Protein AF-A0A4Q1BVG8-F1 (afdb_monomer_lite)

Structure (mmCIF, N/CA/C/O backbone):
data_AF-A0A4Q1BVG8-F1
#
_entry.id   AF-A0A4Q1BVG8-F1
#
loop_
_atom_site.group_PDB
_atom_site.id
_atom_site.type_symbol
_atom_site.label_atom_id
_atom_site.label_alt_id
_atom_site.label_comp_id
_atom_site.label_asym_id
_atom_site.label_entity_id
_atom_site.label_seq_id
_atom_site.pdbx_PDB_ins_code
_atom_site.Cartn_x
_atom_site.Cartn_y
_atom_site.Cartn_z
_atom_site.occupancy
_atom_site.B_iso_or_equiv
_atom_site.auth_seq_id
_atom_site.auth_comp_id
_atom_site.auth_asym_id
_atom_site.auth_atom_id
_atom_site.pdbx_PDB_model_num
ATOM 1 N N . MET A 1 1 ? 56.850 -40.462 -14.784 1.00 50.31 1 MET A N 1
ATOM 2 C CA . MET A 1 1 ? 57.154 -40.726 -13.361 1.00 50.31 1 MET A CA 1
ATOM 3 C C . MET A 1 1 ? 56.595 -39.540 -12.589 1.00 50.31 1 MET A C 1
ATOM 5 O O . MET A 1 1 ? 57.181 -38.477 -12.678 1.00 50.31 1 MET A O 1
ATOM 9 N N . SER A 1 2 ? 55.415 -39.577 -11.982 1.00 46.00 2 SER A N 1
ATOM 10 C CA . SER A 1 2 ? 54.672 -40.719 -11.449 1.00 46.00 2 SER A CA 1
ATOM 11 C C . SER A 1 2 ? 53.172 -40.420 -11.465 1.00 46.00 2 SER A C 1
ATOM 13 O O . SER A 1 2 ? 52.759 -39.324 -11.096 1.00 46.00 2 SER A O 1
ATOM 15 N N . ASP A 1 3 ? 52.402 -41.414 -11.902 1.00 46.06 3 ASP A N 1
ATOM 16 C CA . ASP A 1 3 ? 50.947 -41.499 -11.819 1.00 46.06 3 ASP A CA 1
ATOM 17 C C . ASP A 1 3 ? 50.492 -41.692 -10.370 1.00 46.06 3 ASP A C 1
ATOM 19 O O . ASP A 1 3 ? 51.047 -42.527 -9.656 1.00 46.06 3 ASP A O 1
ATOM 23 N N . LEU A 1 4 ? 49.432 -40.991 -9.966 1.00 53.94 4 LEU A N 1
ATOM 24 C CA . LEU A 1 4 ? 48.565 -41.411 -8.866 1.00 53.94 4 LEU A CA 1
ATOM 25 C C . LEU A 1 4 ? 47.107 -41.174 -9.274 1.00 53.94 4 LEU A C 1
ATOM 27 O O . LEU A 1 4 ? 46.560 -40.079 -9.160 1.00 53.94 4 LEU A O 1
ATOM 31 N N . GLN A 1 5 ? 46.514 -42.249 -9.789 1.00 51.94 5 GLN A N 1
ATOM 32 C CA . GLN A 1 5 ? 45.079 -42.482 -9.872 1.00 51.94 5 GLN A CA 1
ATOM 33 C C . GLN A 1 5 ? 44.513 -42.692 -8.463 1.00 51.94 5 GLN A C 1
ATOM 35 O O . GLN A 1 5 ? 45.067 -43.468 -7.689 1.00 51.94 5 GLN A O 1
ATOM 40 N N . LEU A 1 6 ? 43.359 -42.094 -8.174 1.00 54.72 6 LEU A N 1
ATOM 41 C CA . LEU A 1 6 ? 42.427 -42.593 -7.162 1.00 54.72 6 LEU A CA 1
ATOM 42 C C . LEU A 1 6 ? 41.011 -42.200 -7.585 1.00 54.72 6 LEU A C 1
ATOM 44 O O . LEU A 1 6 ? 40.542 -41.090 -7.352 1.00 54.72 6 LEU A O 1
ATOM 48 N N . GLY A 1 7 ? 40.365 -43.131 -8.287 1.00 43.75 7 GLY A N 1
ATOM 49 C CA . GLY A 1 7 ? 38.934 -43.115 -8.534 1.00 43.75 7 GLY A CA 1
ATOM 50 C C . GLY A 1 7 ? 38.204 -43.700 -7.329 1.00 43.75 7 GLY A C 1
ATOM 51 O O . GLY A 1 7 ? 38.515 -44.805 -6.885 1.00 43.75 7 GLY A O 1
ATOM 52 N N . HIS A 1 8 ? 37.217 -42.969 -6.822 1.00 47.56 8 HIS A N 1
ATOM 53 C CA . HIS A 1 8 ? 36.220 -43.509 -5.910 1.00 47.56 8 HIS A CA 1
ATOM 54 C C . HIS A 1 8 ? 34.842 -43.315 -6.537 1.00 47.56 8 HIS A C 1
ATOM 56 O O . HIS A 1 8 ? 34.319 -42.208 -6.628 1.00 47.56 8 HIS A O 1
ATOM 62 N N . VAL A 1 9 ? 34.314 -44.426 -7.048 1.00 49.12 9 VAL A N 1
ATOM 63 C CA . VAL A 1 9 ? 32.953 -44.583 -7.552 1.00 49.12 9 VAL A CA 1
ATOM 64 C C . VAL A 1 9 ? 32.101 -44.982 -6.352 1.00 49.12 9 VAL A C 1
ATOM 66 O O . VAL A 1 9 ? 32.262 -46.079 -5.826 1.00 49.12 9 VAL A O 1
ATOM 69 N N . ILE A 1 10 ? 31.223 -44.087 -5.903 1.00 50.19 10 ILE A N 1
ATOM 70 C CA . ILE A 1 10 ? 30.174 -44.408 -4.932 1.00 50.19 10 ILE A CA 1
ATOM 71 C C . ILE A 1 10 ? 28.938 -44.802 -5.742 1.00 50.19 10 ILE A C 1
ATOM 73 O O . ILE A 1 10 ? 28.289 -43.959 -6.358 1.00 50.19 10 ILE A O 1
ATOM 77 N N . GLN A 1 11 ? 28.659 -46.104 -5.782 1.00 44.97 11 GLN A N 1
ATOM 78 C CA . GLN A 1 11 ? 27.371 -46.648 -6.202 1.00 44.97 11 GLN A CA 1
ATOM 79 C C . GLN A 1 11 ? 26.377 -46.430 -5.056 1.00 44.97 11 GLN A C 1
ATOM 81 O O . GLN A 1 11 ? 26.576 -46.952 -3.963 1.00 44.97 11 GLN A O 1
ATOM 86 N N . HIS A 1 12 ? 25.327 -45.646 -5.298 1.00 49.16 12 HIS A N 1
ATOM 87 C CA . HIS A 1 12 ? 24.143 -45.646 -4.447 1.00 49.16 12 HIS A CA 1
ATOM 88 C C . HIS A 1 12 ? 23.126 -46.623 -5.037 1.00 49.16 12 HIS A C 1
ATOM 90 O O . HIS A 1 12 ? 22.541 -46.370 -6.092 1.00 49.16 12 HIS A O 1
ATOM 96 N N . ASP A 1 13 ? 22.956 -47.743 -4.337 1.00 44.47 13 ASP A N 1
ATOM 97 C CA . ASP A 1 13 ? 21.874 -48.698 -4.527 1.00 44.47 13 ASP A CA 1
ATOM 98 C C . ASP A 1 13 ? 20.518 -48.012 -4.325 1.00 44.47 13 ASP A C 1
ATOM 100 O O . ASP A 1 13 ? 20.247 -47.382 -3.301 1.00 44.47 13 ASP A O 1
ATOM 104 N N . THR A 1 14 ? 19.658 -48.146 -5.330 1.00 43.00 14 THR A N 1
ATOM 105 C CA . THR A 1 14 ? 18.247 -47.758 -5.301 1.00 43.00 14 THR A CA 1
ATOM 106 C C . THR A 1 14 ? 17.445 -48.974 -4.847 1.00 43.00 14 THR A C 1
ATOM 108 O O . THR A 1 14 ? 17.031 -49.801 -5.655 1.00 43.00 14 THR A O 1
ATOM 111 N N . ALA A 1 15 ? 17.255 -49.107 -3.534 1.00 48.25 15 ALA A N 1
ATOM 112 C CA . ALA A 1 15 ? 16.281 -50.034 -2.973 1.00 48.25 15 ALA A CA 1
ATOM 113 C C . ALA A 1 15 ? 14.885 -49.406 -3.089 1.00 48.25 15 ALA A C 1
ATOM 115 O O . ALA A 1 15 ? 14.606 -48.361 -2.502 1.00 48.25 15 ALA A O 1
ATOM 116 N N . ALA A 1 16 ? 14.039 -50.032 -3.903 1.00 44.75 16 ALA A N 1
ATOM 117 C CA . ALA A 1 16 ? 12.613 -49.769 -3.970 1.00 44.75 16 ALA A CA 1
ATOM 118 C C . ALA A 1 16 ? 11.963 -50.266 -2.673 1.00 44.75 16 ALA A C 1
ATOM 120 O O . ALA A 1 16 ? 11.957 -51.469 -2.418 1.00 44.75 16 ALA A O 1
ATOM 121 N N . ASP A 1 17 ? 11.451 -49.338 -1.867 1.00 44.66 17 ASP A N 1
ATOM 122 C CA . ASP A 1 17 ? 10.643 -49.642 -0.689 1.00 44.66 17 ASP A CA 1
ATOM 123 C C . ASP A 1 17 ? 9.163 -49.502 -1.076 1.00 44.66 17 ASP A C 1
ATOM 125 O O . ASP A 1 17 ? 8.688 -48.433 -1.478 1.00 44.66 17 ASP A O 1
ATOM 129 N N . GLU A 1 18 ? 8.469 -50.638 -1.058 1.00 47.66 18 GLU A N 1
ATOM 130 C CA . GLU A 1 18 ? 7.041 -50.797 -1.316 1.00 47.66 18 GLU A CA 1
ATOM 131 C C . GLU A 1 18 ? 6.230 -50.090 -0.222 1.00 47.66 18 GLU A C 1
ATOM 133 O O . GLU A 1 18 ? 6.158 -50.542 0.919 1.00 47.66 18 GLU A O 1
ATOM 138 N N . PHE A 1 19 ? 5.556 -48.996 -0.576 1.00 50.12 19 PHE A N 1
ATOM 139 C CA . PHE A 1 19 ? 4.516 -48.415 0.271 1.00 50.12 19 PHE A CA 1
ATOM 140 C C . PHE A 1 19 ? 3.231 -49.259 0.185 1.00 50.12 19 PHE A C 1
ATOM 142 O O . PHE A 1 19 ? 2.670 -49.391 -0.909 1.00 50.12 19 PHE A O 1
ATOM 149 N N . PRO A 1 20 ? 2.696 -49.787 1.302 1.00 56.81 20 PRO A N 1
ATOM 150 C CA . PRO A 1 20 ? 1.402 -50.451 1.293 1.00 56.81 20 PRO A CA 1
ATOM 151 C C . PRO A 1 20 ? 0.273 -49.419 1.163 1.00 56.81 20 PRO A C 1
ATOM 153 O O . PRO A 1 20 ? 0.229 -48.405 1.861 1.00 56.81 20 PRO A O 1
ATOM 156 N N . SER A 1 21 ? -0.653 -49.697 0.247 1.00 56.28 21 SER A N 1
ATOM 157 C CA . SER A 1 21 ? -1.870 -48.912 0.022 1.00 56.28 21 SER A CA 1
ATOM 158 C C . SER A 1 21 ? -2.773 -48.892 1.267 1.00 56.28 21 SER A C 1
ATOM 160 O O . SER A 1 21 ? -2.966 -49.945 1.879 1.00 56.28 21 SER A O 1
ATOM 162 N N . PRO A 1 22 ? -3.387 -47.751 1.633 1.00 58.28 22 PRO A N 1
ATOM 163 C CA . PRO A 1 22 ? -4.376 -47.721 2.701 1.00 58.28 22 PRO A CA 1
ATOM 164 C C . PRO A 1 22 ? -5.742 -48.201 2.189 1.00 58.28 22 PRO A C 1
ATOM 166 O O . PRO A 1 22 ? -6.303 -47.655 1.238 1.00 58.28 22 PRO A O 1
ATOM 169 N N . SER A 1 23 ? -6.276 -49.231 2.843 1.00 55.53 23 SER A N 1
ATOM 170 C CA . SER A 1 23 ? -7.632 -49.754 2.650 1.00 55.53 23 SER A CA 1
ATOM 171 C C . SER A 1 23 ? -8.705 -48.707 2.993 1.00 55.53 23 SER A C 1
ATOM 173 O O . SER A 1 23 ? -8.550 -47.993 3.989 1.00 55.53 23 SER A O 1
ATOM 175 N N . PRO A 1 24 ? -9.831 -48.640 2.258 1.00 59.81 24 PRO A N 1
ATOM 176 C CA . PRO A 1 24 ? -10.962 -47.804 2.618 1.00 59.81 24 PRO A CA 1
ATOM 177 C C . PRO A 1 24 ? -11.972 -48.642 3.405 1.00 59.81 24 PRO A C 1
ATOM 179 O O . PRO A 1 24 ? -12.808 -49.314 2.817 1.00 59.81 24 PRO A O 1
ATOM 182 N N . ASP A 1 25 ? -11.910 -48.606 4.733 1.00 50.59 25 ASP A N 1
ATOM 183 C CA . ASP A 1 25 ? -13.005 -49.116 5.561 1.00 50.59 25 ASP A CA 1
ATOM 184 C C . ASP A 1 25 ? -13.149 -48.261 6.818 1.00 50.59 25 ASP A C 1
ATOM 186 O O . ASP A 1 25 ? -12.481 -48.450 7.836 1.00 50.59 25 ASP A O 1
ATOM 190 N N . ARG A 1 26 ? -14.046 -47.275 6.742 1.00 52.78 26 ARG A N 1
ATOM 191 C CA . ARG A 1 26 ? -14.637 -46.673 7.935 1.00 52.78 26 ARG A CA 1
ATOM 192 C C . ARG A 1 26 ? -16.092 -46.326 7.663 1.00 52.78 26 ARG A C 1
ATOM 194 O O . ARG A 1 26 ? -16.445 -45.207 7.308 1.00 52.78 26 ARG A O 1
ATOM 201 N N . SER A 1 27 ? -16.932 -47.337 7.846 1.00 50.66 27 SER A N 1
ATOM 202 C CA . SER A 1 27 ? -18.368 -47.206 8.050 1.00 50.66 27 SER A CA 1
ATOM 203 C C . SER A 1 27 ? -18.638 -46.263 9.230 1.00 50.66 27 SER A C 1
ATOM 205 O O . SER A 1 27 ? -18.440 -46.638 10.388 1.00 50.66 27 SER A O 1
ATOM 207 N N . MET A 1 28 ? -19.072 -45.033 8.946 1.00 54.00 28 MET A N 1
ATOM 208 C CA . MET A 1 28 ? -19.654 -44.152 9.957 1.00 54.00 28 MET A CA 1
ATOM 209 C C . MET A 1 28 ? -21.109 -44.559 10.190 1.00 54.00 28 MET A C 1
ATOM 211 O O . MET A 1 28 ? -21.977 -44.380 9.339 1.00 54.00 28 MET A O 1
ATOM 215 N N . SER A 1 29 ? -21.350 -45.142 11.358 1.00 50.00 29 SER A N 1
ATOM 216 C CA . SER A 1 29 ? -22.670 -45.400 11.916 1.00 50.00 29 SER A CA 1
ATOM 217 C C . SER A 1 29 ? -23.355 -44.082 12.278 1.00 50.00 29 SER A C 1
ATOM 219 O O . SER A 1 29 ? -22.849 -43.325 13.107 1.00 50.00 29 SER A O 1
ATOM 221 N N . TYR A 1 30 ? -24.518 -43.841 11.678 1.00 44.38 30 TYR A N 1
ATOM 222 C CA . TYR A 1 30 ? -25.469 -42.821 12.104 1.00 44.38 30 TYR A CA 1
ATOM 223 C C . TYR A 1 30 ? -25.988 -43.142 13.511 1.00 44.38 30 TYR A C 1
ATOM 225 O O . TYR A 1 30 ? -26.549 -44.214 13.735 1.00 44.38 30 TYR A O 1
ATOM 233 N N . HIS A 1 31 ? -25.843 -42.193 14.434 1.00 45.69 31 HIS A N 1
ATOM 234 C CA . HIS A 1 31 ? -26.599 -42.143 15.682 1.00 45.69 31 HIS A CA 1
ATOM 235 C C . HIS A 1 31 ? -27.562 -40.949 15.598 1.00 45.69 31 HIS A C 1
ATOM 237 O O . HIS A 1 31 ? -27.087 -39.823 15.460 1.00 45.69 31 HIS A O 1
ATOM 243 N N . PRO A 1 32 ? -28.889 -41.156 15.659 1.00 55.72 32 PRO A N 1
ATOM 244 C CA . PRO A 1 32 ? -29.844 -40.082 15.887 1.00 55.72 32 PRO A CA 1
ATOM 245 C C . PRO A 1 32 ? -30.091 -39.963 17.394 1.00 55.72 32 PRO A C 1
ATOM 247 O O . PRO A 1 32 ? -30.269 -40.996 18.039 1.00 55.72 32 PRO A O 1
ATOM 250 N N . SER A 1 33 ? -30.079 -38.747 17.944 1.00 45.12 33 SER A N 1
ATOM 251 C CA . SER A 1 33 ? -30.841 -38.298 19.131 1.00 45.12 33 SER A CA 1
ATOM 252 C C . SER A 1 33 ? -30.313 -36.933 19.578 1.00 45.12 33 SER A C 1
ATOM 254 O O . SER A 1 33 ? -29.255 -36.892 20.197 1.00 45.12 33 SER A O 1
ATOM 256 N N . ASP A 1 34 ? -31.043 -35.853 19.288 1.00 41.12 34 ASP A N 1
ATOM 257 C CA . ASP A 1 34 ? -31.212 -34.752 20.249 1.00 41.12 34 ASP A CA 1
ATOM 258 C C . ASP A 1 34 ? -32.457 -33.929 19.863 1.00 41.12 34 ASP A C 1
ATOM 260 O O . ASP A 1 34 ? -32.398 -32.967 19.100 1.00 41.12 34 ASP A O 1
ATOM 264 N N . GLU A 1 35 ? -33.622 -34.401 20.309 1.00 52.19 35 GLU A N 1
ATOM 265 C CA . GLU A 1 35 ? -34.864 -33.626 20.356 1.00 52.19 35 GLU A CA 1
ATOM 266 C C . GLU A 1 35 ? -34.884 -32.911 21.712 1.00 52.19 35 GLU A C 1
ATOM 268 O O . GLU A 1 35 ? -35.117 -33.548 22.740 1.00 52.19 35 GLU A O 1
ATOM 273 N N . GLY A 1 36 ? -34.595 -31.606 21.741 1.00 51.22 36 GLY A N 1
ATOM 274 C CA . GLY A 1 36 ? -34.535 -30.884 23.017 1.00 51.22 36 GLY A CA 1
ATOM 275 C C . GLY A 1 36 ? -34.439 -29.359 22.978 1.00 51.22 36 GLY A C 1
ATOM 276 O O . GLY A 1 36 ? -34.100 -28.779 24.004 1.00 51.22 36 GLY A O 1
ATOM 277 N N . GLN A 1 37 ? -34.715 -28.683 21.854 1.00 44.72 37 GLN A N 1
ATOM 278 C CA . GLN A 1 37 ? -34.577 -27.213 21.771 1.00 44.72 37 GLN A CA 1
ATOM 279 C C . GLN A 1 37 ? -35.812 -26.446 21.261 1.00 44.72 37 GLN A C 1
ATOM 281 O O . GLN A 1 37 ? -35.702 -25.253 21.001 1.00 44.72 37 GLN A O 1
ATOM 286 N N . GLU A 1 38 ? -36.995 -27.063 21.171 1.00 50.38 38 GLU A N 1
ATOM 287 C CA . GLU A 1 38 ? -38.209 -26.353 20.712 1.00 50.38 38 GLU A CA 1
ATOM 288 C C . GLU A 1 38 ? -39.059 -25.720 21.836 1.00 50.38 38 GLU A C 1
ATOM 290 O O . GLU A 1 38 ? -39.922 -24.897 21.545 1.00 50.38 38 GLU A O 1
ATOM 295 N N . GLU A 1 39 ? -38.806 -25.997 23.122 1.00 53.34 39 GLU A N 1
ATOM 296 C CA . GLU A 1 39 ? -39.653 -25.459 24.212 1.00 53.34 39 GLU A CA 1
ATOM 297 C C . GLU A 1 39 ? -39.216 -24.083 24.763 1.00 53.34 39 GLU A C 1
ATOM 299 O O . GLU A 1 39 ? -39.987 -23.431 25.471 1.00 53.34 39 GLU A O 1
ATOM 304 N N . GLU A 1 40 ? -38.017 -23.588 24.430 1.00 49.75 40 GLU A N 1
ATOM 305 C CA . GLU A 1 40 ? -37.522 -22.295 24.947 1.00 49.75 40 GLU A CA 1
ATOM 306 C C . GLU A 1 40 ? -37.857 -21.104 24.023 1.00 49.75 40 GLU A C 1
ATOM 308 O O . GLU A 1 40 ? -37.954 -19.962 24.479 1.00 49.75 40 GLU A O 1
ATOM 313 N N . GLU A 1 41 ? -38.141 -21.353 22.739 1.00 50.16 41 GLU A N 1
ATOM 314 C CA . GLU A 1 41 ? -38.478 -20.299 21.768 1.00 50.16 41 GLU A CA 1
ATOM 315 C C . GLU A 1 41 ? -39.963 -19.880 21.834 1.00 50.16 41 GLU A C 1
ATOM 317 O O . GLU A 1 41 ? -40.311 -18.731 21.543 1.00 50.16 41 GLU A O 1
ATOM 322 N N . GLU A 1 42 ? -40.847 -20.749 22.339 1.00 53.47 42 GLU A N 1
ATOM 323 C CA . GLU A 1 42 ? -42.284 -20.455 22.452 1.00 53.47 42 GLU A CA 1
ATOM 324 C C . GLU A 1 42 ? -42.631 -19.567 23.670 1.00 53.47 42 GLU A C 1
ATOM 326 O O . GLU A 1 42 ? -43.638 -18.850 23.663 1.00 53.47 42 GLU A O 1
ATOM 331 N N . GLN A 1 43 ? -41.757 -19.500 24.685 1.00 55.31 43 GLN A N 1
ATOM 332 C CA . GLN A 1 43 ? -41.935 -18.605 25.842 1.00 55.31 43 GLN A CA 1
ATOM 333 C C . GLN A 1 43 ? -41.462 -17.164 25.579 1.00 55.31 43 GLN A C 1
ATOM 335 O O . GLN A 1 43 ? -41.976 -16.225 26.195 1.00 55.31 43 GLN A O 1
ATOM 340 N N . ALA A 1 44 ? -40.559 -16.944 24.618 1.00 51.47 44 ALA A N 1
ATOM 341 C CA . ALA A 1 44 ? -40.101 -15.601 24.249 1.00 51.47 44 ALA A CA 1
ATOM 342 C C . ALA A 1 44 ? -41.146 -14.821 23.421 1.00 51.47 44 ALA A C 1
ATOM 344 O O . ALA A 1 44 ? -41.247 -13.594 23.531 1.00 51.47 44 ALA A O 1
ATOM 345 N N . ALA A 1 45 ? -41.984 -15.518 22.646 1.00 50.31 45 ALA A N 1
ATOM 346 C CA . ALA A 1 45 ? -43.006 -14.898 21.799 1.00 50.31 45 ALA A CA 1
ATOM 347 C C . ALA A 1 45 ? -44.205 -14.328 22.590 1.00 50.31 45 ALA A C 1
ATOM 349 O O . ALA A 1 45 ? -44.814 -13.340 22.167 1.00 50.31 45 ALA A O 1
ATOM 350 N N . GLN A 1 46 ? -44.525 -14.873 23.772 1.00 54.06 46 GLN A N 1
ATOM 351 C CA . GLN A 1 46 ? -45.649 -14.387 24.590 1.00 54.06 46 GLN A CA 1
ATOM 352 C C . GLN A 1 46 ? -45.340 -13.100 25.377 1.00 54.06 46 GLN A C 1
ATOM 354 O O . GLN A 1 46 ? -46.263 -12.359 25.721 1.00 54.06 46 GLN A O 1
ATOM 359 N N . ALA A 1 47 ? -44.065 -12.761 25.596 1.00 47.31 47 ALA A N 1
ATOM 360 C CA . ALA A 1 47 ? -43.681 -11.553 26.333 1.00 47.31 47 ALA A CA 1
ATOM 361 C C . ALA A 1 47 ? -43.838 -10.253 25.514 1.00 47.31 47 ALA A C 1
ATOM 363 O O . ALA A 1 47 ? -44.059 -9.182 26.082 1.00 47.31 47 ALA A O 1
ATOM 364 N N . ILE A 1 48 ? -43.787 -10.326 24.179 1.00 53.59 48 ILE A N 1
ATOM 365 C CA . ILE A 1 48 ? -43.860 -9.140 23.305 1.00 53.59 48 ILE A CA 1
ATOM 366 C C . ILE A 1 48 ? -45.316 -8.696 23.081 1.00 53.59 48 ILE A C 1
ATOM 368 O O . ILE A 1 48 ? -45.592 -7.502 22.954 1.00 53.59 48 ILE A O 1
ATOM 372 N N . SER A 1 49 ? -46.279 -9.623 23.134 1.00 47.22 49 SER A N 1
ATOM 373 C CA . SER A 1 49 ? -47.695 -9.294 22.925 1.00 47.22 49 SER A CA 1
ATOM 374 C C . SER A 1 49 ? -48.356 -8.595 24.127 1.00 47.22 49 SER A C 1
ATOM 376 O O . SER A 1 49 ? -49.403 -7.971 23.964 1.00 47.22 49 SER A O 1
ATOM 378 N N . ALA A 1 50 ? -47.749 -8.646 25.320 1.00 41.53 50 ALA A N 1
ATOM 379 C CA . ALA A 1 50 ? -48.284 -8.020 26.534 1.00 41.53 50 ALA A CA 1
ATOM 380 C C . ALA A 1 50 ? -47.920 -6.526 26.681 1.00 41.53 50 ALA A C 1
ATOM 382 O O . ALA A 1 50 ? -48.606 -5.793 27.391 1.00 41.53 50 ALA A O 1
ATOM 383 N N . ALA A 1 51 ? -46.887 -6.039 25.983 1.00 40.44 51 ALA A N 1
ATOM 384 C CA . ALA A 1 51 ? -46.421 -4.652 26.106 1.00 40.44 51 ALA A CA 1
ATOM 385 C C . ALA A 1 51 ? -47.199 -3.643 25.233 1.00 40.44 51 ALA A C 1
ATOM 387 O O . ALA A 1 51 ? -47.058 -2.435 25.414 1.00 40.44 51 ALA A O 1
ATOM 388 N N . VAL A 1 52 ? -48.046 -4.112 24.309 1.00 44.97 52 VAL A N 1
ATOM 389 C CA . VAL A 1 52 ? -48.765 -3.253 23.343 1.00 44.97 52 VAL A CA 1
ATOM 390 C C . VAL A 1 52 ? -50.172 -2.853 23.831 1.00 44.97 52 VAL A C 1
ATOM 392 O O . VAL A 1 52 ? -50.801 -1.968 23.258 1.00 44.97 52 VAL A O 1
ATOM 395 N N . ALA A 1 53 ? -50.665 -3.424 24.938 1.00 38.38 53 ALA A N 1
ATOM 396 C CA . ALA A 1 53 ? -52.032 -3.197 25.427 1.00 38.38 53 ALA A CA 1
ATOM 397 C C . ALA A 1 53 ? -52.193 -2.054 26.455 1.00 38.38 53 ALA A C 1
ATOM 399 O O . ALA A 1 53 ? -53.306 -1.799 26.911 1.00 38.38 53 ALA A O 1
ATOM 400 N N . ALA A 1 54 ? -51.123 -1.344 26.827 1.00 40.94 54 ALA A N 1
ATOM 401 C CA . ALA A 1 54 ? -51.167 -0.333 27.888 1.00 40.94 54 ALA A CA 1
ATOM 402 C C . ALA A 1 54 ? -50.689 1.045 27.410 1.00 40.94 54 ALA A C 1
ATOM 404 O O . ALA A 1 54 ? -49.663 1.536 27.869 1.00 40.94 54 ALA A O 1
ATOM 405 N N . SER A 1 55 ? -51.417 1.672 26.480 1.00 40.03 55 SER A N 1
ATOM 406 C CA . SER A 1 55 ? -51.371 3.127 26.233 1.00 40.03 55 SER A CA 1
ATOM 407 C C . SER A 1 55 ? -52.544 3.563 25.347 1.00 40.03 55 SER A C 1
ATOM 409 O O . SER A 1 55 ? -52.425 3.724 24.136 1.00 40.03 55 SER A O 1
ATOM 411 N N . SER A 1 56 ? -53.710 3.744 25.957 1.00 38.12 56 SER A N 1
ATOM 412 C CA . SER A 1 56 ? -54.827 4.506 25.394 1.00 38.12 56 SER A CA 1
ATOM 413 C C . SER A 1 56 ? -55.545 5.172 26.554 1.00 38.12 56 SER A C 1
ATOM 415 O O . SER A 1 56 ? -56.090 4.462 27.387 1.00 38.12 56 SER A O 1
ATOM 417 N N . ASP A 1 57 ? -55.413 6.497 26.658 1.00 33.66 57 ASP A N 1
ATOM 418 C CA . ASP A 1 57 ? -56.496 7.481 26.832 1.00 33.66 57 ASP A CA 1
ATOM 419 C C . ASP A 1 57 ? -55.953 8.785 27.448 1.00 33.66 57 ASP A C 1
ATOM 421 O O . ASP A 1 57 ? -55.484 8.786 28.584 1.00 33.66 57 ASP A O 1
ATOM 425 N N . GLN A 1 58 ? -56.022 9.903 26.710 1.00 40.72 58 GLN A N 1
ATOM 426 C CA . GLN A 1 58 ? -56.827 11.086 27.072 1.00 40.72 58 GLN A CA 1
ATOM 427 C C . GLN A 1 58 ? -56.559 12.324 26.187 1.00 40.72 58 GLN A C 1
ATOM 429 O O . GLN A 1 58 ? -55.509 12.512 25.578 1.00 40.72 58 GLN A O 1
ATOM 434 N N . HIS A 1 59 ? -57.613 13.136 26.118 1.00 38.84 59 HIS A N 1
ATOM 435 C CA . HIS A 1 59 ? -58.037 14.103 25.106 1.00 38.84 59 HIS A CA 1
ATOM 436 C C . HIS A 1 59 ? -57.537 15.567 25.246 1.00 38.84 59 HIS A C 1
ATOM 438 O O . HIS A 1 59 ? -57.264 16.046 26.337 1.00 38.84 59 HIS A O 1
ATOM 444 N N . HIS A 1 60 ? -57.606 16.275 24.101 1.00 37.88 60 HIS A N 1
ATOM 445 C CA . HIS A 1 60 ? -57.965 17.694 23.831 1.00 37.88 60 HIS A CA 1
ATOM 446 C C . HIS A 1 60 ? -57.237 18.891 24.491 1.00 37.88 60 HIS A C 1
ATOM 448 O O . HIS A 1 60 ? -57.388 19.153 25.674 1.00 37.88 60 HIS A O 1
ATOM 454 N N . HIS A 1 61 ? -56.618 19.751 23.658 1.00 36.41 61 HIS A N 1
ATOM 455 C CA . HIS A 1 61 ? -57.111 21.084 23.220 1.00 36.41 61 HIS A CA 1
ATOM 456 C C . HIS A 1 61 ? -56.062 21.767 22.300 1.00 36.41 61 HIS A C 1
ATOM 458 O O . HIS A 1 61 ? -54.875 21.764 22.605 1.00 36.41 61 HIS A O 1
ATOM 464 N N . GLY A 1 62 ? -56.481 22.349 21.165 1.00 31.31 62 GLY A N 1
ATOM 465 C CA . GLY A 1 62 ? -55.668 23.309 20.381 1.00 31.31 62 GLY A CA 1
ATOM 466 C C . GLY A 1 62 ? -55.987 24.763 20.775 1.00 31.31 62 GLY A C 1
ATOM 467 O O . GLY A 1 62 ? -56.687 24.953 21.770 1.00 31.31 62 GLY A O 1
ATOM 468 N N . PRO A 1 63 ? -55.645 25.794 19.970 1.00 66.19 63 PRO A N 1
ATOM 469 C CA . PRO A 1 63 ? -54.654 25.882 18.885 1.00 66.19 63 PRO A CA 1
ATOM 470 C C . PRO A 1 63 ? -53.717 27.112 19.048 1.00 66.19 63 PRO A C 1
ATOM 472 O O . PRO A 1 63 ? -54.064 28.052 19.756 1.00 66.19 63 PRO A O 1
ATOM 475 N N . SER A 1 64 ? -52.574 27.178 18.346 1.00 35.91 64 SER A N 1
ATOM 476 C CA . SER A 1 64 ? -52.004 28.456 17.861 1.00 35.91 64 SER A CA 1
ATOM 477 C C . SER A 1 64 ? -50.827 28.284 16.898 1.00 35.91 64 SER A C 1
ATOM 479 O O . SER A 1 64 ? -49.851 27.588 17.150 1.00 35.91 64 SER A O 1
ATOM 481 N N . THR A 1 65 ? -50.990 28.989 15.786 1.00 43.19 65 THR A N 1
ATOM 482 C CA . THR A 1 65 ? -50.041 29.493 14.791 1.00 43.19 65 THR A CA 1
ATOM 483 C C . THR A 1 65 ? -48.575 29.619 15.222 1.00 43.19 65 THR A C 1
ATOM 485 O O . THR A 1 65 ? -48.292 30.284 16.216 1.00 43.19 65 THR A O 1
ATOM 488 N N . SER A 1 66 ? -47.642 29.155 14.379 1.00 37.19 66 SER A N 1
ATOM 489 C CA . SER A 1 66 ? -46.536 29.982 13.855 1.00 37.19 66 SER A CA 1
ATOM 490 C C . SER A 1 66 ? -45.712 29.239 12.803 1.00 37.19 66 SER A C 1
ATOM 492 O O . SER A 1 66 ? -45.239 28.126 13.002 1.00 37.19 66 SER A O 1
ATOM 494 N N . SER A 1 67 ? -45.559 29.914 11.669 1.00 45.69 67 SER A N 1
ATOM 495 C CA . SER A 1 67 ? -44.739 29.556 10.518 1.00 45.69 67 SER A CA 1
ATOM 496 C C . SER A 1 67 ? -43.256 29.537 10.910 1.00 45.69 67 SER A C 1
ATOM 498 O O . SER A 1 67 ? -42.708 30.577 11.277 1.00 45.69 67 SER A O 1
ATOM 500 N N . SER A 1 68 ? -42.611 28.368 10.854 1.00 37.03 68 SER A N 1
ATOM 501 C CA . SER A 1 68 ? -41.181 28.228 11.143 1.00 37.03 68 SER A CA 1
ATOM 502 C C . SER A 1 68 ? -40.387 28.257 9.840 1.00 37.03 68 SER A C 1
ATOM 504 O O . SER A 1 68 ? -40.421 27.326 9.036 1.00 37.03 68 SER A O 1
ATOM 506 N N . ARG A 1 69 ? -39.701 29.380 9.619 1.00 39.00 69 ARG A N 1
ATOM 507 C CA . ARG A 1 69 ? -38.693 29.547 8.573 1.00 39.00 69 ARG A CA 1
ATOM 508 C C . ARG A 1 69 ? -37.493 28.675 8.936 1.00 39.00 69 ARG A C 1
ATOM 510 O O . ARG A 1 69 ? -36.975 28.786 10.044 1.00 39.00 69 ARG A O 1
ATOM 517 N N . PHE A 1 70 ? -37.040 27.849 7.998 1.00 38.66 70 PHE A N 1
ATOM 518 C CA . PHE A 1 70 ? -35.782 27.117 8.112 1.00 38.66 70 PHE A CA 1
ATOM 519 C C . PHE A 1 70 ? -34.618 28.111 8.198 1.00 38.66 70 PHE A C 1
ATOM 521 O O . PHE A 1 70 ? -34.190 28.686 7.199 1.00 38.66 70 PHE A O 1
ATOM 528 N N . ILE A 1 71 ? -34.132 28.335 9.417 1.00 35.28 71 ILE A N 1
ATOM 529 C CA . ILE A 1 71 ? -32.855 28.989 9.675 1.00 35.28 71 ILE A CA 1
ATOM 530 C C . ILE A 1 71 ? -31.787 27.910 9.506 1.00 35.28 71 ILE A C 1
ATOM 532 O O . ILE A 1 71 ? -31.736 26.956 10.280 1.00 35.28 71 ILE A O 1
ATOM 536 N N . TYR A 1 72 ? -30.941 28.059 8.487 1.00 35.41 72 TYR A N 1
ATOM 537 C CA . TYR A 1 72 ? -29.663 27.360 8.421 1.00 35.41 72 TYR A CA 1
ATOM 538 C C . TYR A 1 72 ? -28.829 27.810 9.623 1.00 35.41 72 TYR A C 1
ATOM 540 O O . TYR A 1 72 ? -28.291 28.915 9.643 1.00 35.41 72 TYR A O 1
ATOM 548 N N . THR A 1 73 ? -28.766 26.975 10.657 1.00 38.12 73 THR A N 1
ATOM 549 C CA . THR A 1 73 ? -27.838 27.151 11.773 1.00 38.12 73 THR A CA 1
ATOM 550 C C . THR A 1 73 ? -26.411 26.964 11.254 1.00 38.12 73 THR A C 1
ATOM 552 O O . THR A 1 73 ? -26.103 25.882 10.746 1.00 38.12 73 THR A O 1
ATOM 555 N N . PRO A 1 74 ? -25.533 27.977 11.353 1.00 47.06 74 PRO A N 1
ATOM 556 C CA . PRO A 1 74 ? -24.131 27.821 10.997 1.00 47.06 74 PRO A CA 1
ATOM 557 C C . PRO A 1 74 ? -23.486 26.809 11.946 1.00 47.06 74 PRO A C 1
ATOM 559 O O . PRO A 1 74 ? -23.693 26.864 13.159 1.00 47.06 74 PRO A O 1
ATOM 562 N N . HIS A 1 75 ? -22.727 25.867 11.383 1.00 47.06 75 HIS A N 1
ATOM 563 C CA . HIS A 1 75 ? -21.973 24.872 12.135 1.00 47.06 75 HIS A CA 1
ATOM 564 C C . HIS A 1 75 ? -21.099 25.560 13.187 1.00 47.06 75 HIS A C 1
ATOM 566 O O . HIS A 1 75 ? -20.144 26.268 12.869 1.00 47.06 75 HIS A O 1
ATOM 572 N N . THR A 1 76 ? -21.453 25.349 14.450 1.00 46.31 76 THR A N 1
ATOM 573 C CA . THR A 1 76 ? -20.683 25.765 15.614 1.00 46.31 76 THR A CA 1
ATOM 574 C C . THR A 1 76 ? -19.330 25.071 15.575 1.00 46.31 76 THR A C 1
ATOM 576 O O . THR A 1 76 ? -19.246 23.844 15.640 1.00 46.31 76 THR A O 1
ATOM 579 N N . VAL A 1 77 ? -18.272 25.865 15.457 1.00 49.53 77 VAL A N 1
ATOM 580 C CA . VAL A 1 77 ? -16.888 25.438 15.659 1.00 49.53 77 VAL A CA 1
ATOM 581 C C . VAL A 1 77 ? -16.802 24.905 17.090 1.00 49.53 77 VAL A C 1
ATOM 583 O O . VAL A 1 77 ? -16.958 25.660 18.048 1.00 49.53 77 VAL A O 1
ATOM 586 N N . GLY A 1 78 ? -16.695 23.582 17.224 1.00 50.75 78 GLY A N 1
ATOM 587 C CA . GLY A 1 78 ? -16.723 22.899 18.511 1.00 50.75 78 GLY A CA 1
ATOM 588 C C . GLY A 1 78 ? -15.606 23.396 19.421 1.00 50.75 78 GLY A C 1
ATOM 589 O O . GLY A 1 78 ? -14.455 23.504 19.001 1.00 50.75 78 GLY A O 1
ATOM 590 N N . VAL A 1 79 ? -15.964 23.690 20.671 1.00 58.16 79 VAL A N 1
ATOM 591 C CA . VAL A 1 79 ? -15.025 23.910 21.775 1.00 58.16 79 VAL A CA 1
ATOM 592 C C . VAL A 1 79 ? -14.099 22.693 21.823 1.00 58.16 79 VAL A C 1
ATOM 594 O O . VAL A 1 79 ? -14.550 21.582 22.091 1.00 58.16 79 VAL A O 1
ATOM 597 N N . GLY A 1 80 ? -12.835 22.890 21.446 1.00 60.34 80 GLY A N 1
ATOM 598 C CA . GLY A 1 80 ? -11.895 21.806 21.175 1.00 60.34 80 GLY A CA 1
ATOM 599 C C . GLY A 1 80 ? -11.725 20.885 22.378 1.00 60.34 80 GLY A C 1
ATOM 600 O O . GLY A 1 80 ? -11.346 21.323 23.462 1.00 60.34 80 GLY A O 1
ATOM 601 N N . SER A 1 81 ? -11.992 19.593 22.197 1.00 70.81 81 SER A N 1
ATOM 602 C CA . SER A 1 81 ? -11.621 18.590 23.189 1.00 70.81 81 SER A CA 1
ATOM 603 C C . SER A 1 81 ? -10.093 18.566 23.313 1.00 70.81 81 SER A C 1
ATOM 605 O O . SER A 1 81 ? -9.406 18.257 22.339 1.00 70.81 81 SER A O 1
ATOM 607 N N . ASN A 1 82 ? -9.559 18.825 24.507 1.00 85.12 82 ASN A N 1
ATOM 608 C CA . ASN A 1 82 ? -8.117 18.802 24.803 1.00 85.12 82 ASN A CA 1
ATOM 609 C C . ASN A 1 82 ? -7.510 17.382 24.846 1.00 85.12 82 ASN A C 1
ATOM 611 O O . ASN A 1 82 ? -6.492 17.163 25.498 1.00 85.12 82 ASN A O 1
ATOM 615 N N . LEU A 1 83 ? -8.137 16.399 24.195 1.00 91.62 83 LEU A N 1
ATOM 616 C CA . LEU A 1 83 ? -7.638 15.027 24.161 1.00 91.62 83 LEU A CA 1
ATOM 617 C C . LEU A 1 83 ? -6.414 14.939 23.256 1.00 91.62 83 LEU A C 1
ATOM 619 O O . LEU A 1 83 ? -6.423 15.446 22.130 1.00 91.62 83 LEU A O 1
ATOM 623 N N . SER A 1 84 ? -5.388 14.233 23.718 1.00 94.12 84 SER A N 1
ATOM 624 C CA . SER A 1 84 ? -4.232 13.900 22.895 1.00 94.12 84 SER A CA 1
ATOM 625 C C . SER A 1 84 ? -4.636 12.995 21.724 1.00 94.12 84 SER A C 1
ATOM 627 O O . SER A 1 84 ? -5.634 12.272 21.767 1.00 94.12 84 SER A O 1
ATOM 629 N N . ASN A 1 85 ? -3.845 13.000 20.647 1.00 90.06 85 ASN A N 1
ATOM 630 C CA . ASN A 1 85 ? -4.120 12.162 19.474 1.00 90.06 85 ASN A CA 1
ATOM 631 C C . ASN A 1 85 ? -4.224 10.669 19.855 1.00 90.06 85 ASN A C 1
ATOM 633 O O . ASN A 1 85 ? -5.124 9.977 19.383 1.00 90.06 85 ASN A O 1
ATOM 637 N N . SER A 1 86 ? -3.375 10.181 20.766 1.00 88.25 86 SER A N 1
ATOM 638 C CA . SER A 1 86 ? -3.424 8.788 21.227 1.00 88.25 86 SER A CA 1
ATOM 639 C C . SER A 1 86 ? -4.733 8.453 21.947 1.00 88.25 86 SER A C 1
ATOM 641 O O . SER A 1 86 ? -5.316 7.405 21.669 1.00 88.25 86 SER A O 1
ATOM 643 N N . GLU A 1 87 ? -5.237 9.341 22.805 1.00 94.69 87 GLU A N 1
ATOM 644 C CA . GLU A 1 87 ? -6.512 9.167 23.513 1.00 94.69 87 GLU A CA 1
ATOM 645 C C . GLU A 1 87 ? -7.701 9.202 22.553 1.00 94.69 87 GLU A C 1
ATOM 647 O O . GLU A 1 87 ? -8.589 8.353 22.632 1.00 94.69 87 GLU A O 1
ATOM 652 N N . GLN A 1 88 ? -7.693 10.127 21.588 1.00 94.69 88 GLN A N 1
ATOM 653 C CA . GLN A 1 88 ? -8.714 10.179 20.540 1.00 94.69 88 GLN A CA 1
ATOM 654 C C . GLN A 1 88 ? -8.770 8.850 19.776 1.00 94.69 88 GLN A C 1
ATOM 656 O O . GLN A 1 88 ? -9.845 8.282 19.585 1.00 94.69 88 GLN A O 1
ATOM 661 N N . ILE A 1 89 ? -7.612 8.314 19.374 1.00 92.75 89 ILE A N 1
ATOM 662 C CA . ILE A 1 89 ? -7.531 7.022 18.686 1.00 92.75 89 ILE A CA 1
ATOM 663 C C . ILE A 1 89 ? -7.954 5.867 19.604 1.00 92.75 89 ILE A C 1
ATOM 665 O O . ILE A 1 89 ? -8.592 4.932 19.120 1.00 92.75 89 ILE A O 1
ATOM 669 N N . ALA A 1 90 ? -7.647 5.911 20.902 1.00 90.38 90 ALA A N 1
ATOM 670 C CA . ALA A 1 90 ? -8.082 4.896 21.861 1.00 90.38 90 ALA A CA 1
ATOM 671 C C . ALA A 1 90 ? -9.615 4.831 21.961 1.00 90.38 90 ALA A C 1
ATOM 673 O O . ALA A 1 90 ? -10.179 3.745 21.853 1.00 90.38 90 ALA A O 1
ATOM 674 N N . ILE A 1 91 ? -10.287 5.985 22.036 1.00 96.25 91 ILE A N 1
ATOM 675 C CA . ILE A 1 91 ? -11.757 6.075 22.037 1.00 96.25 91 ILE A CA 1
ATOM 676 C C . ILE A 1 91 ? -12.341 5.482 20.748 1.00 96.25 91 ILE A C 1
ATOM 678 O O . ILE A 1 91 ? -13.301 4.713 20.794 1.00 96.25 91 ILE A O 1
ATOM 682 N N . LEU A 1 92 ? -11.756 5.803 19.587 1.00 96.31 92 LEU A N 1
ATOM 683 C CA . LEU A 1 92 ? -12.216 5.251 18.309 1.00 96.31 92 LEU A CA 1
ATOM 684 C C . LEU A 1 92 ? -12.021 3.728 18.230 1.00 96.31 92 LEU A C 1
ATOM 686 O O . LEU A 1 92 ? -12.892 3.034 17.708 1.00 96.31 92 LEU A O 1
ATOM 690 N N . ARG A 1 93 ? -10.917 3.194 18.773 1.00 91.94 93 ARG A N 1
ATOM 691 C CA . ARG A 1 93 ? -10.669 1.742 18.857 1.00 91.94 93 ARG A CA 1
ATOM 692 C C . ARG A 1 93 ? -11.690 1.047 19.754 1.00 91.94 93 ARG A C 1
ATOM 694 O O . ARG A 1 93 ? -12.215 0.007 19.375 1.00 91.94 93 ARG A O 1
ATOM 701 N N . GLU A 1 94 ? -11.982 1.639 20.907 1.00 94.38 94 GLU A N 1
ATOM 702 C CA . GLU A 1 94 ? -12.951 1.125 21.879 1.00 94.38 94 GLU A CA 1
ATOM 703 C C . GLU A 1 94 ? -14.390 1.139 21.337 1.00 94.38 94 GLU A C 1
ATOM 705 O O . GLU A 1 94 ? -15.205 0.281 21.666 1.00 94.38 94 GLU A O 1
ATOM 710 N N . HIS A 1 95 ? -14.736 2.118 20.497 1.00 96.38 95 HIS A N 1
ATOM 711 C CA . HIS A 1 95 ? -16.033 2.129 19.824 1.00 96.38 95 HIS A CA 1
ATOM 712 C C . HIS A 1 95 ? -16.077 1.128 18.664 1.00 96.38 95 HIS A C 1
ATOM 714 O O . HIS A 1 95 ? -17.099 0.479 18.449 1.00 96.38 95 HIS A O 1
ATOM 720 N N . TYR A 1 96 ? -14.972 0.976 17.928 1.00 94.31 96 TYR A N 1
ATOM 721 C CA . TYR A 1 96 ? -14.872 0.029 16.818 1.00 94.31 96 TYR A CA 1
ATOM 722 C C . TYR A 1 96 ? -15.113 -1.417 17.249 1.00 94.31 96 TYR A C 1
ATOM 724 O O . TYR A 1 96 ? -15.806 -2.141 16.542 1.00 94.31 96 TYR A O 1
ATOM 732 N N . SER A 1 97 ? -14.594 -1.825 18.411 1.00 85.94 97 SER A N 1
ATOM 733 C CA . SER A 1 97 ? -14.819 -3.177 18.937 1.00 85.94 97 SER A CA 1
ATOM 734 C C . SER A 1 97 ? -16.283 -3.462 19.288 1.00 85.94 97 SER A C 1
ATOM 736 O O . SER A 1 97 ? -16.672 -4.623 19.316 1.00 85.94 97 SER A O 1
ATOM 738 N N . ARG A 1 98 ? -17.099 -2.426 19.536 1.00 94.38 98 ARG A N 1
ATOM 739 C CA . ARG A 1 98 ? -18.542 -2.566 19.797 1.00 94.38 98 ARG A CA 1
ATOM 740 C C . ARG A 1 98 ? -19.373 -2.498 18.519 1.00 94.38 98 ARG A C 1
ATOM 742 O O . ARG A 1 98 ? -20.269 -3.310 18.330 1.00 94.38 98 ARG A O 1
ATOM 749 N N . ASN A 1 99 ? -19.091 -1.518 17.661 1.00 94.00 99 ASN A N 1
ATOM 750 C CA . ASN A 1 99 ? -19.790 -1.326 16.394 1.00 94.00 99 ASN A CA 1
ATOM 751 C C . ASN A 1 99 ? -18.811 -0.888 15.284 1.00 94.00 99 ASN A C 1
ATOM 753 O O . ASN A 1 99 ? -18.460 0.296 15.198 1.00 94.00 99 ASN A O 1
ATOM 757 N N . PRO A 1 100 ? -18.400 -1.808 14.390 1.00 92.56 100 PRO A N 1
ATOM 758 C CA . PRO A 1 100 ? -17.537 -1.502 13.247 1.00 92.56 100 PRO A CA 1
ATOM 759 C C . PRO A 1 100 ? -18.185 -0.610 12.178 1.00 92.56 100 PRO A C 1
ATOM 761 O O . PRO A 1 100 ? -17.475 -0.040 11.341 1.00 92.56 100 PRO A O 1
ATOM 764 N N . ASN A 1 101 ? -19.517 -0.497 12.163 1.00 95.69 101 ASN A N 1
ATOM 765 C CA . ASN A 1 101 ? -20.294 0.259 11.179 1.00 95.69 101 ASN A CA 1
ATOM 766 C C . ASN A 1 101 ? -21.144 1.333 11.871 1.00 95.69 101 ASN A C 1
ATOM 768 O O . ASN A 1 101 ? -22.373 1.233 11.877 1.00 95.69 101 ASN A O 1
ATOM 772 N N . PRO A 1 102 ? -20.508 2.370 12.447 1.00 96.56 102 PRO A N 1
ATOM 773 C CA . PRO A 1 102 ? -21.242 3.366 13.196 1.00 96.56 102 PRO A CA 1
ATOM 774 C C . PRO A 1 102 ? -22.184 4.169 12.299 1.00 96.56 102 PRO A C 1
ATOM 776 O O . PRO A 1 102 ? -21.819 4.588 11.193 1.00 96.56 102 PRO A O 1
ATOM 779 N N . GLY A 1 103 ? -23.399 4.397 12.793 1.00 96.62 103 GLY A N 1
ATOM 780 C CA . GLY A 1 103 ? -24.399 5.226 12.121 1.00 96.62 103 GLY A CA 1
ATOM 781 C C . GLY A 1 103 ? -24.056 6.719 12.183 1.00 96.62 103 GLY A C 1
ATOM 782 O O . GLY A 1 103 ? -23.146 7.142 12.895 1.00 96.62 103 GLY A O 1
ATOM 783 N N . LYS A 1 104 ? -24.826 7.561 11.480 1.00 97.06 104 LYS A N 1
ATOM 784 C CA . LYS A 1 104 ? -24.617 9.025 11.476 1.00 97.06 104 LYS A CA 1
ATOM 785 C C . LYS A 1 104 ? -24.596 9.624 12.893 1.00 97.06 104 LYS A C 1
ATOM 787 O O . LYS A 1 104 ? -23.694 10.388 13.212 1.00 97.06 104 LYS A O 1
ATOM 792 N N . ARG A 1 105 ? -25.548 9.222 13.743 1.00 97.38 105 ARG A N 1
ATOM 793 C CA . ARG A 1 105 ? -25.672 9.706 15.129 1.00 97.38 105 ARG A CA 1
ATOM 794 C C . ARG A 1 105 ? -24.459 9.344 15.991 1.00 97.38 105 ARG A C 1
ATOM 796 O O . ARG A 1 105 ? -24.000 10.154 16.787 1.00 97.38 105 ARG A O 1
ATOM 803 N N . GLU A 1 106 ? -23.932 8.136 15.828 1.00 97.56 106 GLU A N 1
ATOM 804 C CA . GLU A 1 106 ? -22.752 7.680 16.571 1.00 97.56 106 GLU A CA 1
ATOM 805 C C . GLU A 1 106 ? -21.485 8.394 16.092 1.00 97.56 106 GLU A C 1
ATOM 807 O O . GLU A 1 106 ? -20.642 8.766 16.904 1.00 97.56 106 GLU A O 1
ATOM 812 N N . LEU A 1 107 ? -21.366 8.648 14.784 1.00 97.31 107 LEU A N 1
ATOM 813 C CA . LEU A 1 107 ? -20.269 9.437 14.222 1.00 97.31 107 LEU A CA 1
ATOM 814 C C . LEU A 1 107 ? -20.270 10.884 14.735 1.00 97.31 107 LEU A C 1
ATOM 816 O O . LEU A 1 107 ? -19.198 11.416 15.010 1.00 97.31 107 LEU A O 1
ATOM 820 N N . GLU A 1 108 ? -21.443 11.506 14.880 1.00 96.38 108 GLU A N 1
ATOM 821 C CA . GLU A 1 108 ? -21.593 12.840 15.482 1.00 96.38 108 GLU A CA 1
ATOM 822 C C . GLU A 1 108 ? -21.195 12.829 16.966 1.00 96.38 108 GLU A C 1
ATOM 824 O O . GLU A 1 108 ? -20.357 13.629 17.376 1.00 96.38 108 GLU A O 1
ATOM 829 N N . MET A 1 109 ? -21.670 11.850 17.746 1.00 96.62 109 MET A N 1
ATOM 830 C CA . MET A 1 109 ? -21.263 11.674 19.148 1.00 96.62 109 MET A CA 1
ATOM 831 C C . MET A 1 109 ? -19.744 11.467 19.290 1.00 96.62 109 MET A C 1
ATOM 833 O O . MET A 1 109 ? -19.114 12.016 20.193 1.00 96.62 109 MET A O 1
ATOM 837 N N . LEU A 1 110 ? -19.124 10.683 18.403 1.00 97.31 110 LEU A N 1
ATOM 838 C CA . LEU A 1 110 ? -17.673 10.494 18.394 1.00 97.31 110 LEU A CA 1
ATOM 839 C C . LEU A 1 110 ? -16.931 11.764 17.967 1.00 97.31 110 LEU A C 1
ATOM 841 O O . LEU A 1 110 ? -15.834 12.010 18.469 1.00 97.31 110 LEU A O 1
ATOM 845 N N . ALA A 1 111 ? -17.503 12.569 17.070 1.00 96.62 111 ALA A N 1
ATOM 846 C CA . ALA A 1 111 ? -16.943 13.859 16.671 1.00 96.62 111 ALA A CA 1
ATOM 847 C C . ALA A 1 111 ? -16.917 14.838 17.841 1.00 96.62 111 ALA A C 1
ATOM 849 O O . ALA A 1 111 ? -15.882 15.446 18.101 1.00 96.62 111 ALA A O 1
ATOM 850 N N . GLU A 1 112 ? -18.005 14.905 18.605 1.00 96.06 112 GLU A N 1
ATOM 851 C CA . GLU A 1 112 ? -18.073 15.687 19.839 1.00 96.06 112 GLU A CA 1
ATOM 852 C C . GLU A 1 112 ? -17.088 15.158 20.891 1.00 96.06 112 GLU A C 1
ATOM 854 O O . GLU A 1 112 ? -16.318 15.925 21.463 1.00 96.06 112 GLU A O 1
ATOM 859 N N . LYS A 1 113 ? -17.044 13.834 21.100 1.00 96.19 113 LYS A N 1
ATOM 860 C CA . LYS A 1 113 ? -16.193 13.213 22.127 1.00 96.19 113 LYS A CA 1
ATOM 861 C C . LYS A 1 113 ? -14.698 13.323 21.823 1.00 96.19 113 LYS A C 1
ATOM 863 O O . LYS A 1 113 ? -13.907 13.456 22.748 1.00 96.19 113 LYS A O 1
ATOM 868 N N . THR A 1 114 ? -14.299 13.220 20.554 1.00 96.19 114 THR A N 1
ATOM 869 C CA . THR A 1 114 ? -12.880 13.224 20.138 1.00 96.19 114 THR A CA 1
ATOM 870 C C . THR A 1 114 ? -12.398 14.569 19.600 1.00 96.19 114 THR A C 1
ATOM 872 O O . THR A 1 114 ? -11.207 14.706 19.321 1.00 96.19 114 THR A O 1
ATOM 875 N N . GLY A 1 115 ? -13.307 15.523 19.374 1.00 95.44 115 GLY A N 1
ATOM 876 C CA . GLY A 1 115 ? -13.018 16.802 18.720 1.00 95.44 115 GLY A CA 1
ATOM 877 C C . GLY A 1 115 ? -12.597 16.674 17.256 1.00 95.44 115 GLY A C 1
ATOM 878 O O . GLY A 1 115 ? -12.104 17.636 16.668 1.00 95.44 115 GLY A O 1
ATOM 879 N N . ARG A 1 116 ? -12.750 15.491 16.644 1.00 94.12 116 ARG A N 1
ATOM 880 C CA . ARG A 1 116 ? -12.424 15.269 15.232 1.00 94.12 116 ARG A CA 1
ATOM 881 C C . ARG A 1 116 ? -13.643 15.525 14.355 1.00 94.12 116 ARG A C 1
ATOM 883 O O . ARG A 1 116 ? -14.745 15.120 14.710 1.00 94.12 116 ARG A O 1
ATOM 890 N N . PRO A 1 117 ? -13.469 16.105 13.157 1.00 94.62 117 PRO A N 1
ATOM 891 C CA . PRO A 1 117 ? -14.579 16.266 12.231 1.00 94.62 117 PRO A CA 1
ATOM 892 C C . PRO A 1 117 ? -15.121 14.895 11.811 1.00 94.62 117 PRO A C 1
ATOM 894 O O . PRO A 1 117 ? -14.354 13.965 11.539 1.00 94.62 117 PRO A O 1
ATOM 897 N N . TRP A 1 118 ? -16.446 14.793 11.696 1.00 93.62 118 TRP A N 1
ATOM 898 C CA . TRP A 1 118 ? -17.154 13.537 11.424 1.00 93.62 118 TRP A CA 1
ATOM 899 C C . TRP A 1 118 ? -16.606 12.779 10.196 1.00 93.62 118 TRP A C 1
ATOM 901 O O . TRP A 1 118 ? -16.484 11.557 10.230 1.00 93.62 118 TRP A O 1
ATOM 911 N N . ASN A 1 119 ? -16.179 13.498 9.147 1.00 93.88 119 ASN A N 1
ATOM 912 C CA . ASN A 1 119 ? -15.562 12.929 7.943 1.00 93.88 119 ASN A CA 1
ATOM 913 C C . ASN A 1 119 ? -14.284 12.138 8.254 1.00 93.88 119 ASN A C 1
ATOM 915 O O . ASN A 1 119 ? -14.093 11.049 7.720 1.00 93.88 119 ASN A O 1
ATOM 919 N N . ARG A 1 120 ? -13.421 12.651 9.143 1.00 95.00 120 ARG A N 1
ATOM 920 C CA . ARG A 1 120 ? -12.178 11.968 9.539 1.00 95.00 120 ARG A CA 1
ATOM 921 C C . ARG A 1 120 ? -12.464 10.719 10.364 1.00 95.00 120 ARG A C 1
ATOM 923 O O . ARG A 1 120 ? -11.738 9.739 10.244 1.00 95.00 120 ARG A O 1
ATOM 930 N N . ILE A 1 121 ? -13.524 10.736 11.166 1.00 97.19 121 ILE A N 1
ATOM 931 C CA . ILE A 1 121 ? -13.954 9.570 11.944 1.00 97.19 121 ILE A CA 1
ATOM 932 C C . ILE A 1 121 ? -14.556 8.516 11.019 1.00 97.19 121 ILE A C 1
ATOM 934 O O . ILE A 1 121 ? -14.132 7.366 11.043 1.00 97.19 121 ILE A O 1
ATOM 938 N N . ARG A 1 122 ? -15.484 8.901 10.138 1.00 96.00 122 ARG A N 1
ATOM 939 C CA . ARG A 1 122 ? -16.044 8.005 9.118 1.00 96.00 122 ARG A CA 1
ATOM 940 C C . ARG A 1 122 ? -14.936 7.348 8.297 1.00 96.00 122 ARG A C 1
ATOM 942 O O . ARG A 1 122 ? -14.979 6.140 8.064 1.00 96.00 122 ARG A O 1
ATOM 949 N N . GLU A 1 123 ? -13.942 8.140 7.906 1.00 91.31 123 GLU A N 1
ATOM 950 C CA . GLU A 1 123 ? -12.770 7.662 7.188 1.00 91.31 123 GLU A CA 1
ATOM 951 C C . GLU A 1 123 ? -11.931 6.696 8.025 1.00 91.31 123 GLU A C 1
ATOM 953 O O . GLU A 1 123 ? -11.584 5.630 7.533 1.00 91.31 123 GLU A O 1
ATOM 958 N N . TYR A 1 124 ? -11.692 6.991 9.306 1.00 94.00 124 TYR A N 1
ATOM 959 C CA . TYR A 1 124 ? -11.025 6.067 10.224 1.00 94.00 124 TYR A CA 1
ATOM 960 C C . TYR A 1 124 ? -11.729 4.704 10.279 1.00 94.00 124 TYR A C 1
ATOM 962 O O . TYR A 1 124 ? -11.074 3.678 10.131 1.00 94.00 124 TYR A O 1
ATOM 970 N N . PHE A 1 125 ? -13.058 4.666 10.437 1.00 95.06 125 PHE A N 1
ATOM 971 C CA . PHE A 1 125 ? -13.808 3.402 10.459 1.00 95.06 125 PHE A CA 1
ATOM 972 C C . PHE A 1 125 ? -13.754 2.682 9.107 1.00 95.06 125 PHE A C 1
ATOM 974 O O . PHE A 1 125 ? -13.601 1.461 9.069 1.00 95.06 125 PHE A O 1
ATOM 981 N N . ARG A 1 126 ? -13.824 3.425 7.994 1.00 90.25 126 ARG A N 1
ATOM 982 C CA . ARG A 1 126 ? -13.657 2.869 6.644 1.00 90.25 126 ARG A CA 1
ATOM 983 C C . ARG A 1 126 ? -12.276 2.244 6.473 1.00 90.25 126 ARG A C 1
ATOM 985 O O . ARG A 1 126 ? -12.197 1.097 6.052 1.00 90.25 126 ARG A O 1
ATOM 992 N N . GLN A 1 127 ? -11.215 2.959 6.837 1.00 83.38 127 GLN A N 1
ATOM 993 C CA . GLN A 1 127 ? -9.837 2.470 6.792 1.00 83.38 127 GLN A CA 1
ATOM 994 C C . GLN A 1 127 ? -9.650 1.271 7.710 1.00 83.38 127 GLN A C 1
ATOM 996 O O . GLN A 1 127 ? -9.081 0.276 7.293 1.00 83.38 127 GLN A O 1
ATOM 1001 N N . ARG A 1 128 ? -10.192 1.310 8.932 1.00 84.38 128 ARG A N 1
ATOM 1002 C CA . ARG A 1 128 ? -10.111 0.200 9.886 1.00 84.38 128 ARG A CA 1
ATOM 1003 C C . ARG A 1 128 ? -10.756 -1.069 9.320 1.00 84.38 128 ARG A C 1
ATOM 1005 O O . ARG A 1 128 ? -10.122 -2.117 9.368 1.00 84.38 128 ARG A O 1
ATOM 1012 N N . ARG A 1 129 ? -11.952 -0.960 8.725 1.00 86.75 129 ARG A N 1
ATOM 1013 C CA . ARG A 1 129 ? -12.631 -2.073 8.033 1.00 86.75 129 ARG A CA 1
ATOM 1014 C C . ARG A 1 129 ? -11.895 -2.523 6.777 1.00 86.75 129 ARG A C 1
ATOM 1016 O O . ARG A 1 129 ? -11.749 -3.714 6.561 1.00 86.75 129 ARG A O 1
ATOM 1023 N N . ASN A 1 130 ? -11.411 -1.599 5.951 1.00 74.62 130 ASN A N 1
ATOM 1024 C CA . ASN A 1 130 ? -10.679 -1.946 4.731 1.00 74.62 130 ASN A CA 1
ATOM 1025 C C . ASN A 1 130 ? -9.340 -2.611 5.049 1.00 74.62 130 ASN A C 1
ATOM 1027 O O . ASN A 1 130 ? -8.968 -3.566 4.381 1.00 74.62 130 ASN A O 1
ATOM 1031 N N . LYS A 1 131 ? -8.677 -2.185 6.127 1.00 68.81 131 LYS A N 1
ATOM 1032 C CA . LYS A 1 131 ? -7.501 -2.854 6.677 1.00 68.81 131 LYS A CA 1
ATOM 1033 C C . LYS A 1 131 ? -7.833 -4.267 7.153 1.00 68.81 131 LYS A C 1
ATOM 1035 O O . LYS A 1 131 ? -6.915 -5.054 7.317 1.00 68.81 131 LYS A O 1
ATOM 1040 N N . LEU A 1 132 ? -9.100 -4.588 7.430 1.00 62.41 132 LEU A N 1
ATOM 1041 C CA . LEU A 1 132 ? -9.597 -5.927 7.783 1.00 62.41 132 LEU A CA 1
ATOM 1042 C C . LEU A 1 132 ? -10.158 -6.708 6.580 1.00 62.41 132 LEU A C 1
ATOM 1044 O O . LEU A 1 132 ? -10.248 -7.928 6.643 1.00 62.41 132 LEU A O 1
ATOM 1048 N N . ARG A 1 133 ? -10.445 -6.059 5.444 1.00 63.75 133 ARG A N 1
ATOM 1049 C CA . ARG A 1 133 ? -10.904 -6.758 4.237 1.00 63.75 133 ARG A CA 1
ATOM 1050 C C . ARG A 1 133 ? -9.783 -7.624 3.662 1.00 63.75 133 ARG A C 1
ATOM 1052 O O . ARG A 1 133 ? -8.706 -7.126 3.353 1.00 63.75 133 ARG A O 1
ATOM 1059 N N . GLY A 1 134 ? -10.058 -8.919 3.522 1.00 59.66 134 GLY A N 1
ATOM 1060 C CA . GLY A 1 134 ? -9.074 -9.947 3.157 1.00 59.66 134 GLY A CA 1
ATOM 1061 C C . GLY A 1 134 ? -8.338 -10.555 4.356 1.00 59.66 134 GLY A C 1
ATOM 1062 O O . GLY A 1 134 ? -7.645 -11.557 4.191 1.00 59.66 134 GLY A O 1
ATOM 1063 N N . LEU A 1 135 ? -8.521 -9.988 5.555 1.00 59.62 135 LEU A N 1
ATOM 1064 C CA . LEU A 1 135 ? -8.000 -10.515 6.814 1.00 59.62 135 LEU A CA 1
ATOM 1065 C C . LEU A 1 135 ? -9.011 -11.342 7.607 1.00 59.62 135 LEU A C 1
ATOM 1067 O O . LEU A 1 135 ? -8.552 -12.106 8.442 1.00 59.62 135 LEU A O 1
ATOM 1071 N N . ASP A 1 136 ? -10.313 -11.277 7.315 1.00 64.88 136 ASP A N 1
ATOM 1072 C CA . ASP A 1 136 ? -11.291 -12.223 7.889 1.00 64.88 136 ASP A CA 1
ATOM 1073 C C . ASP A 1 136 ? -10.866 -13.672 7.574 1.00 64.88 136 ASP A C 1
ATOM 1075 O O . ASP A 1 136 ? -10.788 -14.520 8.454 1.00 64.88 136 ASP A O 1
ATOM 1079 N N . THR A 1 137 ? -10.404 -13.913 6.340 1.00 68.88 137 THR A N 1
ATOM 1080 C CA . THR A 1 137 ? -9.786 -15.186 5.933 1.00 68.88 137 THR A CA 1
ATOM 1081 C C . THR A 1 137 ? -8.505 -15.533 6.692 1.00 68.88 137 THR A C 1
ATOM 1083 O O . THR A 1 137 ? -8.154 -16.701 6.750 1.00 68.88 137 THR A O 1
ATOM 1086 N N . MET A 1 138 ? -7.770 -14.551 7.226 1.00 72.12 138 MET A N 1
ATOM 1087 C CA . MET A 1 138 ? -6.539 -14.797 7.991 1.00 72.12 138 MET A CA 1
ATOM 1088 C C . MET A 1 138 ? -6.801 -14.983 9.482 1.00 72.12 138 MET A C 1
ATOM 1090 O O . MET A 1 138 ? -5.982 -15.596 10.154 1.00 72.12 138 MET A O 1
ATOM 1094 N N . GLU A 1 139 ? -7.896 -14.442 10.013 1.00 73.31 139 GLU A N 1
ATOM 1095 C CA . GLU A 1 139 ? -8.284 -14.622 11.414 1.00 73.31 139 GLU A CA 1
ATOM 1096 C C . GLU A 1 139 ? -8.552 -16.101 11.712 1.00 73.31 139 GLU A C 1
ATOM 1098 O O . GLU A 1 139 ? -8.063 -16.628 12.710 1.00 73.31 139 GLU A O 1
ATOM 1103 N N . GLU A 1 140 ? -9.209 -16.786 10.774 1.00 80.12 140 GLU A N 1
ATOM 1104 C CA . GLU A 1 140 ? -9.486 -18.224 10.828 1.00 80.12 140 GLU A CA 1
ATOM 1105 C C . GLU A 1 140 ? -8.255 -19.101 10.528 1.00 80.12 140 GLU A C 1
ATOM 1107 O O . GLU A 1 140 ? -8.293 -20.312 10.741 1.00 80.12 140 GLU A O 1
ATOM 1112 N N . MET A 1 141 ? -7.148 -18.526 10.042 1.00 83.44 141 MET A N 1
ATOM 1113 C CA . MET A 1 141 ? -5.935 -19.296 9.759 1.00 83.44 141 MET A CA 1
ATOM 1114 C C . MET A 1 141 ? -5.160 -19.624 11.038 1.00 83.44 141 MET A C 1
ATOM 1116 O O . MET A 1 141 ? -4.958 -18.778 11.914 1.00 83.44 141 MET A O 1
ATOM 1120 N N . GLU A 1 142 ? -4.637 -20.848 11.096 1.00 89.12 142 GLU A N 1
ATOM 1121 C CA . GLU A 1 142 ? -3.672 -21.266 12.110 1.00 89.12 142 GLU A CA 1
ATOM 1122 C C . GLU A 1 142 ? -2.280 -20.659 11.852 1.00 89.12 142 GLU A C 1
ATOM 1124 O O . GLU A 1 142 ? -1.917 -20.276 10.730 1.00 89.12 142 GLU A O 1
ATOM 1129 N N . GLU A 1 143 ? -1.470 -20.569 12.907 1.00 91.31 143 GLU A N 1
ATOM 1130 C CA . GLU A 1 143 ? -0.058 -20.203 12.782 1.00 91.31 143 GLU A CA 1
ATOM 1131 C C . GLU A 1 143 ? 0.750 -21.358 12.171 1.00 91.31 143 GLU A C 1
ATOM 1133 O O . GLU A 1 143 ? 0.475 -22.518 12.476 1.00 91.31 143 GLU A O 1
ATOM 1138 N N . PRO A 1 144 ? 1.773 -21.083 11.340 1.00 93.94 144 PRO A N 1
ATOM 1139 C CA . PRO A 1 144 ? 2.313 -19.764 10.987 1.00 93.94 144 PRO A CA 1
ATOM 1140 C C . PRO A 1 144 ? 1.603 -19.089 9.803 1.00 93.94 144 PRO A C 1
ATOM 1142 O O . PRO A 1 144 ? 1.969 -17.978 9.419 1.00 93.94 144 PRO A O 1
ATOM 1145 N N . GLY A 1 145 ? 0.611 -19.748 9.194 1.00 92.06 145 GLY A N 1
ATOM 1146 C CA . GLY A 1 145 ? -0.032 -19.283 7.965 1.00 92.06 145 GLY A CA 1
ATOM 1147 C C . GLY A 1 145 ? -0.663 -17.898 8.109 1.00 92.06 145 GLY A C 1
ATOM 1148 O O . GLY A 1 145 ? -0.498 -17.052 7.227 1.00 92.06 145 GLY A O 1
ATOM 1149 N N . ARG A 1 146 ? -1.318 -17.638 9.245 1.00 91.81 146 ARG A N 1
ATOM 1150 C CA . ARG A 1 146 ? -1.879 -16.322 9.582 1.00 91.81 146 ARG A CA 1
ATOM 1151 C C . ARG A 1 146 ? -0.817 -15.226 9.594 1.00 91.81 146 ARG A C 1
ATOM 1153 O O . ARG A 1 146 ? -0.977 -14.209 8.913 1.00 91.81 146 ARG A O 1
ATOM 1160 N N . ALA A 1 147 ? 0.282 -15.433 10.322 1.00 94.69 147 ALA A N 1
ATOM 1161 C CA . ALA A 1 147 ? 1.386 -14.483 10.357 1.00 94.69 147 ALA A CA 1
ATOM 1162 C C . ALA A 1 147 ? 2.027 -14.277 8.977 1.00 94.69 147 ALA A C 1
ATOM 1164 O O . ALA A 1 147 ? 2.291 -13.135 8.602 1.00 94.69 147 ALA A O 1
ATOM 1165 N N . THR A 1 148 ? 2.220 -15.341 8.188 1.00 94.94 148 THR A N 1
ATOM 1166 C CA . THR A 1 148 ? 2.742 -15.241 6.814 1.00 94.94 148 THR A CA 1
ATOM 1167 C C . THR A 1 148 ? 1.833 -14.396 5.924 1.00 94.94 148 THR A C 1
ATOM 1169 O O . THR A 1 148 ? 2.316 -13.483 5.251 1.00 94.94 148 THR A O 1
ATOM 1172 N N . GLY A 1 149 ? 0.520 -14.645 5.946 1.00 91.38 149 GLY A N 1
ATOM 1173 C CA . GLY A 1 149 ? -0.449 -13.865 5.173 1.00 91.38 149 GLY A CA 1
ATOM 1174 C C . GLY A 1 149 ? -0.448 -12.391 5.581 1.00 91.38 149 GLY A C 1
ATOM 1175 O O . GLY A 1 149 ? -0.367 -11.499 4.731 1.00 91.38 149 GLY A O 1
ATOM 1176 N N . TRP A 1 150 ? -0.450 -12.121 6.890 1.00 92.69 150 TRP A N 1
ATOM 1177 C CA . TRP A 1 150 ? -0.396 -10.757 7.412 1.00 92.69 150 TRP A CA 1
ATOM 1178 C C . TRP A 1 150 ? 0.890 -10.034 7.002 1.00 92.69 150 TRP A C 1
ATOM 1180 O O . TRP A 1 150 ? 0.831 -8.876 6.572 1.00 92.69 150 TRP A O 1
ATOM 11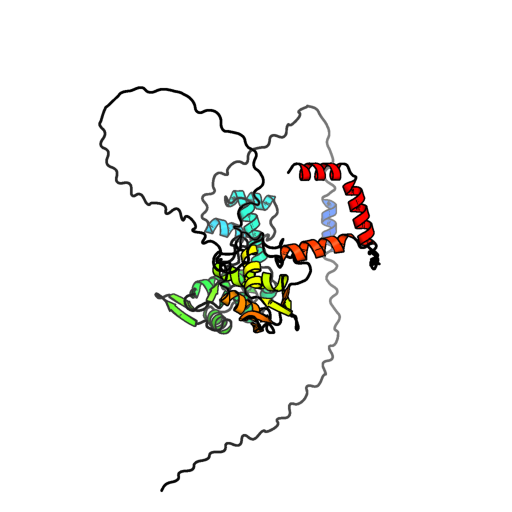90 N N . LEU A 1 151 ? 2.036 -10.714 7.094 1.00 95.25 151 LEU A N 1
ATOM 1191 C CA . LEU A 1 151 ? 3.334 -10.196 6.673 1.00 95.25 151 LEU A CA 1
ATOM 1192 C C . LEU A 1 151 ? 3.296 -9.789 5.196 1.00 95.25 151 LEU A C 1
ATOM 1194 O O . LEU A 1 151 ? 3.623 -8.647 4.884 1.00 95.25 151 LEU A O 1
ATOM 1198 N N . GLN A 1 152 ? 2.836 -10.670 4.303 1.00 93.06 152 GLN A N 1
ATOM 1199 C CA . GLN A 1 152 ? 2.772 -10.421 2.853 1.00 93.06 152 GLN A CA 1
ATOM 1200 C C . GLN A 1 152 ? 1.830 -9.274 2.461 1.00 93.06 152 GLN A C 1
ATOM 1202 O O . GLN A 1 152 ? 2.047 -8.592 1.454 1.00 93.06 152 GLN A O 1
ATOM 1207 N N . VAL A 1 153 ? 0.769 -9.049 3.237 1.00 88.62 153 VAL A N 1
ATOM 1208 C CA . VAL A 1 153 ? -0.141 -7.920 3.005 1.00 88.62 153 VAL A CA 1
ATOM 1209 C C . VAL A 1 153 ? 0.456 -6.615 3.523 1.00 88.62 153 VAL A C 1
ATOM 1211 O O . VAL A 1 153 ? 0.378 -5.598 2.831 1.00 88.62 153 VAL A O 1
ATOM 1214 N N . THR A 1 154 ? 1.074 -6.650 4.704 1.00 91.56 154 THR A N 1
ATOM 1215 C CA . THR A 1 154 ? 1.516 -5.454 5.438 1.00 91.56 154 THR A CA 1
ATOM 1216 C C . THR A 1 154 ? 2.905 -4.976 5.018 1.00 91.56 154 THR A C 1
ATOM 1218 O O . THR A 1 154 ? 3.203 -3.788 5.112 1.00 91.56 154 THR A O 1
ATOM 1221 N N . TYR A 1 155 ? 3.761 -5.866 4.524 1.00 95.69 155 TYR A N 1
ATOM 1222 C CA . TYR A 1 155 ? 5.152 -5.572 4.189 1.00 95.69 155 TYR A CA 1
ATOM 1223 C C . TYR A 1 155 ? 5.499 -6.026 2.774 1.00 95.69 155 TYR A C 1
ATOM 1225 O O . TYR A 1 155 ? 4.805 -6.824 2.146 1.00 95.69 155 TYR A O 1
ATOM 1233 N N . ARG A 1 156 ? 6.597 -5.482 2.254 1.00 95.75 156 ARG A N 1
ATOM 1234 C CA . ARG A 1 156 ? 7.204 -5.906 0.992 1.00 95.75 156 ARG A CA 1
ATOM 1235 C C . ARG A 1 156 ? 8.721 -5.900 1.102 1.00 95.75 156 ARG A C 1
ATOM 1237 O O . ARG A 1 156 ? 9.286 -5.149 1.902 1.00 95.75 156 ARG A O 1
ATOM 1244 N N . THR A 1 157 ? 9.365 -6.678 0.237 1.00 96.56 157 THR A N 1
ATOM 1245 C CA . THR A 1 157 ? 10.814 -6.614 0.038 1.00 96.56 157 THR A CA 1
ATOM 1246 C C . THR A 1 157 ? 11.224 -5.206 -0.392 1.00 96.56 157 THR A C 1
ATOM 1248 O O . THR A 1 157 ? 10.541 -4.552 -1.187 1.00 96.56 157 THR A O 1
ATOM 1251 N N . ALA A 1 158 ? 12.335 -4.733 0.152 1.00 96.50 158 ALA A N 1
ATOM 1252 C CA . ALA A 1 158 ? 12.884 -3.410 -0.090 1.00 96.50 158 ALA A CA 1
ATOM 1253 C C . ALA A 1 158 ? 14.420 -3.465 -0.169 1.00 96.50 158 ALA A C 1
ATOM 1255 O O . ALA A 1 158 ? 15.014 -4.488 0.171 1.00 96.50 158 ALA A O 1
ATOM 1256 N N . PRO A 1 159 ? 15.088 -2.388 -0.617 1.00 96.75 159 PRO A N 1
ATOM 1257 C CA . PRO A 1 159 ? 16.546 -2.303 -0.562 1.00 96.75 159 PRO A CA 1
ATOM 1258 C C . PRO A 1 159 ? 17.078 -2.441 0.872 1.00 96.75 159 PRO A C 1
ATOM 1260 O O . PRO A 1 159 ? 16.383 -2.095 1.826 1.00 96.75 159 PRO A O 1
ATOM 1263 N N . GLN A 1 160 ? 18.338 -2.863 1.027 1.00 96.12 160 GLN A N 1
ATOM 1264 C CA . GLN A 1 160 ? 18.987 -3.067 2.339 1.00 96.12 160 GLN A CA 1
ATOM 1265 C C . GLN A 1 160 ? 19.116 -1.796 3.195 1.00 96.12 160 GLN A C 1
ATOM 1267 O O . GLN A 1 160 ? 19.362 -1.871 4.396 1.00 96.12 160 GLN A O 1
ATOM 1272 N N . THR A 1 161 ? 18.947 -0.622 2.586 1.00 95.50 161 THR A N 1
ATOM 1273 C CA . THR A 1 161 ? 18.885 0.667 3.285 1.00 95.50 161 THR A CA 1
ATOM 1274 C C . THR A 1 161 ? 17.553 0.874 4.010 1.00 95.50 161 THR A C 1
ATOM 1276 O O . THR A 1 161 ? 17.489 1.621 4.984 1.00 95.50 161 THR A O 1
ATOM 1279 N N . SER A 1 162 ? 16.490 0.195 3.566 1.00 96.75 162 SER A N 1
ATOM 1280 C CA . SER A 1 162 ? 15.191 0.191 4.232 1.00 96.75 162 SER A CA 1
ATOM 1281 C C . SER A 1 162 ? 15.187 -0.827 5.359 1.00 96.75 162 SER A C 1
ATOM 1283 O O . SER A 1 162 ? 15.625 -1.968 5.186 1.00 96.75 162 SER A O 1
ATOM 1285 N N . HIS A 1 163 ? 14.643 -0.421 6.500 1.00 97.00 163 HIS A N 1
ATOM 1286 C CA . HIS A 1 163 ? 14.562 -1.278 7.665 1.00 97.00 163 HIS A CA 1
ATOM 1287 C C . HIS A 1 163 ? 13.273 -1.064 8.461 1.00 97.00 163 HIS A C 1
ATOM 1289 O O . HIS A 1 163 ? 12.679 0.015 8.456 1.00 97.00 163 HIS A O 1
ATOM 1295 N N . VAL A 1 164 ? 12.855 -2.111 9.171 1.00 97.31 164 VAL A N 1
ATOM 1296 C CA . VAL A 1 164 ? 11.730 -2.094 10.114 1.00 97.31 164 VAL A CA 1
ATOM 1297 C C . VAL A 1 164 ? 12.242 -2.541 11.478 1.00 97.31 164 VAL A C 1
ATOM 1299 O O . VAL A 1 164 ? 12.913 -3.562 11.587 1.00 97.31 164 VAL A O 1
ATOM 1302 N N . SER A 1 165 ? 11.933 -1.801 12.544 1.00 97.44 165 SER A N 1
ATOM 1303 C CA . SER A 1 165 ? 12.300 -2.235 13.898 1.00 97.44 165 SER A CA 1
ATOM 1304 C C . SER A 1 165 ? 11.570 -3.527 14.277 1.00 97.44 165 SER A C 1
ATOM 1306 O O . SER A 1 165 ? 10.353 -3.623 14.102 1.00 97.44 165 SER A O 1
ATOM 1308 N N . GLN A 1 166 ? 12.294 -4.479 14.875 1.00 96.50 166 GLN A N 1
ATOM 1309 C CA . GLN A 1 166 ? 11.730 -5.720 15.419 1.00 96.50 166 GLN A CA 1
ATOM 1310 C C . GLN A 1 166 ? 10.549 -5.443 16.359 1.00 96.50 166 GLN A C 1
ATOM 1312 O O . GLN A 1 166 ? 9.512 -6.103 16.283 1.00 96.50 166 GLN A O 1
ATOM 1317 N N . LEU A 1 167 ? 10.702 -4.441 17.231 1.00 95.31 167 LEU A N 1
ATOM 1318 C CA . LEU A 1 167 ? 9.681 -4.071 18.204 1.00 95.31 167 LEU A CA 1
ATOM 1319 C C . LEU A 1 167 ? 8.421 -3.536 17.513 1.00 95.31 167 LEU A C 1
ATOM 1321 O O . LEU A 1 167 ? 7.315 -3.890 17.910 1.00 95.31 167 LEU A O 1
ATOM 1325 N N . ASN A 1 168 ? 8.571 -2.734 16.454 1.00 95.44 168 ASN A N 1
ATOM 1326 C CA . ASN A 1 168 ? 7.428 -2.246 15.680 1.00 95.44 168 ASN A CA 1
ATOM 1327 C C . ASN A 1 168 ? 6.720 -3.370 14.928 1.00 95.44 168 ASN A C 1
ATOM 1329 O O . ASN A 1 168 ? 5.490 -3.389 14.919 1.00 95.44 168 ASN A O 1
ATOM 1333 N N . LEU A 1 169 ? 7.467 -4.303 14.330 1.00 96.25 169 LEU A N 1
ATOM 1334 C CA . LEU A 1 169 ? 6.885 -5.465 13.660 1.00 96.25 169 LEU A CA 1
ATOM 1335 C C . LEU A 1 169 ? 6.044 -6.284 14.648 1.00 96.25 169 LEU A C 1
ATOM 1337 O O . LEU A 1 169 ? 4.861 -6.518 14.409 1.00 96.25 169 LEU A O 1
ATOM 1341 N N . TYR A 1 170 ? 6.632 -6.646 15.791 1.00 96.19 170 TYR A N 1
ATOM 1342 C CA . TYR A 1 170 ? 5.956 -7.447 16.807 1.00 96.19 170 TYR A CA 1
ATOM 1343 C C . TYR A 1 170 ? 4.763 -6.721 17.430 1.00 96.19 170 TYR A C 1
ATOM 1345 O O . TYR A 1 170 ? 3.692 -7.304 17.555 1.00 96.19 170 TYR A O 1
ATOM 1353 N N . ASN A 1 171 ? 4.896 -5.436 17.766 1.00 94.19 171 ASN A N 1
ATOM 1354 C CA . ASN A 1 171 ? 3.777 -4.665 18.305 1.00 94.19 171 ASN A CA 1
ATOM 1355 C C . ASN A 1 171 ? 2.650 -4.514 17.283 1.00 94.19 171 ASN A C 1
ATOM 1357 O O . ASN A 1 171 ? 1.486 -4.571 17.664 1.00 94.19 171 ASN A O 1
ATOM 1361 N N . SER A 1 172 ? 2.971 -4.350 15.997 1.00 92.69 172 SER A N 1
ATOM 1362 C CA . SER A 1 172 ? 1.961 -4.274 14.936 1.00 92.69 172 SER A CA 1
ATOM 1363 C C . SER A 1 172 ? 1.229 -5.601 14.771 1.00 92.69 172 SER A C 1
ATOM 1365 O O . SER A 1 172 ? 0.006 -5.600 14.641 1.00 92.69 172 SER A O 1
ATOM 1367 N N . TYR A 1 173 ? 1.961 -6.715 14.845 1.00 93.69 173 TYR A N 1
ATOM 1368 C CA . TYR A 1 173 ? 1.397 -8.060 14.823 1.00 93.69 173 TYR A CA 1
ATOM 1369 C C . TYR A 1 173 ? 0.497 -8.313 16.031 1.00 93.69 173 TYR A C 1
ATOM 1371 O O . TYR A 1 173 ? -0.685 -8.625 15.901 1.00 93.69 173 TYR A O 1
ATOM 1379 N N . ARG A 1 174 ? 1.038 -8.081 17.228 1.00 91.75 174 ARG A N 1
ATOM 1380 C CA . ARG A 1 174 ? 0.331 -8.294 18.480 1.00 91.75 174 ARG A CA 1
ATOM 1381 C C . ARG A 1 174 ? -0.895 -7.402 18.569 1.00 91.75 174 ARG A C 1
ATOM 1383 O O . ARG A 1 174 ? -1.975 -7.924 18.735 1.00 91.75 174 ARG A O 1
ATOM 1390 N N . LEU A 1 175 ? -0.791 -6.086 18.374 1.00 87.19 175 LEU A N 1
ATOM 1391 C CA . LEU A 1 175 ? -1.957 -5.184 18.410 1.00 87.19 175 LEU A CA 1
ATOM 1392 C C . LEU A 1 175 ? -3.039 -5.554 17.393 1.00 87.19 175 LEU A C 1
ATOM 1394 O O . LEU A 1 175 ? -4.189 -5.132 17.542 1.00 87.19 175 LEU A O 1
ATOM 1398 N N . ARG A 1 176 ? -2.668 -6.277 16.334 1.00 85.50 176 ARG A N 1
ATOM 1399 C CA . ARG A 1 176 ? -3.609 -6.747 15.331 1.00 85.50 176 ARG A CA 1
ATOM 1400 C C . ARG A 1 176 ? -4.367 -7.987 15.789 1.00 85.50 176 ARG A C 1
ATOM 1402 O O . ARG A 1 176 ? -5.580 -8.013 15.606 1.00 85.50 176 ARG A O 1
ATOM 1409 N N . PHE A 1 177 ? -3.674 -8.960 16.371 1.00 87.62 177 PHE A N 1
ATOM 1410 C CA . PHE A 1 177 ? -4.245 -10.267 16.696 1.00 87.62 177 PHE A CA 1
ATOM 1411 C C . PHE A 1 177 ? -4.462 -10.516 18.205 1.00 87.62 177 PHE A C 1
ATOM 1413 O O . PHE A 1 177 ? -5.067 -11.519 18.563 1.00 87.62 177 PHE A O 1
ATOM 1420 N N . ASP A 1 178 ? -4.064 -9.589 19.091 1.00 82.50 178 ASP A N 1
ATOM 1421 C CA . ASP A 1 178 ? -4.270 -9.644 20.558 1.00 82.50 178 ASP A CA 1
ATOM 1422 C C . ASP A 1 178 ? -5.728 -9.956 20.922 1.00 82.50 178 ASP A C 1
ATOM 1424 O O . ASP A 1 178 ? -5.946 -10.859 21.731 1.00 82.50 178 ASP A O 1
ATOM 1428 N N . PRO A 1 179 ? -6.738 -9.280 20.319 1.00 75.25 179 PRO A N 1
ATOM 1429 C CA . PRO A 1 179 ? -8.142 -9.521 20.657 1.00 75.25 179 PRO A CA 1
ATOM 1430 C C . PRO A 1 179 ? -8.617 -10.954 20.382 1.00 75.25 179 PRO A C 1
ATOM 1432 O O . PRO A 1 179 ? -9.612 -11.377 20.961 1.00 75.25 179 PRO A O 1
ATOM 1435 N N . TYR A 1 180 ? -7.901 -11.690 19.530 1.00 68.69 180 TYR A N 1
ATOM 1436 C CA . TYR A 1 180 ? -8.249 -13.032 19.055 1.00 68.69 180 TYR A CA 1
ATOM 1437 C C . TYR A 1 180 ? -7.351 -14.126 19.654 1.00 68.69 180 TYR A C 1
ATOM 1439 O O . TYR A 1 180 ? -7.542 -15.314 19.401 1.00 68.69 180 TYR A O 1
ATOM 1447 N N . SER A 1 181 ? -6.383 -13.737 20.491 1.00 66.31 181 SER A N 1
ATOM 1448 C CA . SER A 1 181 ? -5.411 -14.644 21.117 1.00 66.31 181 SER A CA 1
ATOM 1449 C C . SER A 1 181 ? -6.027 -15.657 22.091 1.00 66.31 181 SER A C 1
ATOM 1451 O O . SER A 1 181 ? -5.351 -16.589 22.521 1.00 66.31 181 SER A O 1
ATOM 1453 N N . SER A 1 182 ? -7.311 -15.508 22.432 1.00 69.62 182 SER A N 1
ATOM 1454 C CA . SER A 1 182 ? -8.041 -16.449 23.284 1.00 69.62 182 SER A CA 1
ATOM 1455 C C . SER A 1 182 ? -8.273 -17.810 22.621 1.00 69.62 182 SER A C 1
ATOM 1457 O O . SER A 1 182 ? -8.409 -18.798 23.337 1.00 69.62 182 SER A O 1
ATOM 1459 N N . GLN A 1 183 ? -8.307 -17.876 21.285 1.00 69.69 183 GLN A N 1
ATOM 1460 C CA . GLN A 1 183 ? -8.568 -19.116 20.542 1.00 69.69 183 GLN A CA 1
ATOM 1461 C C . GLN A 1 183 ? -7.296 -19.769 19.986 1.00 69.69 183 GLN A C 1
ATOM 1463 O O . GLN A 1 183 ? -7.230 -20.992 19.905 1.00 69.69 183 GLN A O 1
ATOM 1468 N N . ALA A 1 184 ? -6.271 -18.979 19.650 1.00 72.94 184 ALA A N 1
ATOM 1469 C CA . ALA A 1 184 ? -4.994 -19.481 19.150 1.00 72.94 184 ALA A CA 1
ATOM 1470 C C . ALA A 1 184 ? -3.825 -18.655 19.714 1.00 72.94 184 ALA A C 1
ATOM 1472 O O . ALA A 1 184 ? -3.859 -17.423 19.618 1.00 72.94 184 ALA A O 1
ATOM 1473 N N . PRO A 1 185 ? -2.773 -19.292 20.264 1.00 82.69 185 PRO A N 1
ATOM 1474 C CA . PRO A 1 185 ? -1.608 -18.567 20.751 1.00 82.69 185 PRO A CA 1
ATOM 1475 C C . PRO A 1 185 ? -0.933 -17.817 19.596 1.00 82.69 185 PRO A C 1
ATOM 1477 O O . PRO A 1 185 ? -0.761 -18.353 18.502 1.00 82.69 185 PRO A O 1
ATOM 1480 N N . LEU A 1 186 ? -0.567 -16.559 19.839 1.00 90.12 186 LEU A N 1
ATOM 1481 C CA . LEU A 1 186 ? 0.181 -15.754 18.875 1.00 90.12 186 LEU A CA 1
ATOM 1482 C C . LEU A 1 186 ? 1.632 -16.231 18.809 1.00 90.12 186 LEU A C 1
ATOM 1484 O O . LEU A 1 186 ? 2.206 -16.591 19.839 1.00 90.12 186 LEU A O 1
ATOM 1488 N N . LEU A 1 187 ? 2.240 -16.152 17.621 1.00 93.81 187 LEU A N 1
ATOM 1489 C CA . LEU A 1 187 ? 3.676 -16.385 17.471 1.00 93.81 187 LEU A CA 1
ATOM 1490 C C . LEU A 1 187 ? 4.479 -15.491 18.419 1.00 93.81 187 LEU A C 1
ATOM 1492 O O . LEU A 1 187 ? 4.234 -14.282 18.538 1.00 93.81 187 LEU A O 1
ATOM 1496 N N . GLY A 1 188 ? 5.486 -16.087 19.054 1.00 95.31 188 GLY A N 1
ATOM 1497 C CA . GLY A 1 188 ? 6.454 -15.343 19.840 1.00 95.31 188 GLY A CA 1
ATOM 1498 C C . GLY A 1 188 ? 7.220 -14.348 18.968 1.00 95.31 188 GLY A C 1
ATOM 1499 O O . GLY A 1 188 ? 7.376 -14.528 17.759 1.00 95.31 188 GLY A O 1
ATOM 1500 N N . GLY A 1 189 ? 7.763 -13.294 19.587 1.00 95.12 189 GLY A N 1
ATOM 1501 C CA . GLY A 1 189 ? 8.521 -12.276 18.851 1.00 95.12 189 GLY A CA 1
ATOM 1502 C C . GLY A 1 189 ? 9.668 -12.862 18.022 1.00 95.12 189 GLY A C 1
ATOM 1503 O O . GLY A 1 189 ? 9.881 -12.430 16.896 1.00 95.12 189 GLY A O 1
ATOM 1504 N N . GLN A 1 190 ? 10.365 -13.878 18.537 1.00 96.56 190 GLN A N 1
ATOM 1505 C CA . GLN A 1 190 ? 11.453 -14.555 17.825 1.00 96.56 190 GLN A CA 1
ATOM 1506 C C . GLN A 1 190 ? 10.966 -15.371 16.617 1.00 96.56 190 GLN A C 1
ATOM 1508 O O . GLN A 1 190 ? 11.581 -15.303 15.554 1.00 96.56 190 GLN A O 1
ATOM 1513 N N . GLU A 1 191 ? 9.859 -16.100 16.761 1.00 97.00 191 GLU A N 1
ATOM 1514 C CA . GLU A 1 191 ? 9.266 -16.907 15.686 1.00 97.00 191 GLU A CA 1
ATOM 1515 C C . GLU A 1 191 ? 8.754 -16.013 14.555 1.00 97.00 191 GLU A C 1
ATOM 1517 O O . GLU A 1 191 ? 9.018 -16.281 13.385 1.00 97.00 191 GLU A O 1
ATOM 1522 N N . LEU A 1 192 ? 8.111 -14.889 14.897 1.00 97.38 192 LEU A N 1
ATOM 1523 C CA . LEU A 1 192 ? 7.631 -13.910 13.922 1.00 97.38 192 LEU A CA 1
ATOM 1524 C C . LEU A 1 192 ? 8.774 -13.323 13.076 1.00 97.38 192 LEU A C 1
ATOM 1526 O O . LEU A 1 192 ? 8.614 -13.112 11.877 1.00 97.38 192 LEU A O 1
ATOM 1530 N N . ILE A 1 193 ? 9.935 -13.068 13.683 1.00 97.50 193 ILE A N 1
ATOM 1531 C CA . ILE A 1 193 ? 11.120 -12.544 12.980 1.00 97.50 193 ILE A CA 1
ATOM 1532 C C . ILE A 1 193 ? 11.702 -13.595 12.047 1.00 97.50 193 ILE A C 1
ATOM 1534 O O . ILE A 1 193 ? 11.998 -13.283 10.897 1.00 97.50 193 ILE A O 1
ATOM 1538 N N . GLN A 1 194 ? 11.855 -14.834 12.523 1.00 97.81 194 GLN A N 1
ATOM 1539 C CA . GLN A 1 194 ? 12.330 -15.938 11.687 1.00 97.81 194 GLN A CA 1
ATOM 1540 C C . GLN A 1 194 ? 11.398 -16.144 10.493 1.00 97.81 194 GLN A C 1
ATOM 1542 O O . GLN A 1 194 ? 11.863 -16.271 9.360 1.00 97.81 194 GLN A O 1
ATOM 1547 N N . LEU A 1 195 ? 10.088 -16.081 10.735 1.00 97.75 195 LEU A N 1
ATOM 1548 C CA . LEU A 1 195 ? 9.080 -16.168 9.693 1.00 97.75 195 LEU A CA 1
ATOM 1549 C C . LEU A 1 195 ? 9.160 -14.992 8.714 1.00 97.75 195 LEU A C 1
ATOM 1551 O O . LEU A 1 195 ? 9.043 -15.208 7.511 1.00 97.75 195 LEU A O 1
ATOM 1555 N N . ALA A 1 196 ? 9.405 -13.767 9.185 1.00 97.88 196 ALA A N 1
ATOM 1556 C CA . ALA A 1 196 ? 9.602 -12.606 8.318 1.00 97.88 196 ALA A CA 1
ATOM 1557 C C . ALA A 1 196 ? 10.826 -12.778 7.403 1.00 97.88 196 ALA A C 1
ATOM 1559 O O . ALA A 1 196 ? 10.706 -12.588 6.192 1.00 97.88 196 ALA A O 1
ATOM 1560 N N . CYS A 1 197 ? 11.964 -13.225 7.944 1.0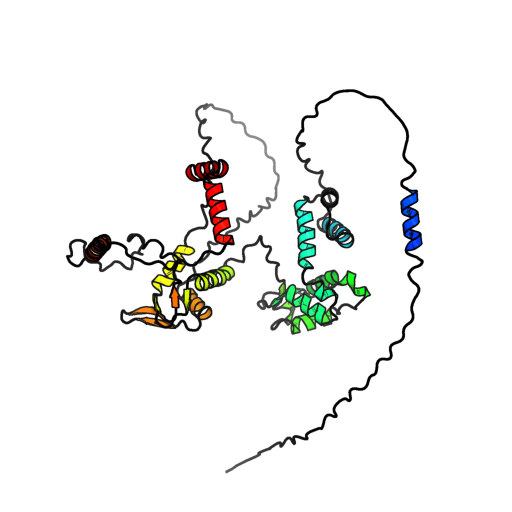0 97.44 197 CYS A N 1
ATOM 1561 C CA . CYS A 1 197 ? 13.160 -13.518 7.149 1.00 97.44 197 CYS A CA 1
ATOM 1562 C C . CYS A 1 197 ? 12.924 -14.647 6.130 1.00 97.44 197 CYS A C 1
ATOM 1564 O O . CYS A 1 197 ? 13.423 -14.578 5.011 1.00 97.44 197 CYS A O 1
ATOM 1566 N N . ALA A 1 198 ? 12.132 -15.665 6.487 1.00 97.81 198 ALA A N 1
ATOM 1567 C CA . ALA A 1 198 ? 11.757 -16.742 5.569 1.00 97.81 198 ALA A CA 1
ATOM 1568 C C . ALA A 1 198 ? 10.770 -16.282 4.479 1.00 97.81 198 ALA A C 1
ATOM 1570 O O . ALA A 1 198 ? 10.837 -16.746 3.343 1.00 97.81 198 ALA A O 1
ATOM 1571 N N . THR A 1 199 ? 9.861 -15.361 4.814 1.00 96.94 199 THR A N 1
ATOM 1572 C CA . THR A 1 199 ? 8.813 -14.866 3.905 1.00 96.94 199 THR A CA 1
ATOM 1573 C C . THR A 1 199 ? 9.369 -13.898 2.859 1.00 96.94 199 THR A C 1
ATOM 1575 O O . THR A 1 199 ? 8.878 -13.868 1.731 1.00 96.94 199 THR A O 1
ATOM 1578 N N . PHE A 1 200 ? 10.389 -13.108 3.207 1.00 97.38 200 PHE A N 1
ATOM 1579 C CA . PHE A 1 200 ? 10.943 -12.073 2.334 1.00 97.38 200 PHE A CA 1
ATOM 1580 C C . PHE A 1 200 ? 12.412 -12.348 1.994 1.00 97.38 200 PHE A C 1
ATOM 1582 O O . PHE A 1 200 ? 13.289 -12.111 2.827 1.00 97.38 200 PHE A O 1
ATOM 1589 N N . PRO A 1 201 ? 12.720 -12.768 0.753 1.00 96.19 201 PRO A N 1
ATOM 1590 C CA . PRO A 1 201 ? 14.098 -12.930 0.308 1.00 96.19 201 PRO A CA 1
ATOM 1591 C C . PRO A 1 201 ? 14.895 -11.632 0.466 1.00 96.19 201 PRO A C 1
ATOM 1593 O O . PRO A 1 201 ? 14.449 -10.563 0.046 1.00 96.19 201 PRO A O 1
ATOM 1596 N N . GLY A 1 202 ? 16.080 -11.734 1.068 1.00 94.94 202 GLY A N 1
ATOM 1597 C CA . GLY A 1 202 ? 16.934 -10.585 1.371 1.00 94.94 202 GLY A CA 1
ATOM 1598 C C . GLY A 1 202 ? 16.562 -9.841 2.655 1.00 94.94 202 GLY A C 1
ATOM 1599 O O . GLY A 1 202 ? 17.225 -8.859 2.978 1.00 94.94 202 GLY A O 1
ATOM 1600 N N . CYS A 1 203 ? 15.547 -10.283 3.400 1.00 97.75 203 CYS A N 1
ATOM 1601 C CA . CYS A 1 203 ? 15.299 -9.761 4.734 1.00 97.75 203 CYS A CA 1
ATOM 1602 C C . CYS A 1 203 ? 16.308 -10.351 5.730 1.00 97.75 203 CYS A C 1
ATOM 1604 O O . CYS A 1 203 ? 16.421 -11.568 5.866 1.00 97.75 203 CYS A O 1
ATOM 1606 N N . GLU A 1 204 ? 17.056 -9.480 6.407 1.00 97.50 204 GLU A N 1
ATOM 1607 C CA . GLU A 1 204 ? 18.114 -9.868 7.343 1.00 97.50 204 GLU A CA 1
ATOM 1608 C C . GLU A 1 204 ? 17.946 -9.133 8.675 1.00 97.50 204 GLU A C 1
ATOM 1610 O O . GLU A 1 204 ? 17.677 -7.929 8.716 1.00 97.50 204 GLU A O 1
ATOM 1615 N N . LEU A 1 205 ? 18.123 -9.859 9.779 1.00 97.62 205 LEU A N 1
ATOM 1616 C CA . LEU A 1 205 ? 18.163 -9.270 11.111 1.00 97.62 205 LEU A CA 1
ATOM 1617 C C . LEU A 1 205 ? 19.528 -8.612 11.334 1.00 97.62 205 LEU A C 1
ATOM 1619 O O . LEU A 1 205 ? 20.559 -9.278 11.315 1.00 97.62 205 LEU A O 1
ATOM 1623 N N . ALA A 1 206 ? 19.526 -7.314 11.608 1.00 97.44 206 ALA A N 1
ATOM 1624 C CA . ALA A 1 206 ? 20.719 -6.540 11.909 1.00 97.44 206 ALA A CA 1
ATOM 1625 C C . ALA A 1 206 ? 20.552 -5.759 13.218 1.00 97.44 206 ALA A C 1
ATOM 1627 O O . ALA A 1 206 ? 19.444 -5.555 13.721 1.00 97.44 206 ALA A O 1
ATOM 1628 N N . ARG A 1 207 ? 21.677 -5.302 13.767 1.00 97.31 207 ARG A N 1
ATOM 1629 C CA . ARG A 1 207 ? 21.717 -4.373 14.897 1.00 97.31 207 ARG A CA 1
ATOM 1630 C C . ARG A 1 207 ? 22.160 -3.003 14.388 1.00 97.31 207 ARG A C 1
ATOM 1632 O O . ARG A 1 207 ? 23.183 -2.920 13.714 1.00 97.31 207 ARG A O 1
ATOM 1639 N N . ASP A 1 208 ? 21.381 -1.975 14.698 1.00 95.94 208 ASP A N 1
ATOM 1640 C CA . ASP A 1 208 ? 21.607 -0.581 14.308 1.00 95.94 208 ASP A CA 1
ATOM 1641 C C . ASP A 1 208 ? 21.362 0.312 15.525 1.00 95.94 208 ASP A C 1
ATOM 1643 O O . ASP A 1 208 ? 20.282 0.252 16.113 1.00 95.94 208 ASP A O 1
ATOM 1647 N N . ASP A 1 209 ? 22.384 1.048 15.967 1.00 93.75 209 ASP A N 1
ATOM 1648 C CA . ASP A 1 209 ? 22.346 1.911 17.160 1.00 93.75 209 ASP A CA 1
ATOM 1649 C C . ASP A 1 209 ? 21.654 1.267 18.382 1.00 93.75 209 ASP A C 1
ATOM 1651 O O . ASP A 1 209 ? 20.697 1.797 18.952 1.00 93.75 209 ASP A O 1
ATOM 1655 N N . ASP A 1 210 ? 22.110 0.064 18.756 1.00 95.81 210 ASP A N 1
ATOM 1656 C CA . ASP A 1 210 ? 21.571 -0.755 19.859 1.00 95.81 210 ASP A CA 1
ATOM 1657 C C . ASP A 1 210 ? 20.122 -1.238 19.709 1.00 95.81 210 ASP A C 1
ATOM 1659 O O . ASP A 1 210 ? 19.565 -1.857 20.619 1.00 95.81 210 ASP A O 1
ATOM 1663 N N . LYS A 1 211 ? 19.518 -1.048 18.537 1.00 95.50 211 LYS A N 1
ATOM 1664 C CA . LYS A 1 211 ? 18.189 -1.558 18.210 1.00 95.50 211 LYS A CA 1
ATOM 1665 C C . LYS A 1 211 ? 18.301 -2.711 17.226 1.00 95.50 211 LYS A C 1
ATOM 1667 O O . LYS A 1 211 ? 19.078 -2.683 16.276 1.00 95.50 211 LYS A O 1
ATOM 1672 N N . TYR A 1 212 ? 17.485 -3.735 17.444 1.00 97.31 212 TYR A N 1
ATOM 1673 C CA . TYR A 1 212 ? 17.325 -4.813 16.478 1.00 97.31 212 TYR A CA 1
ATOM 1674 C C . TYR A 1 212 ? 16.350 -4.377 15.383 1.00 97.31 212 TYR A C 1
ATOM 1676 O O . TYR A 1 212 ? 15.205 -3.982 15.648 1.00 97.31 212 TYR A O 1
ATOM 1684 N N . ILE A 1 213 ? 16.827 -4.433 14.145 1.00 97.88 213 ILE A N 1
ATOM 1685 C CA . ILE A 1 213 ? 16.107 -4.026 12.944 1.00 97.88 213 ILE A CA 1
ATOM 1686 C C . ILE A 1 213 ? 16.129 -5.153 11.910 1.00 97.88 213 ILE A C 1
ATOM 1688 O O . ILE A 1 213 ? 17.055 -5.954 11.850 1.00 97.88 213 ILE A O 1
ATOM 1692 N N . LEU A 1 214 ? 15.103 -5.199 11.076 1.00 98.12 214 LEU A N 1
ATOM 1693 C CA . LEU A 1 214 ? 14.999 -6.074 9.918 1.00 98.12 214 LEU A CA 1
ATOM 1694 C C . LEU A 1 214 ? 15.301 -5.245 8.673 1.00 98.12 214 LEU A C 1
ATOM 1696 O O . LEU A 1 214 ? 14.485 -4.403 8.292 1.00 98.12 214 LEU A O 1
ATOM 1700 N N . LYS A 1 215 ? 16.474 -5.451 8.070 1.00 98.06 215 LYS A N 1
ATOM 1701 C CA . LYS A 1 215 ? 16.865 -4.832 6.796 1.00 98.06 215 LYS A CA 1
ATOM 1702 C C . LYS A 1 215 ? 16.193 -5.551 5.631 1.00 98.06 215 LYS A C 1
ATOM 1704 O O . LYS A 1 215 ? 15.748 -6.689 5.771 1.00 98.06 215 LYS A O 1
ATOM 1709 N N . GLY A 1 216 ? 16.076 -4.871 4.493 1.00 97.06 216 GLY A N 1
ATOM 1710 C CA . GLY A 1 216 ? 15.457 -5.435 3.288 1.00 97.06 216 GLY A CA 1
ATOM 1711 C C . GLY A 1 216 ? 13.929 -5.533 3.362 1.00 97.06 216 GLY A C 1
ATOM 1712 O O . GLY A 1 216 ? 13.294 -6.110 2.478 1.00 97.06 216 GLY A O 1
ATOM 1713 N N . LEU A 1 217 ? 13.329 -4.947 4.401 1.00 97.50 217 LEU A N 1
ATOM 1714 C CA . LEU A 1 217 ? 11.890 -4.901 4.617 1.00 97.50 217 LEU A CA 1
ATOM 1715 C C . LEU A 1 217 ? 11.423 -3.443 4.643 1.00 97.50 217 LEU A C 1
ATOM 1717 O O . LEU A 1 217 ? 12.070 -2.562 5.218 1.00 97.50 217 LEU A O 1
ATOM 1721 N N . LYS A 1 218 ? 10.279 -3.176 4.018 1.00 96.06 218 LYS A N 1
ATOM 1722 C CA . LYS A 1 218 ? 9.575 -1.897 4.135 1.00 96.06 218 LYS A CA 1
ATOM 1723 C C . LYS A 1 218 ? 8.112 -2.186 4.399 1.00 96.06 218 LYS A C 1
ATOM 1725 O O . LYS A 1 218 ? 7.532 -3.067 3.759 1.00 96.06 218 LYS A O 1
ATOM 1730 N N . GLU A 1 219 ? 7.513 -1.434 5.319 1.00 94.62 219 GLU A N 1
ATOM 1731 C CA . GLU A 1 219 ? 6.059 -1.429 5.440 1.00 94.62 219 GLU A CA 1
ATOM 1732 C C . GLU A 1 219 ? 5.495 -1.060 4.072 1.00 94.62 219 GLU A C 1
ATOM 1734 O O . GLU A 1 219 ? 5.960 -0.125 3.403 1.00 94.62 219 GLU A O 1
ATOM 1739 N N . ARG A 1 220 ? 4.538 -1.855 3.607 1.00 90.75 220 ARG A N 1
ATOM 1740 C CA . ARG A 1 220 ? 3.754 -1.519 2.438 1.00 90.75 220 ARG A CA 1
ATOM 1741 C C . ARG A 1 220 ? 2.932 -0.323 2.881 1.00 90.75 220 ARG A C 1
ATOM 1743 O O . ARG A 1 220 ? 1.834 -0.495 3.391 1.00 90.75 220 ARG A O 1
ATOM 1750 N N . MET A 1 221 ? 3.526 0.872 2.764 1.00 76.94 221 MET A N 1
ATOM 1751 C CA . MET A 1 221 ? 2.818 2.134 2.900 1.00 76.94 221 MET A CA 1
ATOM 1752 C C . MET A 1 221 ? 1.576 1.930 2.065 1.00 76.94 221 MET A C 1
ATOM 1754 O O . MET A 1 221 ? 1.691 1.717 0.851 1.00 76.94 221 MET A O 1
ATOM 1758 N N . GLU A 1 222 ? 0.428 1.839 2.745 1.00 59.50 222 GLU A N 1
ATOM 1759 C CA . GLU A 1 222 ? -0.853 1.843 2.072 1.00 59.50 222 GLU A CA 1
ATOM 1760 C C . GLU A 1 222 ? -0.712 2.989 1.089 1.00 59.50 222 GLU A C 1
ATOM 1762 O O . GLU A 1 222 ? -0.344 4.097 1.492 1.00 59.50 222 GLU A O 1
ATOM 1767 N N . MET A 1 223 ? -0.850 2.690 -0.205 1.00 45.81 223 MET A N 1
ATOM 1768 C CA . MET A 1 223 ? -1.078 3.741 -1.172 1.00 45.81 223 MET A CA 1
ATOM 1769 C C . MET A 1 223 ? -2.340 4.412 -0.653 1.00 45.81 223 MET A C 1
ATOM 1771 O O . MET A 1 223 ? -3.450 3.956 -0.928 1.00 45.81 223 MET A O 1
ATOM 1775 N N . SER A 1 224 ? -2.174 5.429 0.194 1.00 43.09 224 SER A N 1
ATOM 1776 C CA . SER A 1 224 ? -3.196 6.411 0.426 1.00 43.09 224 SER A CA 1
ATOM 1777 C C . SER A 1 224 ? -3.562 6.789 -0.991 1.00 43.09 224 SER A C 1
ATOM 1779 O O . SER A 1 224 ? -2.712 7.209 -1.773 1.00 43.09 224 SER A O 1
ATOM 1781 N N . MET A 1 225 ? -4.804 6.527 -1.384 1.00 46.06 225 MET A N 1
ATOM 1782 C CA . MET A 1 225 ? -5.235 6.886 -2.733 1.00 46.06 225 MET A CA 1
ATOM 1783 C C . MET A 1 225 ? -5.138 8.408 -2.974 1.00 46.06 225 MET A C 1
ATOM 1785 O O . MET A 1 225 ? -5.326 8.851 -4.100 1.00 46.06 225 MET A O 1
ATOM 1789 N N . ASP A 1 226 ? -4.765 9.173 -1.940 1.00 44.81 226 ASP A N 1
ATOM 1790 C CA . ASP A 1 226 ? -4.424 10.592 -1.959 1.00 44.81 226 ASP A CA 1
ATOM 1791 C C . ASP A 1 226 ? -2.917 10.899 -2.112 1.00 44.81 226 ASP A C 1
ATOM 1793 O O . ASP A 1 226 ? -2.550 12.066 -2.229 1.00 44.81 226 ASP A O 1
ATOM 1797 N N . HIS A 1 227 ? -2.009 9.917 -2.098 1.00 43.91 227 HIS A N 1
ATOM 1798 C CA . HIS A 1 227 ? -0.630 10.116 -2.554 1.00 43.91 227 HIS A CA 1
ATOM 1799 C C . HIS A 1 227 ? -0.480 9.454 -3.910 1.00 43.91 227 HIS A C 1
ATOM 1801 O O . HIS A 1 227 ? -0.406 8.228 -4.030 1.00 43.91 227 HIS A O 1
ATOM 1807 N N . GLN A 1 228 ? -0.440 10.299 -4.946 1.00 41.47 228 GLN A N 1
ATOM 1808 C CA . GLN A 1 228 ? 0.055 9.880 -6.245 1.00 41.47 228 GLN A CA 1
ATOM 1809 C C . GLN A 1 228 ? 1.354 9.093 -6.038 1.00 41.47 228 GLN A C 1
ATOM 1811 O O . GLN A 1 228 ? 2.187 9.516 -5.233 1.00 41.47 228 GLN A O 1
ATOM 1816 N N . PRO A 1 229 ? 1.517 7.944 -6.716 1.00 41.59 229 PRO A N 1
ATOM 1817 C CA . PRO A 1 229 ? 2.740 7.167 -6.621 1.00 41.59 229 PRO A CA 1
ATOM 1818 C C . PRO A 1 229 ? 3.933 8.094 -6.838 1.00 41.59 229 PRO A C 1
ATOM 1820 O O . PRO A 1 229 ? 3.917 8.875 -7.790 1.00 41.59 229 PRO A O 1
ATOM 1823 N N . GLU A 1 230 ? 4.914 7.991 -5.937 1.00 44.59 230 GLU A N 1
ATOM 1824 C CA . GLU A 1 230 ? 6.271 8.527 -6.078 1.00 44.59 230 GLU A CA 1
ATOM 1825 C C . GLU A 1 230 ? 6.629 8.620 -7.575 1.00 44.59 230 GLU A C 1
ATOM 1827 O O . GLU A 1 230 ? 6.612 7.581 -8.259 1.00 44.59 230 GLU A O 1
ATOM 1832 N N . PRO A 1 231 ? 6.822 9.840 -8.118 1.00 55.91 231 PRO A N 1
ATOM 1833 C CA . PRO A 1 231 ? 6.799 10.090 -9.560 1.00 55.91 231 PRO A CA 1
ATOM 1834 C C . PRO A 1 231 ? 7.811 9.224 -10.322 1.00 55.91 231 PRO A C 1
ATOM 1836 O O . PRO A 1 231 ? 7.562 8.845 -11.465 1.00 55.91 231 PRO A O 1
ATOM 1839 N N . GLU A 1 232 ? 8.886 8.806 -9.655 1.00 54.53 232 GLU A N 1
ATOM 1840 C CA . GLU A 1 232 ? 9.990 8.055 -10.244 1.00 54.53 232 GLU A CA 1
ATOM 1841 C C . GLU A 1 232 ? 9.634 6.600 -10.626 1.00 54.53 232 GLU A C 1
ATOM 1843 O O . GLU A 1 232 ? 10.131 6.077 -11.622 1.00 54.53 232 GLU A O 1
ATOM 1848 N N . LEU A 1 233 ? 8.714 5.941 -9.905 1.00 58.53 233 LEU A N 1
ATOM 1849 C CA . LEU A 1 233 ? 8.237 4.580 -10.235 1.00 58.53 233 LEU A CA 1
ATOM 1850 C C . LEU A 1 233 ? 6.912 4.576 -11.012 1.00 58.53 233 LEU A C 1
ATOM 1852 O O . LEU A 1 233 ? 6.518 3.552 -11.577 1.00 58.53 233 LEU A O 1
ATOM 1856 N N . ALA A 1 234 ? 6.219 5.714 -11.056 1.00 67.88 234 ALA A N 1
ATOM 1857 C CA . ALA A 1 234 ? 4.961 5.858 -11.776 1.00 67.88 234 ALA A CA 1
ATOM 1858 C C . ALA A 1 234 ? 5.162 5.893 -13.300 1.00 67.88 234 ALA A C 1
ATOM 1860 O O . ALA A 1 234 ? 4.294 5.432 -14.046 1.00 67.88 234 ALA A O 1
ATOM 1861 N N . GLU A 1 235 ? 6.294 6.420 -13.769 1.00 79.31 235 GLU A N 1
ATOM 1862 C CA . GLU A 1 235 ? 6.562 6.621 -15.195 1.00 79.31 235 GLU A CA 1
ATOM 1863 C C . GLU A 1 235 ? 6.684 5.320 -15.995 1.00 79.31 235 GLU A C 1
ATOM 1865 O O . GLU A 1 235 ? 5.958 5.196 -16.986 1.00 79.31 235 GLU A O 1
ATOM 1870 N N . PRO A 1 236 ? 7.472 4.305 -15.582 1.00 85.00 236 PRO A N 1
ATOM 1871 C CA . PRO A 1 236 ? 7.543 3.043 -16.318 1.00 85.00 236 PRO A CA 1
ATOM 1872 C C . PRO A 1 236 ? 6.190 2.329 -16.397 1.00 85.00 236 PRO A C 1
ATOM 1874 O O . PRO A 1 236 ? 5.832 1.781 -17.436 1.00 85.00 236 PRO A O 1
ATOM 1877 N N . ILE A 1 237 ? 5.391 2.374 -15.325 1.00 84.69 237 ILE A N 1
ATOM 1878 C CA . ILE A 1 237 ? 4.062 1.743 -15.299 1.00 84.69 237 ILE A CA 1
ATOM 1879 C C . ILE A 1 237 ? 3.092 2.503 -16.212 1.00 84.69 237 ILE A C 1
ATOM 1881 O O . ILE A 1 237 ? 2.356 1.896 -16.992 1.00 84.69 237 ILE A O 1
ATOM 1885 N N . ARG A 1 238 ? 3.104 3.839 -16.161 1.00 87.25 238 ARG A N 1
ATOM 1886 C CA . ARG A 1 238 ? 2.264 4.694 -17.010 1.00 87.25 238 ARG A CA 1
ATOM 1887 C C . ARG A 1 238 ? 2.618 4.535 -18.489 1.00 87.25 238 ARG A C 1
ATOM 1889 O O . ARG A 1 238 ? 1.721 4.410 -19.324 1.00 87.25 238 ARG A O 1
ATOM 1896 N N . ALA A 1 239 ? 3.908 4.494 -18.806 1.00 92.44 239 ALA A N 1
ATOM 1897 C CA . ALA A 1 239 ? 4.407 4.260 -20.152 1.00 92.44 239 ALA A CA 1
ATOM 1898 C C . ALA A 1 239 ? 4.096 2.839 -20.644 1.00 92.44 239 ALA A C 1
ATOM 1900 O O . ALA A 1 239 ? 3.693 2.682 -21.792 1.00 92.44 239 ALA A O 1
ATOM 1901 N N . SER A 1 240 ? 4.177 1.826 -19.774 1.00 92.38 240 SER A N 1
ATOM 1902 C CA . SER A 1 240 ? 3.817 0.441 -20.105 1.00 92.38 240 SER A CA 1
ATOM 1903 C C . SER A 1 240 ? 2.328 0.316 -20.435 1.00 92.38 240 SER A C 1
ATOM 1905 O O . SER A 1 240 ? 1.957 -0.178 -21.498 1.00 92.38 240 SER A O 1
ATOM 1907 N N . ASN A 1 241 ? 1.458 0.889 -19.597 1.00 90.44 241 ASN A N 1
ATOM 1908 C CA . ASN A 1 241 ? 0.019 0.936 -19.868 1.00 90.44 241 ASN A CA 1
ATOM 1909 C C . ASN A 1 241 ? -0.301 1.701 -21.159 1.00 90.44 241 ASN A C 1
ATOM 1911 O O . ASN A 1 241 ? -1.189 1.314 -21.918 1.00 90.44 241 ASN A O 1
ATOM 1915 N N . TRP A 1 242 ? 0.420 2.789 -21.437 1.00 94.94 242 TRP A N 1
ATOM 1916 C CA . TRP A 1 242 ? 0.282 3.499 -22.704 1.00 94.94 242 TRP A CA 1
ATOM 1917 C C . TRP A 1 242 ? 0.682 2.631 -23.896 1.00 94.94 242 TRP A C 1
ATOM 1919 O O . TRP A 1 242 ? -0.091 2.539 -24.848 1.00 94.94 242 TRP A O 1
ATOM 1929 N N . LEU A 1 243 ? 1.832 1.962 -23.831 1.00 96.31 243 LEU A N 1
ATOM 1930 C CA . LEU A 1 243 ? 2.306 1.056 -24.873 1.00 96.31 243 LEU A CA 1
ATOM 1931 C C . LEU A 1 243 ? 1.260 -0.025 -25.183 1.00 96.31 243 LEU A C 1
ATOM 1933 O O . LEU A 1 243 ? 0.842 -0.155 -26.332 1.00 96.31 243 LEU A O 1
ATOM 1937 N N . LEU A 1 244 ? 0.752 -0.713 -24.157 1.00 94.44 244 LEU A N 1
ATOM 1938 C CA . LEU A 1 244 ? -0.250 -1.777 -24.300 1.00 94.44 244 LEU A CA 1
ATOM 1939 C C . LEU A 1 244 ? -1.581 -1.287 -24.891 1.00 94.44 244 LEU A C 1
ATOM 1941 O O . LEU A 1 244 ? -2.228 -2.010 -25.652 1.00 94.44 244 LEU A O 1
ATOM 1945 N N . ASN A 1 245 ? -1.982 -0.055 -24.570 1.00 94.06 245 ASN A N 1
ATOM 1946 C CA . ASN A 1 245 ? -3.233 0.530 -25.053 1.00 94.06 245 ASN A CA 1
ATOM 1947 C C . ASN A 1 245 ? -3.143 1.088 -26.479 1.00 94.06 245 ASN A C 1
ATOM 1949 O O . ASN A 1 245 ? -4.166 1.187 -27.152 1.00 94.06 245 ASN A O 1
ATOM 1953 N N . ASN A 1 246 ? -1.955 1.493 -26.938 1.00 95.12 246 ASN A N 1
ATOM 1954 C CA . ASN A 1 246 ? -1.787 2.173 -28.230 1.00 95.12 246 ASN A CA 1
ATOM 1955 C C . ASN A 1 246 ? -1.163 1.259 -29.292 1.00 95.12 246 ASN A C 1
ATOM 1957 O O . ASN A 1 246 ? -1.312 1.532 -30.483 1.00 95.12 246 ASN A O 1
ATOM 1961 N N . TYR A 1 247 ? -0.512 0.170 -28.881 1.00 96.88 247 TYR A N 1
ATOM 1962 C CA . TYR A 1 247 ? 0.177 -0.759 -29.768 1.00 96.88 247 TYR A CA 1
ATOM 1963 C C . TYR A 1 247 ? -0.265 -2.204 -29.533 1.00 96.88 247 TYR A C 1
ATOM 1965 O O . TYR A 1 247 ? -0.863 -2.548 -28.508 1.00 96.88 247 TYR A O 1
ATOM 1973 N N . HIS A 1 248 ? -0.019 -3.044 -30.529 1.00 96.19 248 HIS A N 1
ATOM 1974 C CA . HIS A 1 248 ? -0.198 -4.486 -30.465 1.00 96.19 248 HIS A CA 1
ATOM 1975 C C . HIS A 1 248 ? 0.933 -5.189 -31.234 1.00 96.19 248 HIS A C 1
ATOM 1977 O O . HIS A 1 248 ? 1.553 -4.560 -32.100 1.00 96.19 248 HIS A O 1
ATOM 1983 N N . PRO A 1 249 ? 1.219 -6.464 -30.919 1.00 96.25 249 PRO A N 1
ATOM 1984 C CA . PRO A 1 249 ? 2.177 -7.260 -31.679 1.00 96.25 249 PRO A CA 1
ATOM 1985 C C . PRO A 1 249 ? 1.738 -7.406 -33.140 1.00 96.25 249 PRO A C 1
ATOM 1987 O O . PRO A 1 249 ? 0.558 -7.640 -33.399 1.00 96.25 249 PRO A O 1
ATOM 1990 N N . SER A 1 250 ? 2.672 -7.289 -34.082 1.00 95.44 250 SER A N 1
ATOM 1991 C CA . SER A 1 250 ? 2.405 -7.450 -35.518 1.00 95.44 250 SER A CA 1
ATOM 1992 C C . SER A 1 250 ? 3.639 -7.951 -36.257 1.00 95.44 250 SER A C 1
ATOM 1994 O O . SER A 1 250 ? 4.709 -7.368 -36.130 1.00 95.44 250 SER A O 1
ATOM 1996 N N . GLU A 1 251 ? 3.507 -9.018 -37.044 1.00 93.06 251 GLU A N 1
ATOM 1997 C CA . GLU A 1 251 ? 4.648 -9.678 -37.696 1.00 93.06 251 GLU A CA 1
ATOM 1998 C C . GLU A 1 251 ? 5.233 -8.875 -38.867 1.00 93.06 251 GLU A C 1
ATOM 2000 O O . GLU A 1 251 ? 6.434 -8.940 -39.130 1.00 93.06 251 GLU A O 1
ATOM 2005 N N . SER A 1 252 ? 4.400 -8.113 -39.580 1.00 92.69 252 SER A N 1
ATOM 2006 C CA . SER A 1 252 ? 4.793 -7.430 -40.820 1.00 92.69 252 SER A CA 1
ATOM 2007 C C . SER A 1 252 ? 5.104 -5.950 -40.642 1.00 92.69 252 SER A C 1
ATOM 2009 O O . SER A 1 252 ? 5.722 -5.346 -41.518 1.00 92.69 252 SER A O 1
ATOM 2011 N N . ASN A 1 253 ? 4.657 -5.352 -39.538 1.00 95.31 253 ASN A N 1
ATOM 2012 C CA . ASN A 1 253 ? 4.715 -3.912 -39.352 1.00 95.31 253 ASN A CA 1
ATOM 2013 C C . ASN A 1 253 ? 5.861 -3.498 -38.429 1.00 95.31 253 ASN A C 1
ATOM 2015 O O . ASN A 1 253 ? 6.257 -4.197 -37.491 1.00 95.31 253 ASN A O 1
ATOM 2019 N N . SER A 1 254 ? 6.413 -2.327 -38.733 1.00 95.50 254 SER A N 1
ATOM 2020 C CA . SER A 1 254 ? 7.452 -1.689 -37.940 1.00 95.50 254 SER A CA 1
ATOM 2021 C C . SER A 1 254 ? 7.101 -0.232 -37.699 1.00 95.50 254 SER A C 1
ATOM 2023 O O . SER A 1 254 ? 6.650 0.456 -38.616 1.00 95.50 254 SER A O 1
ATOM 2025 N N . ILE A 1 255 ? 7.361 0.252 -36.490 1.00 96.62 255 ILE A N 1
ATOM 2026 C CA . ILE A 1 255 ? 7.246 1.670 -36.148 1.00 96.62 255 ILE A CA 1
ATOM 2027 C C . ILE A 1 255 ? 8.632 2.295 -36.030 1.00 96.62 255 ILE A C 1
ATOM 2029 O O . ILE A 1 255 ? 9.545 1.678 -35.484 1.00 96.62 255 ILE A O 1
ATOM 2033 N N . THR A 1 256 ? 8.812 3.519 -36.526 1.00 96.75 256 THR A N 1
ATOM 2034 C CA . THR A 1 256 ? 10.080 4.229 -36.331 1.00 96.75 256 THR A CA 1
ATOM 2035 C C . THR A 1 256 ? 10.245 4.622 -34.860 1.00 96.75 256 THR A C 1
ATOM 2037 O O . THR A 1 256 ? 9.276 4.948 -34.170 1.00 96.75 256 THR A O 1
ATOM 2040 N N . GLN A 1 257 ? 11.480 4.617 -34.355 1.00 95.19 257 GLN A N 1
ATOM 2041 C CA . GLN A 1 257 ? 11.787 5.086 -33.000 1.00 95.19 257 GLN A CA 1
ATOM 2042 C C . GLN A 1 257 ? 11.278 6.519 -32.783 1.00 95.19 257 GLN A C 1
ATOM 2044 O O . GLN A 1 257 ? 10.766 6.839 -31.709 1.00 95.19 257 GLN A O 1
ATOM 2049 N N . THR A 1 258 ? 11.394 7.366 -33.810 1.00 94.69 258 THR A N 1
ATOM 2050 C CA . THR A 1 258 ? 10.899 8.743 -33.797 1.00 94.69 258 THR A CA 1
ATOM 2051 C C . THR A 1 258 ? 9.386 8.787 -33.624 1.00 94.69 258 THR A C 1
ATOM 2053 O O . THR A 1 258 ? 8.922 9.494 -32.739 1.00 94.69 258 THR A O 1
ATOM 2056 N N . ASP A 1 259 ? 8.616 8.001 -34.380 1.00 95.31 259 ASP A N 1
ATOM 2057 C CA . ASP A 1 259 ? 7.152 7.980 -34.256 1.00 95.31 259 ASP A CA 1
ATOM 2058 C C . ASP A 1 259 ? 6.704 7.484 -32.878 1.00 95.31 259 ASP A C 1
ATOM 2060 O O . ASP A 1 259 ? 5.797 8.063 -32.270 1.00 95.31 259 ASP A O 1
ATOM 2064 N N . LEU A 1 260 ? 7.364 6.443 -32.355 1.00 95.81 260 LEU A N 1
ATOM 2065 C CA . LEU A 1 260 ? 7.078 5.924 -31.020 1.00 95.81 260 LEU A CA 1
ATOM 2066 C C . LEU A 1 260 ? 7.337 6.997 -29.952 1.00 95.81 260 LEU A C 1
ATOM 2068 O O . LEU A 1 260 ? 6.464 7.270 -29.124 1.00 95.81 260 LEU A O 1
ATOM 2072 N N . TYR A 1 261 ? 8.512 7.633 -29.992 1.00 95.94 261 TYR A N 1
ATOM 2073 C CA . TYR A 1 261 ? 8.902 8.651 -29.019 1.00 95.94 261 TYR A CA 1
ATOM 2074 C C . TYR A 1 261 ? 8.061 9.922 -29.140 1.00 95.94 261 TYR A C 1
ATOM 2076 O O . TYR A 1 261 ? 7.592 10.438 -28.132 1.00 95.94 261 TYR A O 1
ATOM 2084 N N . SER A 1 262 ? 7.805 10.408 -30.355 1.00 93.94 262 SER A N 1
ATOM 2085 C CA . SER A 1 262 ? 6.943 11.566 -30.590 1.00 93.94 262 SER A CA 1
ATOM 2086 C C . SER A 1 262 ? 5.525 11.303 -30.094 1.00 93.94 262 SER A C 1
ATOM 2088 O O . SER A 1 262 ? 4.967 12.144 -29.396 1.00 93.94 262 SER A O 1
ATOM 2090 N N . SER A 1 263 ? 4.959 10.118 -30.356 1.00 93.94 263 SER A N 1
ATOM 2091 C CA . SER A 1 263 ? 3.630 9.769 -29.847 1.00 93.94 263 SER A CA 1
ATOM 2092 C C . SER A 1 263 ? 3.586 9.666 -28.318 1.00 93.94 263 SER A C 1
ATOM 2094 O O . SER A 1 263 ? 2.537 9.955 -27.738 1.00 93.94 263 SER A O 1
ATOM 2096 N N . TYR A 1 264 ? 4.680 9.246 -27.673 1.00 95.06 264 TYR A N 1
ATOM 2097 C CA . TYR A 1 264 ? 4.810 9.229 -26.215 1.00 95.06 264 TYR A CA 1
ATOM 2098 C C . TYR A 1 264 ? 4.921 10.654 -25.659 1.00 95.06 264 TYR A C 1
ATOM 2100 O O . TYR A 1 264 ? 4.132 11.052 -24.800 1.00 95.06 264 TYR A O 1
ATOM 2108 N N . ALA A 1 265 ? 5.845 11.446 -26.208 1.00 92.69 265 ALA A N 1
ATOM 2109 C CA . ALA A 1 265 ? 6.093 12.823 -25.813 1.00 92.69 265 ALA A CA 1
ATOM 2110 C C . ALA A 1 265 ? 4.828 13.670 -25.957 1.00 92.69 265 ALA A C 1
ATOM 2112 O O . ALA A 1 265 ? 4.407 14.244 -24.970 1.00 92.69 265 ALA A O 1
ATOM 2113 N N . THR A 1 266 ? 4.132 13.657 -27.100 1.00 91.06 266 THR A N 1
ATOM 2114 C CA . THR A 1 266 ? 2.888 14.433 -27.283 1.00 91.06 266 THR A CA 1
ATOM 2115 C C . THR A 1 266 ? 1.840 14.155 -26.202 1.00 91.06 266 THR A C 1
ATOM 2117 O O . THR A 1 266 ? 1.098 15.056 -25.824 1.00 91.06 266 THR A O 1
ATOM 2120 N N . ARG A 1 267 ? 1.770 12.925 -25.679 1.00 88.50 267 ARG A N 1
ATOM 2121 C CA . ARG A 1 267 ? 0.805 12.572 -24.632 1.00 88.50 267 ARG A CA 1
ATOM 2122 C C . ARG A 1 267 ? 1.226 13.043 -23.239 1.00 88.50 267 ARG A C 1
ATOM 2124 O O . ARG A 1 267 ? 0.355 13.317 -22.421 1.00 88.50 267 ARG A O 1
ATOM 2131 N N . TYR A 1 268 ? 2.527 13.106 -22.964 1.00 88.25 268 TYR A N 1
ATOM 2132 C CA . TYR A 1 268 ? 3.062 13.325 -21.615 1.00 88.25 268 TYR A CA 1
ATOM 2133 C C . TYR A 1 268 ? 3.865 14.622 -21.444 1.00 88.25 268 TYR A C 1
ATOM 2135 O O . TYR A 1 268 ? 4.196 14.977 -20.320 1.00 88.25 268 TYR A O 1
ATOM 2143 N N . SER A 1 269 ? 4.149 15.348 -22.526 1.00 83.50 269 SER A N 1
ATOM 2144 C CA . SER A 1 269 ? 4.819 16.652 -22.519 1.00 83.50 269 SER A CA 1
ATOM 2145 C C . SER A 1 269 ? 3.849 17.814 -22.323 1.00 83.50 269 SER A C 1
ATOM 2147 O O . SER A 1 269 ? 4.301 18.935 -22.100 1.00 83.50 269 SER A O 1
ATOM 2149 N N . LEU A 1 270 ? 2.533 17.588 -22.434 1.00 73.56 270 LEU A N 1
ATOM 2150 C CA . LEU A 1 270 ? 1.554 18.617 -22.100 1.00 73.56 270 LEU A CA 1
ATOM 2151 C C . LEU A 1 270 ? 1.476 18.742 -20.571 1.00 73.56 270 LEU A C 1
ATOM 2153 O O . LEU A 1 270 ? 1.109 17.764 -19.912 1.00 73.56 270 LEU A O 1
ATOM 2157 N N . PRO A 1 271 ? 1.806 19.912 -19.989 1.00 60.88 271 PRO A N 1
ATOM 2158 C CA . PRO A 1 271 ? 1.619 20.127 -18.564 1.00 60.88 271 PRO A CA 1
ATOM 2159 C C . PRO A 1 271 ? 0.145 19.901 -18.225 1.00 60.88 271 PRO A C 1
ATOM 2161 O O . PRO A 1 271 ? -0.737 20.389 -18.927 1.00 60.88 271 PRO A O 1
ATOM 2164 N N . ALA A 1 272 ? -0.123 19.182 -17.134 1.00 54.84 272 ALA A N 1
ATOM 2165 C CA . ALA A 1 272 ? -1.471 18.868 -16.648 1.00 54.84 272 ALA A CA 1
ATOM 2166 C C . ALA A 1 272 ? -2.279 20.106 -16.178 1.00 54.84 272 ALA A C 1
ATOM 2168 O O . ALA A 1 272 ? -3.248 19.974 -15.434 1.00 54.84 272 ALA A O 1
ATOM 2169 N N . HIS A 1 273 ? -1.894 21.314 -16.595 1.00 45.19 273 HIS A N 1
ATOM 2170 C CA . HIS A 1 273 ? -2.587 22.554 -16.291 1.00 45.19 273 HIS A CA 1
ATOM 2171 C C . HIS A 1 273 ? -3.531 22.953 -17.430 1.00 45.19 273 HIS A C 1
ATOM 2173 O O . HIS A 1 273 ? -3.101 23.166 -18.559 1.00 45.19 273 HIS A O 1
ATOM 2179 N N . GLN A 1 274 ? -4.795 23.157 -17.041 1.00 41.75 274 GLN A N 1
ATOM 2180 C CA . GLN A 1 274 ? -5.932 23.718 -17.788 1.00 41.75 274 GLN A CA 1
ATOM 2181 C C . GLN A 1 274 ? -6.917 22.719 -18.416 1.00 41.75 274 GLN A C 1
ATOM 2183 O O . GLN A 1 274 ? -7.298 22.821 -19.575 1.00 41.75 274 GLN A O 1
ATOM 2188 N N . THR A 1 275 ? -7.471 21.844 -17.579 1.00 36.72 275 THR A N 1
ATOM 2189 C CA . THR A 1 275 ? -8.938 21.692 -17.518 1.00 36.72 275 THR A CA 1
ATOM 2190 C C . THR A 1 275 ? -9.446 22.364 -16.238 1.00 36.72 275 THR A C 1
ATOM 2192 O O . THR A 1 275 ? -9.979 21.712 -15.346 1.00 36.72 275 THR A O 1
ATOM 2195 N N . SER A 1 276 ? -9.175 23.661 -16.085 1.00 38.97 276 SER A N 1
ATOM 2196 C CA . SER A 1 276 ? -9.861 24.506 -15.106 1.00 38.97 276 SER A CA 1
ATOM 2197 C C . SER A 1 276 ? -11.058 25.138 -15.804 1.00 38.97 276 SER A C 1
ATOM 2199 O O . SER A 1 276 ? -10.884 25.787 -16.835 1.00 38.97 276 SER A O 1
ATOM 2201 N N . GLU A 1 277 ? -12.247 24.929 -15.246 1.00 38.12 277 GLU A N 1
ATOM 2202 C CA . GLU A 1 277 ? -13.471 25.625 -15.636 1.00 38.12 277 GLU A CA 1
ATOM 2203 C C . GLU A 1 277 ? -13.270 27.153 -15.685 1.00 38.12 277 GLU A C 1
ATOM 2205 O O . GLU A 1 277 ? -12.499 27.700 -14.887 1.00 38.12 277 GLU A O 1
ATOM 2210 N N . PRO A 1 278 ? -13.954 27.871 -16.592 1.00 38.47 278 PRO A N 1
ATOM 2211 C CA . PRO A 1 278 ? -13.851 29.320 -16.679 1.00 38.47 278 PRO A CA 1
ATOM 2212 C C . PRO A 1 278 ? -14.535 29.987 -15.476 1.00 38.47 278 PRO A C 1
ATOM 2214 O O . PRO A 1 278 ? -15.755 30.131 -15.425 1.00 38.47 278 PRO A O 1
ATOM 2217 N N . SER A 1 279 ? -1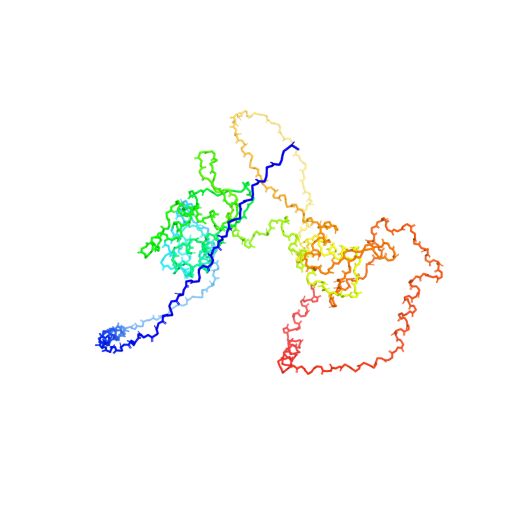3.745 30.455 -14.509 1.00 38.44 279 SER A N 1
ATOM 2218 C CA . SER A 1 279 ? -14.213 31.411 -13.502 1.00 38.44 279 SER A CA 1
ATOM 2219 C C . SER A 1 279 ? -14.490 32.770 -14.154 1.00 38.44 279 SER A C 1
ATOM 2221 O O . SER A 1 279 ? -13.627 33.326 -14.837 1.00 38.44 279 SER A O 1
ATOM 2223 N N . SER A 1 280 ? -15.692 33.304 -13.928 1.00 33.69 280 SER A N 1
ATOM 2224 C CA . SER A 1 280 ? -16.184 34.582 -14.453 1.00 33.69 280 SER A CA 1
ATOM 2225 C C . SER A 1 280 ? -15.288 35.790 -14.114 1.00 33.69 280 SER A C 1
ATOM 2227 O O . SER A 1 280 ? -14.694 35.832 -13.035 1.00 33.69 280 SER A O 1
ATOM 2229 N N . PRO A 1 281 ? -15.249 36.831 -14.970 1.00 39.78 281 PRO A N 1
ATOM 2230 C CA . PRO A 1 281 ? -14.482 38.037 -14.715 1.00 39.78 281 PRO A CA 1
ATOM 2231 C C . PRO A 1 281 ? -15.357 39.074 -14.006 1.00 39.78 281 PRO A C 1
ATOM 2233 O O . PRO A 1 281 ? -16.241 39.672 -14.615 1.00 39.78 281 PRO A O 1
ATOM 2236 N N . ASN A 1 282 ? -15.101 39.344 -12.728 1.00 36.12 282 ASN A N 1
ATOM 2237 C CA . ASN A 1 282 ? -15.457 40.644 -12.168 1.00 36.12 282 ASN A CA 1
ATOM 2238 C C . ASN A 1 282 ? -14.625 40.936 -10.920 1.00 36.12 282 ASN A C 1
ATOM 2240 O O . ASN A 1 282 ? -14.780 40.254 -9.911 1.00 36.12 282 ASN A O 1
ATOM 2244 N N . THR A 1 283 ? -13.728 41.923 -11.018 1.00 33.59 283 THR A N 1
ATOM 2245 C CA . THR A 1 283 ? -13.455 43.006 -10.046 1.00 33.59 283 THR A CA 1
ATOM 2246 C C . THR A 1 283 ? -12.065 43.591 -10.338 1.00 33.59 283 THR A C 1
ATOM 2248 O O . THR A 1 283 ? -11.070 43.257 -9.705 1.00 33.59 283 THR A O 1
ATOM 2251 N N . GLN A 1 284 ? -11.997 44.496 -11.315 1.00 36.97 284 GLN A N 1
ATOM 2252 C CA . GLN A 1 284 ? -10.941 45.508 -11.420 1.00 36.97 284 GLN A CA 1
ATOM 2253 C C . GLN A 1 284 ? -11.614 46.847 -11.721 1.00 36.97 284 GLN A C 1
ATOM 2255 O O . GLN A 1 284 ? -11.850 47.181 -12.879 1.00 36.97 284 GLN A O 1
ATOM 2260 N N . ARG A 1 285 ? -11.975 47.596 -10.674 1.00 34.44 285 ARG A N 1
ATOM 2261 C CA . ARG A 1 285 ? -12.174 49.052 -10.742 1.00 34.44 285 ARG A CA 1
ATOM 2262 C C . ARG A 1 285 ? -12.407 49.624 -9.346 1.00 34.44 285 ARG A C 1
ATOM 2264 O O . ARG A 1 285 ? -13.523 49.564 -8.848 1.00 34.44 285 ARG A O 1
ATOM 2271 N N . LEU A 1 286 ? -11.340 50.146 -8.744 1.00 31.52 286 LEU A N 1
ATOM 2272 C CA . LEU A 1 286 ? -11.303 51.340 -7.884 1.00 31.52 286 LEU A CA 1
ATOM 2273 C C . LEU A 1 286 ? -9.918 51.413 -7.229 1.00 31.52 286 LEU A C 1
ATOM 2275 O O . LEU A 1 286 ? -9.716 50.987 -6.097 1.00 31.52 286 LEU A O 1
ATOM 2279 N N . GLN A 1 287 ? -8.952 51.934 -7.976 1.00 36.94 287 GLN A N 1
ATOM 2280 C CA . GLN A 1 287 ? -7.785 52.590 -7.403 1.00 36.94 287 GLN A CA 1
ATOM 2281 C C . GLN A 1 287 ? -7.588 53.864 -8.206 1.00 36.94 287 GLN A C 1
ATOM 2283 O O . GLN A 1 287 ? -7.065 53.819 -9.309 1.00 36.94 287 GLN A O 1
ATOM 2288 N N . ASP A 1 288 ? -8.085 54.966 -7.660 1.00 31.16 288 ASP A N 1
ATOM 2289 C CA . ASP A 1 288 ? -7.618 56.304 -7.977 1.00 31.16 288 ASP A CA 1
ATOM 2290 C C . ASP A 1 288 ? -7.800 57.168 -6.724 1.00 31.16 288 ASP A C 1
ATOM 2292 O O . ASP A 1 288 ? -8.868 57.156 -6.115 1.00 31.16 288 ASP A O 1
ATOM 2296 N N . LEU A 1 289 ? -6.741 57.927 -6.419 1.00 32.34 289 LEU A N 1
ATOM 2297 C CA . LEU A 1 289 ? -6.718 59.168 -5.636 1.00 32.34 289 LEU A CA 1
ATOM 2298 C C . LEU A 1 289 ? -6.964 59.066 -4.118 1.00 32.34 289 LEU A C 1
ATOM 2300 O O . LEU A 1 289 ? -8.099 58.996 -3.674 1.00 32.34 289 LEU A O 1
ATOM 2304 N N . GLU A 1 290 ? -5.899 59.216 -3.314 1.00 34.19 290 GLU A N 1
ATOM 2305 C CA . GLU A 1 290 ? -5.708 60.438 -2.506 1.00 34.19 290 GLU A CA 1
ATOM 2306 C C . GLU A 1 290 ? -4.394 60.470 -1.688 1.00 34.19 290 GLU A C 1
ATOM 2308 O O . GLU A 1 290 ? -4.086 59.584 -0.899 1.00 34.19 290 GLU A O 1
ATOM 2313 N N . ASN A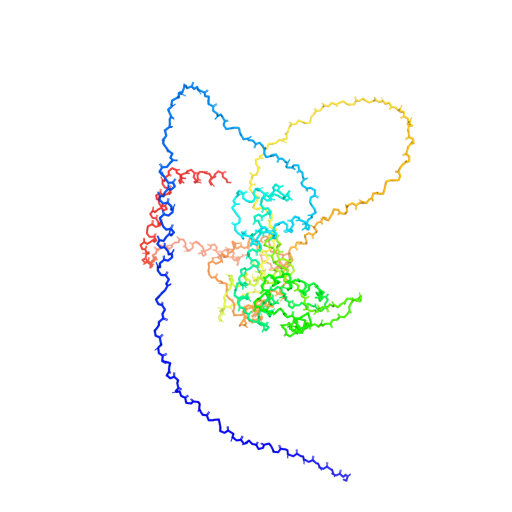 1 291 ? -3.693 61.597 -1.862 1.00 33.12 291 ASN A N 1
ATOM 2314 C CA . ASN A 1 291 ? -3.020 62.429 -0.857 1.00 33.12 291 ASN A CA 1
ATOM 2315 C C . ASN A 1 291 ? -1.676 62.029 -0.210 1.00 33.12 291 ASN A C 1
ATOM 2317 O O . ASN A 1 291 ? -1.572 61.359 0.812 1.00 33.12 291 ASN A O 1
ATOM 2321 N N . LEU A 1 292 ? -0.646 62.686 -0.759 1.00 34.53 292 LEU A N 1
ATOM 2322 C CA . LEU A 1 292 ? 0.496 63.289 -0.066 1.00 34.53 292 LEU A CA 1
ATOM 2323 C C . LEU A 1 292 ? 0.076 64.211 1.099 1.00 34.53 292 LEU A C 1
ATOM 2325 O O . LEU A 1 292 ? -0.673 65.157 0.871 1.00 34.53 292 LEU A O 1
ATOM 2329 N N . ALA A 1 293 ? 0.670 64.014 2.281 1.00 30.91 293 ALA A N 1
ATOM 2330 C CA . ALA A 1 293 ? 1.157 65.045 3.222 1.00 30.91 293 ALA A CA 1
ATOM 2331 C C . ALA A 1 293 ? 1.723 64.322 4.468 1.00 30.91 293 ALA A C 1
ATOM 2333 O O . ALA A 1 293 ? 1.014 63.577 5.126 1.00 30.91 293 ALA A O 1
ATOM 2334 N N . ALA A 1 294 ? 3.039 64.298 4.682 1.00 33.16 294 ALA A N 1
ATOM 2335 C CA . ALA A 1 294 ? 3.832 65.315 5.380 1.00 33.16 294 ALA A CA 1
ATOM 2336 C C . ALA A 1 294 ? 3.832 65.164 6.922 1.00 33.16 294 ALA A C 1
ATOM 2338 O O . ALA A 1 294 ? 2.811 65.322 7.574 1.00 33.16 294 ALA A O 1
ATOM 2339 N N . VAL A 1 295 ? 5.053 64.987 7.453 1.00 32.16 295 VAL A N 1
ATOM 2340 C CA . VAL A 1 295 ? 5.541 65.411 8.782 1.00 32.16 295 VAL A CA 1
ATOM 2341 C C . VAL A 1 295 ? 4.993 64.666 10.010 1.00 32.16 295 VAL A C 1
ATOM 2343 O O . VAL A 1 295 ? 3.897 64.929 10.476 1.00 32.16 295 VAL A O 1
ATOM 2346 N N . SER A 1 296 ? 5.844 63.863 10.656 1.00 31.83 296 SER A N 1
ATOM 2347 C CA . SER A 1 296 ? 6.436 64.268 11.942 1.00 31.83 296 SER A CA 1
ATOM 2348 C C . SER A 1 296 ? 7.473 63.249 12.411 1.00 31.83 296 SER A C 1
ATOM 2350 O O . SER A 1 296 ? 7.221 62.048 12.465 1.00 31.83 296 SER A O 1
ATOM 2352 N N . ALA A 1 297 ? 8.653 63.761 12.739 1.00 38.66 297 ALA A N 1
ATOM 2353 C CA . ALA A 1 297 ? 9.718 63.041 13.405 1.00 38.66 297 ALA A CA 1
ATOM 2354 C C . ALA A 1 297 ? 9.451 63.014 14.916 1.00 38.66 297 ALA A C 1
ATOM 2356 O O . ALA A 1 297 ? 9.167 64.056 15.499 1.00 38.66 297 ALA A O 1
ATOM 2357 N N . HIS A 1 298 ? 9.622 61.855 15.548 1.00 35.38 298 HIS A N 1
ATOM 2358 C CA . HIS A 1 298 ? 10.169 61.770 16.900 1.00 35.38 298 HIS A CA 1
ATOM 2359 C C . HIS A 1 298 ? 10.756 60.370 17.135 1.00 35.38 298 HIS A C 1
ATOM 2361 O O . HIS A 1 298 ? 10.087 59.381 16.828 1.00 35.38 298 HIS A O 1
ATOM 2367 N N . PRO A 1 299 ? 12.000 60.273 17.636 1.00 49.69 299 PRO A N 1
ATOM 2368 C CA . PRO A 1 299 ? 12.594 59.023 18.072 1.00 49.69 299 PRO A CA 1
ATOM 2369 C C . PRO A 1 299 ? 12.280 58.769 19.552 1.00 49.69 299 PRO A C 1
ATOM 2371 O O . PRO A 1 299 ? 11.872 59.682 20.267 1.00 49.69 299 PRO A O 1
ATOM 2374 N N . ASP A 1 300 ? 12.536 57.526 19.952 1.00 36.75 300 ASP A N 1
ATOM 2375 C CA . ASP A 1 300 ? 12.728 57.003 21.311 1.00 36.75 300 ASP A CA 1
ATOM 2376 C C . ASP A 1 300 ? 11.695 55.944 21.683 1.00 36.75 300 ASP A C 1
ATOM 2378 O O . ASP A 1 300 ? 10.586 56.241 22.103 1.00 36.75 300 ASP A O 1
ATOM 2382 N N . HIS A 1 301 ? 12.100 54.681 21.548 1.00 40.09 301 HIS A N 1
ATOM 2383 C CA . HIS A 1 301 ? 12.057 53.731 22.654 1.00 40.09 301 HIS A CA 1
ATOM 2384 C C . HIS A 1 301 ? 12.932 52.520 22.311 1.00 40.09 301 HIS A C 1
ATOM 2386 O O . HIS A 1 301 ? 12.598 51.682 21.476 1.00 40.09 301 HIS A O 1
ATOM 2392 N N . LEU A 1 302 ? 14.076 52.443 22.992 1.00 43.59 302 LEU A N 1
ATOM 2393 C CA . LEU A 1 302 ? 14.790 51.196 23.221 1.00 43.59 302 LEU A CA 1
ATOM 2394 C C . LEU A 1 302 ? 13.829 50.232 23.920 1.00 43.59 302 LEU A C 1
ATOM 2396 O O . LEU A 1 302 ? 13.342 50.549 25.004 1.00 43.59 302 LEU A O 1
ATOM 2400 N N . ASN A 1 303 ? 13.600 49.056 23.340 1.00 38.44 303 ASN A N 1
ATOM 2401 C CA . ASN A 1 303 ? 13.391 47.870 24.152 1.00 38.44 303 ASN A CA 1
ATOM 2402 C C . ASN A 1 303 ? 13.927 46.615 23.472 1.00 38.44 303 ASN A C 1
ATOM 2404 O O . ASN A 1 303 ? 13.537 46.203 22.385 1.00 38.44 303 ASN A O 1
ATOM 2408 N N . PHE A 1 304 ? 14.875 46.057 24.205 1.00 36.50 304 PHE A N 1
ATOM 2409 C CA . PHE A 1 304 ? 15.532 44.784 24.072 1.00 36.50 304 PHE A CA 1
ATOM 2410 C C . PHE A 1 304 ? 14.522 43.662 24.339 1.00 36.50 304 PHE A C 1
ATOM 2412 O O . PHE A 1 304 ? 13.951 43.579 25.427 1.00 36.50 304 PHE A O 1
ATOM 2419 N N . SER A 1 305 ? 14.313 42.783 23.366 1.00 31.19 305 SER A N 1
ATOM 2420 C CA . SER A 1 305 ? 13.946 41.391 23.622 1.00 31.19 305 SER A CA 1
ATOM 2421 C C . SER A 1 305 ? 14.433 40.538 22.464 1.00 31.19 305 SER A C 1
ATOM 2423 O O . SER A 1 305 ? 13.966 40.644 21.336 1.00 31.19 305 SER A O 1
ATOM 2425 N N . THR A 1 306 ? 15.437 39.729 22.781 1.00 39.19 306 THR A N 1
ATOM 2426 C CA . THR A 1 306 ? 15.809 38.502 22.088 1.00 39.19 306 THR A CA 1
ATOM 2427 C C . THR A 1 306 ? 14.581 37.607 21.966 1.00 39.19 306 THR A C 1
ATOM 2429 O O . THR A 1 306 ? 14.194 36.966 22.942 1.00 39.19 306 THR A O 1
ATOM 2432 N N . ASP A 1 307 ? 13.984 37.586 20.780 1.00 32.31 307 ASP A N 1
ATOM 2433 C CA . ASP A 1 307 ? 13.025 36.570 20.373 1.00 32.31 307 ASP A CA 1
ATOM 2434 C C . ASP A 1 307 ? 13.735 35.613 19.411 1.00 32.31 307 ASP A C 1
ATOM 2436 O O . ASP A 1 307 ? 14.280 36.017 18.380 1.00 32.31 307 ASP A O 1
ATOM 2440 N N . ASN A 1 308 ? 13.810 34.347 19.816 1.00 38.31 308 ASN A N 1
ATOM 2441 C CA . ASN A 1 308 ? 14.352 33.264 19.012 1.00 38.31 308 ASN A CA 1
ATOM 2442 C C . ASN A 1 308 ? 13.333 32.953 17.915 1.00 38.31 308 ASN A C 1
ATOM 2444 O O . ASN A 1 308 ? 12.439 32.129 18.103 1.00 38.31 308 ASN A O 1
ATOM 2448 N N . GLY A 1 309 ? 13.496 33.610 16.767 1.00 30.66 309 GLY A N 1
ATOM 2449 C CA . GLY A 1 309 ? 12.829 33.248 15.525 1.00 30.66 309 GLY A CA 1
ATOM 2450 C C . GLY A 1 309 ? 13.234 31.839 15.104 1.00 30.66 309 GLY A C 1
ATOM 2451 O O . GLY A 1 309 ? 14.243 31.643 14.434 1.00 30.66 309 GLY A O 1
ATOM 2452 N N . PHE A 1 310 ? 12.445 30.850 15.518 1.00 38.03 310 PHE A N 1
ATOM 2453 C CA . PHE A 1 310 ? 12.382 29.557 14.856 1.00 38.03 310 PHE A CA 1
ATOM 2454 C C . PHE A 1 310 ? 11.622 29.796 13.549 1.00 38.03 310 PHE A C 1
ATOM 2456 O O . PHE A 1 310 ? 10.390 29.787 13.525 1.00 38.03 310 PHE A O 1
ATOM 2463 N N . GLU A 1 311 ? 12.365 30.136 12.494 1.00 37.81 311 GLU A N 1
ATOM 2464 C CA . GLU A 1 311 ? 11.846 30.196 11.132 1.00 37.81 311 GLU A CA 1
ATOM 2465 C C . GLU A 1 311 ? 11.201 28.843 10.824 1.00 37.81 311 GLU A C 1
ATOM 2467 O O . GLU A 1 311 ? 11.860 27.805 10.765 1.00 37.81 311 GLU A O 1
ATOM 2472 N N . GLY A 1 312 ? 9.873 28.851 10.714 1.00 36.97 312 GLY A N 1
ATOM 2473 C CA . GLY A 1 312 ? 9.143 27.745 10.135 1.00 36.97 312 GLY A CA 1
ATOM 2474 C C . GLY A 1 312 ? 9.557 27.649 8.678 1.00 36.97 312 GLY A C 1
ATOM 2475 O O . GLY A 1 312 ? 9.152 28.486 7.874 1.00 36.97 312 GLY A O 1
ATOM 2476 N N . ASP A 1 313 ? 10.372 26.643 8.369 1.00 35.50 313 ASP A N 1
ATOM 2477 C CA . ASP A 1 313 ? 10.578 26.159 7.011 1.00 35.50 313 ASP A CA 1
ATOM 2478 C C . ASP A 1 313 ? 9.199 25.771 6.459 1.00 35.50 313 ASP A C 1
ATOM 2480 O O . ASP A 1 313 ? 8.658 24.692 6.720 1.00 35.50 313 ASP A O 1
ATOM 2484 N N . GLU A 1 314 ? 8.579 26.709 5.744 1.00 44.78 314 GLU A N 1
ATOM 2485 C CA . GLU A 1 314 ? 7.499 26.411 4.823 1.00 44.78 314 GLU A CA 1
ATOM 2486 C C . GLU A 1 314 ? 8.084 25.480 3.764 1.00 44.78 314 GLU A C 1
ATOM 2488 O O . GLU A 1 314 ? 8.748 25.920 2.823 1.00 44.78 314 GLU A O 1
ATOM 2493 N N . ASP A 1 315 ? 7.854 24.183 3.956 1.00 41.34 315 ASP A N 1
ATOM 2494 C CA . ASP A 1 315 ? 8.156 23.124 3.004 1.00 41.34 315 ASP A CA 1
ATOM 2495 C C . ASP A 1 315 ? 7.344 23.375 1.723 1.00 41.34 315 ASP A C 1
ATOM 2497 O O . ASP A 1 315 ? 6.229 22.884 1.520 1.00 41.34 315 ASP A O 1
ATOM 2501 N N . LYS A 1 316 ? 7.879 24.254 0.871 1.00 45.25 316 LYS A N 1
ATOM 2502 C CA . LYS A 1 316 ? 7.423 24.481 -0.495 1.00 45.25 316 LYS A CA 1
ATOM 2503 C C . LYS A 1 316 ? 7.726 23.201 -1.248 1.00 45.25 316 LYS A C 1
ATOM 2505 O O . LYS A 1 316 ? 8.797 23.069 -1.834 1.00 45.25 316 LYS A O 1
ATOM 2510 N N . GLY A 1 317 ? 6.772 22.272 -1.191 1.00 41.66 317 GLY A N 1
ATOM 2511 C CA . GLY A 1 317 ? 6.800 20.991 -1.879 1.00 41.66 317 GLY A CA 1
ATOM 2512 C C . GLY A 1 317 ? 7.254 21.183 -3.318 1.00 41.66 317 GLY A C 1
ATOM 2513 O O . GLY A 1 317 ? 6.499 21.632 -4.181 1.00 41.66 317 GLY A O 1
ATOM 2514 N N . ASN A 1 318 ? 8.526 20.883 -3.548 1.00 40.62 318 ASN A N 1
ATOM 2515 C CA . ASN A 1 318 ? 9.190 21.070 -4.819 1.00 40.62 318 ASN A CA 1
ATOM 2516 C C . ASN A 1 318 ? 8.773 19.887 -5.697 1.00 40.62 318 ASN A C 1
ATOM 2518 O O . ASN A 1 318 ? 9.491 18.896 -5.808 1.00 40.62 318 ASN A O 1
ATOM 2522 N N . THR A 1 319 ? 7.551 19.931 -6.237 1.00 57.78 319 THR A N 1
ATOM 2523 C CA . THR A 1 319 ? 7.066 18.896 -7.151 1.00 57.78 319 THR A CA 1
ATOM 2524 C C . THR A 1 319 ? 7.891 18.991 -8.422 1.00 57.78 319 THR A C 1
ATOM 2526 O O . THR A 1 319 ? 7.652 19.850 -9.275 1.00 57.78 319 THR A O 1
ATOM 2529 N N . THR A 1 320 ? 8.904 18.139 -8.524 1.00 64.12 320 THR A N 1
ATOM 2530 C CA . THR A 1 320 ? 9.676 17.976 -9.746 1.00 64.12 320 THR A CA 1
ATOM 2531 C C . THR A 1 320 ? 8.709 17.609 -10.875 1.00 64.12 320 THR A C 1
ATOM 2533 O O . THR A 1 320 ? 7.840 16.750 -10.692 1.00 64.12 320 THR A O 1
ATOM 2536 N N . PRO A 1 321 ? 8.780 18.291 -12.032 1.00 70.81 321 PRO A N 1
ATOM 2537 C CA . PRO A 1 321 ? 7.921 17.958 -13.156 1.00 70.81 321 PRO A CA 1
ATOM 2538 C C . PRO A 1 321 ? 8.159 16.496 -13.559 1.00 70.81 321 PRO A C 1
ATOM 2540 O O . PRO A 1 321 ? 9.302 16.033 -13.478 1.00 70.81 321 PRO A O 1
ATOM 2543 N N . PRO A 1 322 ? 7.112 15.770 -13.994 1.00 76.25 322 PRO A N 1
ATOM 2544 C CA . PRO A 1 322 ? 7.263 14.395 -14.450 1.00 76.25 322 PRO A CA 1
ATOM 2545 C C . PRO A 1 322 ? 8.308 14.357 -15.566 1.00 76.25 322 PRO A C 1
ATOM 2547 O O . PRO A 1 322 ? 8.238 15.120 -16.536 1.00 76.25 322 PRO A O 1
ATOM 2550 N N . ARG A 1 323 ? 9.308 13.499 -15.397 1.00 88.19 323 ARG A N 1
ATOM 2551 C CA . ARG A 1 323 ? 10.361 13.278 -16.373 1.00 88.19 323 ARG A CA 1
ATOM 2552 C C . ARG A 1 323 ? 9.745 12.533 -17.564 1.00 88.19 323 ARG A C 1
ATOM 2554 O O . ARG A 1 323 ? 8.813 11.743 -17.465 1.00 88.19 323 ARG A O 1
ATOM 2561 N N . LEU A 1 324 ? 10.223 12.832 -18.764 1.00 92.56 324 LEU A N 1
ATOM 2562 C CA . LEU A 1 324 ? 9.909 11.999 -19.920 1.00 92.56 324 LEU A CA 1
ATOM 2563 C C . LEU A 1 324 ? 10.952 10.887 -19.983 1.00 92.56 324 LEU A C 1
ATOM 2565 O O . LEU A 1 324 ? 12.150 11.170 -19.909 1.00 92.56 324 LEU A O 1
ATOM 2569 N N . LEU A 1 325 ? 10.497 9.640 -20.142 1.00 93.56 325 LEU A N 1
ATOM 2570 C CA . LEU A 1 325 ? 11.384 8.519 -20.447 1.00 93.56 325 LEU A CA 1
ATOM 2571 C C . LEU A 1 325 ? 12.222 8.877 -21.667 1.00 93.56 325 LEU A C 1
ATOM 2573 O O . LEU A 1 325 ? 11.675 9.324 -22.673 1.00 93.56 325 LEU A O 1
ATOM 2577 N N . ASN A 1 326 ? 13.530 8.664 -21.591 1.00 93.69 326 ASN A N 1
ATOM 2578 C CA . ASN A 1 326 ? 14.399 8.850 -22.741 1.00 93.69 326 ASN A CA 1
ATOM 2579 C C . ASN A 1 326 ? 14.107 7.766 -23.810 1.00 93.69 326 ASN A C 1
ATOM 2581 O O . ASN A 1 326 ? 13.504 6.729 -23.508 1.00 93.69 326 ASN A O 1
ATOM 2585 N N . PRO A 1 327 ? 14.528 7.955 -25.075 1.00 93.50 327 PRO A N 1
ATOM 2586 C CA . PRO A 1 327 ? 14.228 6.985 -26.128 1.00 93.50 327 PRO A CA 1
ATOM 2587 C C . PRO A 1 327 ? 14.730 5.558 -25.842 1.00 93.50 327 PRO A C 1
ATOM 2589 O O . PRO A 1 327 ? 14.096 4.596 -26.264 1.00 93.50 327 PRO A O 1
ATOM 2592 N N . VAL A 1 328 ? 15.837 5.400 -25.108 1.00 93.88 328 VAL A N 1
ATOM 2593 C CA . VAL A 1 328 ? 16.424 4.090 -24.769 1.00 93.88 328 VAL A CA 1
ATOM 2594 C C . VAL A 1 328 ? 15.606 3.372 -23.691 1.00 93.88 328 VAL A C 1
ATOM 2596 O O . VAL A 1 328 ? 15.353 2.170 -23.800 1.00 93.88 328 VAL A O 1
ATOM 2599 N N . GLU A 1 329 ? 15.144 4.104 -22.677 1.00 95.00 329 GLU A N 1
ATOM 2600 C CA . GLU A 1 329 ? 14.230 3.633 -21.634 1.00 95.00 329 GLU A CA 1
ATOM 2601 C C . GLU A 1 329 ? 12.904 3.186 -22.262 1.00 95.00 329 GLU A C 1
ATOM 2603 O O . GLU A 1 329 ? 12.419 2.095 -21.965 1.00 95.00 329 GLU A O 1
ATOM 2608 N N . LEU A 1 330 ? 12.361 3.973 -23.200 1.00 96.00 330 LEU A N 1
ATOM 2609 C CA . LEU A 1 330 ? 11.121 3.639 -23.902 1.00 96.00 330 LEU A CA 1
ATOM 2610 C C . LEU A 1 330 ? 11.267 2.391 -24.789 1.00 96.00 330 LEU A C 1
ATOM 2612 O O . LEU A 1 330 ? 10.370 1.548 -24.802 1.00 96.00 330 LEU A O 1
ATOM 2616 N N . ILE A 1 331 ? 12.398 2.221 -25.485 1.00 95.69 331 ILE A N 1
ATOM 2617 C CA . ILE A 1 331 ? 12.694 0.995 -26.251 1.00 95.69 331 ILE A CA 1
ATOM 2618 C C . ILE A 1 331 ? 12.810 -0.214 -25.315 1.00 95.69 331 ILE A C 1
ATOM 2620 O O . ILE A 1 331 ? 12.234 -1.266 -25.590 1.00 95.69 331 ILE A O 1
ATOM 2624 N N . SER A 1 332 ? 13.516 -0.065 -24.192 1.00 95.88 332 SER A N 1
ATOM 2625 C CA . SER A 1 332 ? 13.681 -1.138 -23.203 1.00 95.88 332 SER A CA 1
ATOM 2626 C C . SER A 1 332 ? 12.329 -1.572 -22.637 1.00 95.88 332 SER A C 1
ATOM 2628 O O . SER A 1 332 ? 12.033 -2.763 -22.571 1.00 95.88 332 SER A O 1
ATOM 2630 N N . LEU A 1 333 ? 11.468 -0.603 -22.316 1.00 96.31 333 LEU A N 1
ATOM 2631 C CA . LEU A 1 333 ? 10.111 -0.852 -21.846 1.00 96.31 333 LEU A CA 1
ATOM 2632 C C . LEU A 1 333 ? 9.229 -1.499 -22.921 1.00 96.31 333 LEU A C 1
ATOM 2634 O O . LEU A 1 333 ? 8.440 -2.388 -22.612 1.00 96.31 333 LEU A O 1
ATOM 2638 N N . THR A 1 334 ? 9.398 -1.104 -24.184 1.00 96.50 334 THR A N 1
ATOM 2639 C CA . THR A 1 334 ? 8.703 -1.717 -25.325 1.00 96.50 334 THR A CA 1
ATOM 2640 C C . THR A 1 334 ? 9.063 -3.192 -25.457 1.00 96.50 334 THR A C 1
ATOM 2642 O O . THR A 1 334 ? 8.169 -4.010 -25.626 1.00 96.50 334 THR A O 1
ATOM 2645 N N . LYS A 1 335 ? 10.339 -3.553 -25.289 1.00 96.06 335 LYS A N 1
ATOM 2646 C CA . LYS A 1 335 ? 10.792 -4.951 -25.318 1.00 96.06 335 LYS A CA 1
ATOM 2647 C C . LYS A 1 335 ? 10.252 -5.778 -24.145 1.00 96.06 335 LYS A C 1
ATOM 2649 O O . LYS A 1 335 ? 10.011 -6.970 -24.295 1.00 96.06 335 LYS A O 1
ATOM 2654 N N . ILE A 1 336 ? 10.051 -5.154 -22.982 1.00 95.50 336 ILE A N 1
ATOM 2655 C CA . ILE A 1 336 ? 9.414 -5.804 -21.826 1.00 95.50 336 ILE A CA 1
ATOM 2656 C C . ILE A 1 336 ? 7.918 -6.032 -22.093 1.00 95.50 336 ILE A C 1
ATOM 2658 O O . ILE A 1 336 ? 7.404 -7.106 -21.797 1.00 95.50 336 ILE A O 1
ATOM 2662 N N . ALA A 1 337 ? 7.223 -5.037 -22.654 1.00 95.19 337 ALA A N 1
ATOM 2663 C CA . ALA A 1 337 ? 5.792 -5.122 -22.952 1.00 95.19 337 ALA A CA 1
ATOM 2664 C C . ALA A 1 337 ? 5.481 -6.042 -24.148 1.00 95.19 337 ALA A C 1
ATOM 2666 O O . ALA A 1 337 ? 4.431 -6.681 -24.178 1.00 95.19 337 ALA A O 1
ATOM 2667 N N . PHE A 1 338 ? 6.394 -6.113 -25.117 1.00 97.00 338 PHE A N 1
ATOM 2668 C CA . PHE A 1 338 ? 6.266 -6.875 -26.354 1.00 97.00 338 PHE A CA 1
ATOM 2669 C C . PHE A 1 338 ? 7.576 -7.637 -26.616 1.00 97.00 338 PHE A C 1
ATOM 2671 O O . PHE A 1 338 ? 8.476 -7.103 -27.265 1.00 97.00 338 PHE A O 1
ATOM 2678 N N . PRO A 1 339 ? 7.711 -8.878 -26.115 1.00 96.38 339 PRO A N 1
ATOM 2679 C CA . PRO A 1 339 ? 8.946 -9.658 -26.241 1.00 96.38 339 PRO A CA 1
ATOM 2680 C C . PRO A 1 339 ? 9.395 -9.901 -27.688 1.00 96.38 339 PRO A C 1
ATOM 2682 O O . PRO A 1 339 ? 10.595 -9.980 -27.951 1.00 96.38 339 PRO A O 1
ATOM 2685 N N . ASP A 1 340 ? 8.439 -9.958 -28.618 1.00 96.19 340 ASP A N 1
ATOM 2686 C CA . ASP A 1 340 ? 8.682 -10.152 -30.052 1.00 96.19 340 ASP A CA 1
ATOM 2687 C C . ASP A 1 340 ? 9.094 -8.857 -30.772 1.00 96.19 340 ASP A C 1
ATOM 2689 O O . ASP A 1 340 ? 9.457 -8.881 -31.950 1.00 96.19 340 ASP A O 1
ATOM 2693 N N . ALA A 1 341 ? 9.054 -7.711 -30.082 1.00 96.69 341 ALA A N 1
ATOM 2694 C CA . ALA A 1 341 ? 9.462 -6.440 -30.652 1.00 96.69 341 ALA A CA 1
ATOM 2695 C C . ALA A 1 341 ? 10.995 -6.349 -30.728 1.00 96.69 341 ALA A C 1
ATOM 2697 O O . ALA A 1 341 ? 11.696 -6.315 -29.710 1.00 96.69 341 ALA A O 1
ATOM 2698 N N . VAL A 1 342 ? 11.528 -6.270 -31.950 1.00 96.56 342 VAL A N 1
ATOM 2699 C CA . VAL A 1 342 ? 12.974 -6.243 -32.206 1.00 96.56 342 VAL A CA 1
ATOM 2700 C C . VAL A 1 342 ? 13.387 -4.863 -32.725 1.00 96.56 342 VAL A C 1
ATOM 2702 O O . VAL A 1 342 ? 12.947 -4.467 -33.809 1.00 96.56 342 VAL A O 1
ATOM 2705 N N . PRO A 1 343 ? 14.251 -4.122 -32.003 1.00 96.06 343 PRO A N 1
ATOM 2706 C CA . PRO A 1 343 ? 14.853 -2.912 -32.544 1.00 96.06 343 PRO A CA 1
ATOM 2707 C C . PRO A 1 343 ? 15.785 -3.280 -33.708 1.00 96.06 343 PRO A C 1
ATOM 2709 O O . PRO A 1 343 ? 16.646 -4.151 -33.582 1.00 96.06 343 PRO A O 1
ATOM 2712 N N . ALA A 1 344 ? 15.606 -2.622 -34.845 1.00 96.75 344 ALA A N 1
ATOM 2713 C CA . ALA A 1 344 ? 16.356 -2.824 -36.076 1.00 96.75 344 ALA A CA 1
ATOM 2714 C C . ALA A 1 344 ? 16.626 -1.477 -36.762 1.00 96.75 344 ALA A C 1
ATOM 2716 O O . ALA A 1 344 ? 16.091 -0.443 -36.368 1.00 96.75 344 ALA A O 1
ATOM 2717 N N . VAL A 1 345 ? 17.458 -1.494 -37.799 1.00 96.62 345 VAL A N 1
ATOM 2718 C CA . VAL A 1 345 ? 17.666 -0.355 -38.699 1.00 96.62 345 VAL A CA 1
ATOM 2719 C C . VAL A 1 345 ? 17.062 -0.732 -40.050 1.00 96.62 345 VAL A C 1
ATOM 2721 O O . VAL A 1 345 ? 17.279 -1.856 -40.512 1.00 96.62 345 VAL A O 1
ATOM 2724 N N . ASP A 1 346 ? 16.239 0.141 -40.626 1.00 96.12 346 ASP A N 1
ATOM 2725 C CA . ASP A 1 346 ? 15.650 -0.070 -41.952 1.00 96.12 346 ASP A CA 1
ATOM 2726 C C . ASP A 1 346 ? 16.649 0.225 -43.088 1.00 96.12 346 ASP A C 1
ATOM 2728 O O . ASP A 1 346 ? 17.807 0.581 -42.851 1.00 96.12 346 ASP A O 1
ATOM 2732 N N . GLU A 1 347 ? 16.218 0.029 -44.336 1.00 96.19 347 GLU A N 1
ATOM 2733 C CA . GLU A 1 347 ? 17.055 0.242 -45.525 1.00 96.19 347 GLU A CA 1
ATOM 2734 C C . GLU A 1 347 ? 17.469 1.715 -45.690 1.00 96.19 347 GLU A C 1
ATOM 2736 O O . GLU A 1 347 ? 18.512 2.009 -46.275 1.00 96.19 347 GLU A O 1
ATOM 2741 N N . GLU A 1 348 ? 16.699 2.644 -45.115 1.00 95.31 348 GLU A N 1
ATOM 2742 C CA . GLU A 1 348 ? 16.991 4.077 -45.094 1.00 95.31 348 GLU A CA 1
ATOM 2743 C C . GLU A 1 348 ? 17.897 4.507 -43.925 1.00 95.31 348 GLU A C 1
ATOM 2745 O O . GLU A 1 348 ? 18.187 5.696 -43.773 1.00 95.31 348 GLU A O 1
ATOM 2750 N N . GLY A 1 349 ? 18.362 3.570 -43.092 1.00 93.62 349 GLY A N 1
ATOM 2751 C CA . GLY A 1 349 ? 19.227 3.870 -41.951 1.00 93.62 349 GLY A CA 1
ATOM 2752 C C . GLY A 1 349 ? 18.486 4.423 -40.727 1.00 93.62 349 GLY A C 1
ATOM 2753 O O . GLY A 1 349 ? 19.122 4.948 -39.811 1.00 93.62 349 GLY A O 1
ATOM 2754 N N . ARG A 1 350 ? 17.152 4.328 -40.681 1.00 94.56 350 ARG A N 1
ATOM 2755 C CA . ARG A 1 350 ? 16.327 4.771 -39.551 1.00 94.56 350 ARG A CA 1
ATOM 2756 C C . ARG A 1 350 ? 16.153 3.638 -38.551 1.00 94.56 350 ARG A C 1
ATOM 2758 O O . ARG A 1 350 ? 15.949 2.480 -38.909 1.00 94.56 350 ARG A O 1
ATOM 2765 N N . PHE A 1 351 ? 16.171 3.986 -37.269 1.00 95.94 351 PHE A N 1
ATOM 2766 C CA . PHE A 1 351 ? 15.849 3.040 -36.208 1.00 95.94 351 PHE A CA 1
ATOM 2767 C C . PHE A 1 351 ? 14.350 2.740 -36.207 1.00 95.94 351 PHE A C 1
ATOM 2769 O O . PHE A 1 351 ? 13.519 3.642 -36.067 1.00 95.94 351 PHE A O 1
ATOM 2776 N N . VAL A 1 352 ? 14.010 1.462 -36.331 1.00 97.12 352 VAL A N 1
ATOM 2777 C CA . VAL A 1 352 ? 12.644 0.939 -36.329 1.00 97.12 352 VAL A CA 1
ATOM 2778 C C . VAL A 1 352 ? 12.501 -0.164 -35.288 1.00 97.12 352 VAL A C 1
ATOM 2780 O O . VAL A 1 352 ? 13.460 -0.846 -34.941 1.00 97.12 352 VAL A O 1
ATOM 2783 N N . ILE A 1 353 ? 11.293 -0.362 -34.783 1.00 97.38 353 ILE A N 1
ATOM 2784 C CA . ILE A 1 353 ? 10.936 -1.475 -33.907 1.00 97.38 353 ILE A CA 1
ATOM 2785 C C . ILE A 1 353 ? 10.019 -2.379 -34.725 1.00 97.38 353 ILE A C 1
ATOM 2787 O O . ILE A 1 353 ? 8.871 -2.020 -34.994 1.00 97.38 353 ILE A O 1
ATOM 2791 N N . LYS A 1 354 ? 10.557 -3.515 -35.179 1.00 97.38 354 LYS A N 1
ATOM 2792 C CA . LYS A 1 354 ? 9.800 -4.572 -35.870 1.00 97.38 354 LYS A CA 1
ATOM 2793 C C . LYS A 1 354 ? 8.953 -5.324 -34.851 1.00 97.38 354 LYS A C 1
ATOM 2795 O O . LYS A 1 354 ? 9.345 -5.381 -33.689 1.00 97.38 354 LYS A O 1
ATOM 2800 N N . GLY A 1 355 ? 7.841 -5.923 -35.268 1.00 95.81 355 GLY A N 1
ATOM 2801 C CA . GLY A 1 355 ? 7.000 -6.692 -34.346 1.00 95.81 355 GLY A CA 1
ATOM 2802 C C . GLY A 1 355 ? 5.896 -5.864 -33.683 1.00 95.81 355 GLY A C 1
ATOM 2803 O O . GLY A 1 355 ? 5.200 -6.376 -32.810 1.00 95.81 355 GLY A O 1
ATOM 2804 N N . LEU A 1 356 ? 5.753 -4.581 -34.038 1.00 97.06 356 LEU A N 1
ATOM 2805 C CA . LEU A 1 356 ? 4.895 -3.639 -33.323 1.00 97.06 356 LEU A CA 1
ATOM 2806 C C . LEU A 1 356 ? 4.073 -2.782 -34.284 1.00 97.06 356 LEU A C 1
ATOM 2808 O O . LEU A 1 356 ? 4.612 -2.086 -35.146 1.00 97.06 356 LEU A O 1
ATOM 2812 N N . GLU A 1 357 ? 2.759 -2.775 -34.080 1.00 95.19 357 GLU A N 1
ATOM 2813 C CA . GLU A 1 357 ? 1.815 -1.998 -34.875 1.00 95.19 357 GLU A CA 1
ATOM 2814 C C . GLU A 1 357 ? 0.905 -1.148 -33.993 1.00 95.19 357 GLU A C 1
ATOM 2816 O O . GLU A 1 357 ? 0.434 -1.564 -32.929 1.00 95.19 357 GLU A O 1
ATOM 2821 N N . ARG A 1 358 ? 0.631 0.076 -34.446 1.00 94.88 358 ARG A N 1
ATOM 2822 C CA . ARG A 1 358 ? -0.294 0.983 -33.764 1.00 94.88 358 ARG A CA 1
ATOM 2823 C C . ARG A 1 358 ? -1.721 0.460 -33.918 1.00 94.88 358 ARG A C 1
ATOM 2825 O O . ARG A 1 358 ? -2.150 0.174 -35.030 1.00 94.88 358 ARG A O 1
ATOM 2832 N N . ARG A 1 359 ? -2.466 0.350 -32.818 1.00 93.38 359 ARG A N 1
ATOM 2833 C CA . ARG A 1 359 ? -3.864 -0.103 -32.854 1.00 93.38 359 ARG A CA 1
ATOM 2834 C C . ARG A 1 359 ? -4.715 0.850 -33.695 1.00 93.38 359 ARG A C 1
ATOM 2836 O O . ARG A 1 359 ? -4.657 2.070 -33.522 1.00 93.38 359 ARG A O 1
ATOM 2843 N N . GLU A 1 360 ? -5.513 0.285 -34.593 1.00 86.50 360 GLU A N 1
ATOM 2844 C CA . GLU A 1 360 ? -6.431 1.038 -35.444 1.00 86.50 360 GLU A CA 1
ATOM 2845 C C . GLU A 1 360 ? -7.514 1.725 -34.586 1.00 86.50 360 GLU A C 1
ATOM 2847 O O . GLU A 1 360 ? -8.030 1.143 -33.633 1.00 86.50 360 GLU A O 1
ATOM 2852 N N . GLY A 1 361 ? -7.818 2.995 -34.870 1.00 78.50 361 GLY A N 1
ATOM 2853 C CA . GLY A 1 361 ? -8.792 3.794 -34.105 1.00 78.50 361 GLY A CA 1
ATOM 2854 C C . GLY A 1 361 ? -8.216 4.614 -32.943 1.00 78.50 361 GLY A C 1
ATOM 2855 O O . GLY A 1 361 ? -8.882 5.527 -32.460 1.00 78.50 361 GLY A O 1
ATOM 2856 N N . VAL A 1 362 ? -6.962 4.387 -32.541 1.00 72.25 362 VAL A N 1
ATOM 2857 C CA . VAL A 1 362 ? -6.235 5.335 -31.685 1.00 72.25 362 VAL A CA 1
ATOM 2858 C C . VAL A 1 362 ? -5.752 6.467 -32.584 1.00 72.25 362 VAL A C 1
ATOM 2860 O O . VAL A 1 362 ? -4.794 6.283 -33.341 1.00 72.25 362 VAL A O 1
ATOM 2863 N N . GLU A 1 363 ? -6.477 7.593 -32.557 1.00 55.56 363 GLU A N 1
ATOM 2864 C CA . GLU A 1 363 ? -6.330 8.726 -33.476 1.00 55.56 363 GLU A CA 1
ATOM 2865 C C . GLU A 1 363 ? -4.875 8.913 -33.928 1.00 55.56 363 GLU A C 1
ATOM 2867 O O . GLU A 1 363 ? -3.953 9.112 -33.124 1.00 55.56 363 GLU A O 1
ATOM 2872 N N . LYS A 1 364 ? -4.649 8.858 -35.248 1.00 56.84 364 LYS A N 1
ATOM 2873 C CA . LYS A 1 364 ? -3.533 9.586 -35.852 1.00 56.84 364 LYS A CA 1
ATOM 2874 C C . LYS A 1 364 ? -3.822 11.040 -35.514 1.00 56.84 364 LYS A C 1
ATOM 2876 O O . LYS A 1 364 ? -4.589 11.687 -36.225 1.00 56.84 364 LYS A O 1
ATOM 2881 N N . SER A 1 365 ? -3.306 11.493 -34.371 1.00 50.09 365 SER A N 1
ATOM 2882 C CA . SER A 1 365 ? -3.305 12.886 -33.955 1.00 50.09 365 SER A CA 1
ATOM 2883 C C . SER A 1 365 ? -3.063 13.707 -35.210 1.00 50.09 365 SER A C 1
ATOM 2885 O O . SER A 1 365 ? -2.141 13.381 -35.964 1.00 50.09 365 SER A O 1
ATOM 2887 N N . ARG A 1 366 ? -3.976 14.656 -35.485 1.00 48.59 366 ARG A N 1
ATOM 2888 C CA . ARG A 1 366 ? -3.929 15.585 -36.627 1.00 48.59 366 ARG A CA 1
ATOM 2889 C C . ARG A 1 366 ? -2.478 15.764 -37.045 1.00 48.59 366 ARG A C 1
ATOM 2891 O O . ARG A 1 366 ? -1.698 16.250 -36.228 1.00 48.59 366 ARG A O 1
ATOM 2898 N N . GLY A 1 367 ? -2.141 15.286 -38.250 1.00 47.91 367 GLY A N 1
ATOM 2899 C CA . GLY A 1 367 ? -0.759 15.214 -38.718 1.00 47.91 367 GLY A CA 1
ATOM 2900 C C . GLY A 1 367 ? -0.010 16.496 -38.350 1.00 47.91 367 GLY A C 1
ATOM 2901 O O . GLY A 1 367 ? -0.614 17.571 -38.447 1.00 47.91 367 GLY A O 1
ATOM 2902 N N . PRO A 1 368 ? 1.234 16.383 -37.856 1.00 43.34 368 PRO A N 1
ATOM 2903 C CA . PRO A 1 368 ? 1.955 17.491 -37.250 1.00 43.34 368 PRO A CA 1
ATOM 2904 C C . PRO A 1 368 ? 1.829 18.726 -38.134 1.00 43.34 368 PRO A C 1
ATOM 2906 O O . PRO A 1 368 ? 2.133 18.680 -39.330 1.00 43.34 368 PRO A O 1
ATOM 2909 N N . LYS A 1 369 ? 1.350 19.839 -37.561 1.00 48.06 369 LYS A N 1
ATOM 2910 C CA . LYS A 1 369 ? 1.558 21.134 -38.204 1.00 48.06 369 LYS A CA 1
ATOM 2911 C C . LYS A 1 369 ? 3.065 21.232 -38.399 1.00 48.06 369 LYS A C 1
ATOM 2913 O O . LYS A 1 369 ? 3.820 21.122 -37.440 1.00 48.06 369 LYS A O 1
ATOM 2918 N N . MET A 1 370 ? 3.483 21.408 -39.645 1.00 50.06 370 MET A N 1
ATOM 2919 C CA . MET A 1 370 ? 4.870 21.362 -40.122 1.00 50.06 370 MET A CA 1
ATOM 2920 C C . MET A 1 370 ? 5.820 22.379 -39.436 1.00 50.06 370 MET A C 1
ATOM 2922 O O . MET A 1 370 ? 6.979 22.474 -39.815 1.00 50.06 370 MET A O 1
ATOM 2926 N N . GLY A 1 371 ? 5.340 23.132 -38.436 1.00 47.94 371 GLY A N 1
ATOM 2927 C CA . GLY A 1 371 ? 6.089 24.090 -37.625 1.00 47.94 371 GLY A CA 1
ATOM 2928 C C . GLY A 1 371 ? 6.608 23.576 -36.273 1.00 47.94 371 GLY A C 1
ATOM 2929 O O . GLY A 1 371 ? 7.428 24.269 -35.690 1.00 47.94 371 GLY A O 1
ATOM 2930 N N . ASP A 1 372 ? 6.208 22.386 -35.799 1.00 45.81 372 ASP A N 1
ATOM 2931 C CA . ASP A 1 372 ? 6.681 21.831 -34.506 1.00 45.81 372 ASP A CA 1
ATOM 2932 C C . ASP A 1 372 ? 7.779 20.757 -34.664 1.00 45.81 372 ASP A C 1
ATOM 2934 O O . ASP A 1 372 ? 8.095 20.010 -33.737 1.00 45.81 372 ASP A O 1
ATOM 2938 N N . ILE A 1 373 ? 8.381 20.654 -35.853 1.00 48.00 373 ILE A N 1
ATOM 2939 C CA . ILE A 1 373 ? 9.508 19.749 -36.098 1.00 48.00 373 ILE A CA 1
ATOM 2940 C C . ILE A 1 373 ? 10.779 20.414 -35.561 1.00 48.00 373 ILE A C 1
ATOM 2942 O O . ILE A 1 373 ? 11.129 21.523 -35.960 1.00 48.00 373 ILE A O 1
ATOM 2946 N N . TYR A 1 374 ? 11.465 19.728 -34.645 1.00 54.12 374 TYR A N 1
ATOM 2947 C CA . TYR A 1 374 ? 12.686 20.215 -34.007 1.00 54.12 374 TYR A CA 1
ATOM 2948 C C . TYR A 1 374 ? 13.744 20.689 -35.035 1.00 54.12 374 TYR A C 1
ATOM 2950 O O . TYR A 1 374 ? 13.947 20.021 -36.055 1.00 54.12 374 TYR A O 1
ATOM 2958 N N . PRO A 1 375 ? 14.490 21.780 -34.757 1.00 42.50 375 PRO A N 1
ATOM 2959 C CA . PRO A 1 375 ? 15.362 22.451 -35.733 1.00 42.50 375 PRO A CA 1
ATOM 2960 C C . PRO A 1 375 ? 16.494 21.611 -36.343 1.00 42.50 375 PRO A C 1
ATOM 2962 O O . PRO A 1 375 ? 17.079 22.020 -37.341 1.00 42.50 375 PRO A O 1
ATOM 2965 N N . PHE A 1 376 ? 16.833 20.451 -35.778 1.00 50.03 376 PHE A N 1
ATOM 2966 C CA . PHE A 1 376 ? 17.949 19.644 -36.280 1.00 50.03 376 PHE A CA 1
ATOM 2967 C C . PHE A 1 376 ? 17.591 18.782 -37.507 1.00 50.03 376 PHE A C 1
ATOM 2969 O O . PHE A 1 376 ? 18.494 18.251 -38.147 1.00 50.03 376 PHE A O 1
ATOM 2976 N N . ALA A 1 377 ? 16.306 18.653 -37.866 1.00 46.88 377 ALA A N 1
ATOM 2977 C CA . ALA A 1 377 ? 15.842 17.751 -38.930 1.00 46.88 377 ALA A CA 1
ATOM 2978 C C . ALA A 1 377 ? 15.553 18.425 -40.294 1.00 46.88 377 ALA A C 1
ATOM 2980 O O . ALA A 1 377 ? 15.071 17.757 -41.205 1.00 46.88 377 ALA A O 1
ATOM 2981 N N . LEU A 1 378 ? 15.824 19.728 -40.467 1.00 46.19 378 LEU A N 1
ATOM 2982 C CA . LEU A 1 378 ? 15.365 20.503 -41.639 1.00 46.19 378 LEU A CA 1
ATOM 2983 C C . LEU A 1 378 ? 16.465 21.065 -42.560 1.00 46.19 378 LEU A C 1
ATOM 2985 O O . LEU A 1 378 ? 16.192 21.974 -43.340 1.00 46.19 378 LEU A O 1
ATOM 2989 N N . MET A 1 379 ? 17.695 20.547 -42.551 1.00 44.16 379 MET A N 1
ATOM 2990 C CA . MET A 1 379 ? 18.756 21.143 -43.387 1.00 44.16 379 MET A CA 1
ATOM 2991 C C . MET A 1 379 ? 18.726 20.800 -44.892 1.00 44.16 379 MET A C 1
ATOM 2993 O O . MET A 1 379 ? 19.585 21.293 -45.617 1.00 44.16 379 MET A O 1
ATOM 2997 N N . THR A 1 380 ? 17.755 20.039 -45.415 1.00 52.53 380 THR A N 1
ATOM 2998 C CA . THR A 1 380 ? 17.750 19.646 -46.847 1.00 52.53 380 THR A CA 1
ATOM 2999 C C . THR A 1 380 ? 16.357 19.513 -47.491 1.00 52.53 380 THR A C 1
ATOM 3001 O O . THR A 1 380 ? 16.115 18.580 -48.254 1.00 52.53 380 THR A O 1
ATOM 3004 N N . ALA A 1 381 ? 15.416 20.428 -47.230 1.00 52.75 381 ALA A N 1
ATOM 3005 C CA . ALA A 1 381 ? 14.122 20.415 -47.930 1.00 52.75 381 ALA A CA 1
ATOM 3006 C C . ALA A 1 381 ? 14.124 21.305 -49.200 1.00 52.75 381 ALA A C 1
ATOM 3008 O O . ALA A 1 381 ? 14.547 22.462 -49.124 1.00 52.75 381 ALA A O 1
ATOM 3009 N N . PRO A 1 382 ? 13.640 20.804 -50.358 1.00 58.03 382 PRO A N 1
ATOM 3010 C CA . PRO A 1 382 ? 13.512 21.582 -51.589 1.00 58.03 382 PRO A CA 1
ATOM 3011 C C . PRO A 1 382 ? 12.454 22.685 -51.458 1.00 58.03 382 PRO A C 1
ATOM 3013 O O . PRO A 1 382 ? 11.442 22.544 -50.771 1.00 58.03 382 PRO A O 1
ATOM 3016 N N . THR A 1 383 ? 12.713 23.815 -52.115 1.00 65.81 383 THR A N 1
ATOM 3017 C CA . THR A 1 383 ? 11.862 25.010 -52.036 1.00 65.81 383 THR A CA 1
ATOM 3018 C C . THR A 1 383 ? 10.503 24.794 -52.724 1.00 65.81 383 THR A C 1
ATOM 3020 O O . THR A 1 383 ? 10.409 24.027 -53.681 1.00 65.81 383 THR A O 1
ATOM 3023 N N . PRO A 1 384 ? 9.432 25.487 -52.290 1.00 60.78 384 PRO A N 1
ATOM 3024 C CA . PRO A 1 384 ? 8.059 25.313 -52.797 1.00 60.78 384 PRO A CA 1
ATOM 3025 C C . PRO A 1 384 ? 7.844 25.637 -54.291 1.00 60.78 384 PRO A C 1
ATOM 3027 O O . PRO A 1 384 ? 6.725 25.528 -54.789 1.00 60.78 384 PRO A O 1
ATOM 3030 N N . SER A 1 385 ? 8.900 26.018 -55.008 1.00 66.44 385 SER A N 1
ATOM 3031 C CA . SER A 1 385 ? 8.918 26.239 -56.458 1.00 66.44 385 SER A CA 1
ATOM 3032 C C . SER A 1 385 ? 9.163 24.955 -57.264 1.00 66.44 385 SER A C 1
ATOM 3034 O O . SER A 1 385 ? 9.031 24.975 -58.487 1.00 66.44 385 SER A O 1
ATOM 3036 N N . ASP A 1 386 ? 9.552 23.861 -56.605 1.00 74.31 386 ASP A N 1
ATOM 3037 C CA . ASP A 1 386 ? 9.981 22.625 -57.260 1.00 74.31 386 ASP A CA 1
ATOM 3038 C C . ASP A 1 386 ? 8.773 21.825 -57.806 1.00 74.31 386 ASP A C 1
ATOM 3040 O O . ASP A 1 386 ? 7.828 21.547 -57.054 1.00 74.31 386 ASP A O 1
ATOM 3044 N N . PRO A 1 387 ? 8.730 21.464 -59.106 1.00 69.25 387 PRO A N 1
ATOM 3045 C CA . PRO A 1 387 ? 7.617 20.714 -59.698 1.00 69.25 387 PRO A CA 1
ATOM 3046 C C . PRO A 1 387 ? 7.310 19.369 -59.020 1.00 69.25 387 PRO A C 1
ATOM 3048 O O . PRO A 1 387 ? 6.155 18.937 -59.094 1.00 69.25 387 PRO A O 1
ATOM 3051 N N . ASP A 1 388 ? 8.276 18.775 -58.312 1.00 67.38 388 ASP A N 1
ATOM 3052 C CA . ASP A 1 388 ? 8.138 17.502 -57.589 1.00 67.38 388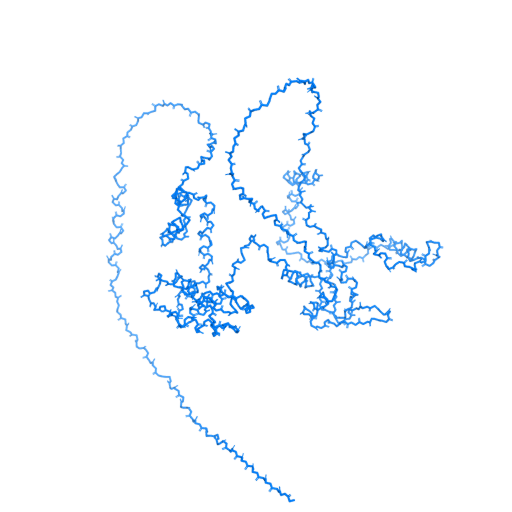 ASP A CA 1
ATOM 3053 C C . ASP A 1 388 ? 7.716 17.665 -56.116 1.00 67.38 388 ASP A C 1
ATOM 3055 O O . ASP A 1 388 ? 7.775 16.726 -55.318 1.00 67.38 388 ASP A O 1
ATOM 3059 N N . HIS A 1 389 ? 7.235 18.851 -55.730 1.00 79.38 389 HIS A N 1
ATOM 3060 C CA . HIS A 1 389 ? 6.835 19.109 -54.353 1.00 79.38 389 HIS A CA 1
ATOM 3061 C C . HIS A 1 389 ? 5.678 18.179 -53.907 1.00 79.38 389 HIS A C 1
ATOM 3063 O O . HIS A 1 389 ? 4.589 18.198 -54.502 1.00 79.38 389 HIS A O 1
ATOM 3069 N N . PRO A 1 390 ? 5.835 17.421 -52.803 1.00 71.75 390 PRO A N 1
ATOM 3070 C CA . PRO A 1 390 ? 4.908 16.356 -52.392 1.00 71.75 390 PRO A CA 1
ATOM 3071 C C . PRO A 1 390 ? 3.482 16.856 -52.123 1.00 71.75 390 PRO A C 1
ATOM 3073 O O . PRO A 1 390 ? 2.500 16.137 -52.321 1.00 71.75 390 PRO A O 1
ATOM 3076 N N . LEU A 1 391 ? 3.348 18.128 -51.742 1.00 70.94 391 LEU A N 1
ATOM 3077 C CA . LEU A 1 391 ? 2.060 18.786 -51.510 1.00 70.94 391 LEU A CA 1
ATOM 3078 C C . LEU A 1 391 ? 1.202 18.865 -52.787 1.00 70.94 391 LEU A C 1
ATOM 3080 O O . LEU A 1 391 ? -0.022 18.765 -52.719 1.00 70.94 391 LEU A O 1
ATOM 3084 N N . ARG A 1 392 ? 1.825 18.963 -53.967 1.00 73.38 392 ARG A N 1
ATOM 3085 C CA . ARG A 1 392 ? 1.122 19.028 -55.255 1.00 73.38 392 ARG A CA 1
ATOM 3086 C C . ARG A 1 392 ? 0.544 17.665 -55.652 1.00 73.38 392 ARG A C 1
ATOM 3088 O O . ARG A 1 392 ? -0.582 17.589 -56.145 1.00 73.38 392 ARG A O 1
ATOM 3095 N N . THR A 1 393 ? 1.272 16.590 -55.356 1.00 73.81 393 THR A N 1
ATOM 3096 C CA . THR A 1 393 ? 0.825 15.196 -55.522 1.00 73.81 393 THR A CA 1
ATOM 3097 C C . THR A 1 393 ? -0.346 14.875 -54.593 1.00 73.81 393 THR A C 1
ATOM 3099 O O . THR A 1 393 ? -1.311 14.221 -54.992 1.00 73.81 393 THR A O 1
ATOM 3102 N N . LEU A 1 394 ? -0.309 15.410 -53.370 1.00 73.81 394 LEU A N 1
ATOM 3103 C CA . LEU A 1 394 ? -1.347 15.209 -52.361 1.00 73.81 394 LEU A CA 1
ATOM 3104 C C . LEU A 1 394 ? -2.649 15.948 -52.716 1.00 73.81 394 LEU A C 1
ATOM 3106 O O . LEU A 1 394 ? -3.729 15.369 -52.596 1.00 73.81 394 LEU A O 1
ATOM 3110 N N . ILE A 1 395 ? -2.553 17.174 -53.247 1.00 78.38 395 ILE A N 1
ATOM 3111 C CA . ILE A 1 395 ? -3.711 17.931 -53.754 1.00 78.38 395 ILE A CA 1
ATOM 3112 C C . ILE A 1 395 ? -4.355 17.223 -54.952 1.00 78.38 395 ILE A C 1
ATOM 3114 O O . ILE A 1 395 ? -5.576 17.067 -54.975 1.00 78.38 395 ILE A O 1
ATOM 3118 N N . LYS A 1 396 ? -3.556 16.734 -55.915 1.00 77.12 396 LYS A N 1
ATOM 3119 C CA . LYS A 1 396 ? -4.083 15.971 -57.060 1.00 77.12 396 LYS A CA 1
ATOM 3120 C C . LYS A 1 396 ? -4.855 14.735 -56.603 1.00 77.12 396 LYS A C 1
ATOM 3122 O O . LYS A 1 396 ? -5.993 14.554 -57.015 1.00 77.12 396 LYS A O 1
ATOM 3127 N N . ARG A 1 397 ? -4.285 13.941 -55.691 1.00 73.19 397 ARG A N 1
ATOM 3128 C CA . ARG A 1 397 ? -4.925 12.721 -55.174 1.00 73.19 397 ARG A CA 1
ATOM 3129 C C . ARG A 1 397 ? -6.217 13.011 -54.394 1.00 73.19 397 ARG A C 1
ATOM 3131 O O . ARG A 1 397 ? -7.168 12.240 -54.487 1.00 73.19 397 ARG A O 1
ATOM 3138 N N . LYS A 1 398 ? -6.275 14.123 -53.650 1.00 76.06 398 LYS A N 1
ATOM 3139 C CA . LYS A 1 398 ? -7.484 14.569 -52.930 1.00 76.06 398 LYS A CA 1
ATOM 3140 C C . LYS A 1 398 ? -8.605 15.006 -53.874 1.00 76.06 398 LYS A C 1
ATOM 3142 O O . LYS A 1 398 ? -9.759 14.715 -53.581 1.00 76.06 398 LYS A O 1
ATOM 3147 N N . LEU A 1 399 ? -8.277 15.662 -54.988 1.00 70.81 399 LEU A N 1
ATOM 3148 C CA . LEU A 1 399 ? -9.264 16.056 -55.998 1.00 70.81 399 LEU A CA 1
ATOM 3149 C C . LEU A 1 399 ? -9.841 14.841 -56.733 1.00 70.81 399 LEU A C 1
ATOM 3151 O O . LEU A 1 399 ? -11.052 14.758 -56.887 1.00 70.81 399 LEU A O 1
ATOM 3155 N N . THR A 1 400 ? -9.017 13.846 -57.075 1.00 71.00 400 THR A N 1
ATOM 3156 C CA . THR A 1 400 ? -9.497 12.606 -57.720 1.00 71.00 400 THR A CA 1
ATOM 3157 C C . THR A 1 400 ? -10.406 11.775 -56.806 1.00 71.00 400 THR A C 1
ATOM 3159 O O . THR A 1 400 ? -11.281 11.060 -57.280 1.00 71.00 400 THR A O 1
ATOM 3162 N N . SER A 1 401 ? -10.233 11.885 -55.485 1.00 57.72 401 SER A N 1
ATOM 3163 C CA . SER A 1 401 ? -11.058 11.171 -54.503 1.00 57.72 401 SER A CA 1
ATOM 3164 C C . SER A 1 401 ? -12.449 11.785 -54.295 1.00 57.72 401 SER A C 1
ATOM 3166 O O . SER A 1 401 ? -13.286 11.141 -53.675 1.00 57.72 401 SER A O 1
ATOM 3168 N N . LEU A 1 402 ? -12.697 13.011 -54.771 1.00 57.59 402 LEU A N 1
ATOM 3169 C CA . LEU A 1 402 ? -14.002 13.680 -54.663 1.00 57.59 402 LEU A CA 1
ATOM 3170 C C . LEU A 1 402 ? -14.923 13.398 -55.862 1.00 57.59 402 LEU A C 1
ATOM 3172 O O . LEU A 1 402 ? -16.095 13.759 -55.817 1.00 57.59 402 LEU A O 1
ATOM 3176 N N . GLU A 1 403 ? -14.419 12.747 -56.913 1.00 62.28 403 GLU A N 1
ATOM 3177 C CA . GLU A 1 403 ? -15.173 12.467 -58.144 1.00 62.28 403 GLU A CA 1
ATOM 3178 C C . GLU A 1 403 ? -15.769 11.048 -58.203 1.00 62.28 403 GLU A C 1
ATOM 3180 O O . GLU A 1 403 ? -16.371 10.683 -59.212 1.00 62.28 403 GLU A O 1
ATOM 3185 N N . GLN A 1 404 ? -15.652 10.236 -57.144 1.00 46.94 404 GLN A N 1
ATOM 3186 C CA . GLN A 1 404 ? -16.254 8.897 -57.122 1.00 46.94 404 GLN A CA 1
ATOM 3187 C C . GLN A 1 404 ? -17.601 8.871 -56.373 1.00 46.94 404 GLN A C 1
ATOM 3189 O O . GLN A 1 404 ? -17.657 9.267 -55.210 1.00 46.94 404 GLN A O 1
ATOM 3194 N N . PRO A 1 405 ? -18.694 8.388 -57.003 1.00 43.56 405 PRO A N 1
ATOM 3195 C CA . PRO A 1 405 ? -19.962 8.156 -56.321 1.00 43.56 405 PRO A CA 1
ATOM 3196 C C . PRO A 1 405 ? -19.846 6.936 -55.394 1.00 43.56 405 PRO A C 1
ATOM 3198 O O . PRO A 1 405 ? -19.619 5.814 -55.841 1.00 43.56 405 PRO A O 1
ATOM 3201 N N . GLU A 1 406 ? -19.998 7.177 -54.093 1.00 42.56 406 GLU A N 1
ATOM 3202 C CA . GLU A 1 406 ? -19.972 6.179 -53.019 1.00 42.56 406 GLU A CA 1
ATOM 3203 C C . GLU A 1 406 ? -21.031 5.079 -53.237 1.00 42.56 406 GLU A C 1
ATOM 3205 O O . GLU A 1 406 ? -22.229 5.287 -53.038 1.00 42.56 406 GLU A O 1
ATOM 3210 N N . THR A 1 407 ? -20.590 3.876 -53.610 1.00 45.84 407 THR A N 1
ATOM 3211 C CA . THR A 1 407 ? -21.373 2.639 -53.487 1.00 45.84 407 THR A CA 1
ATOM 3212 C C . THR A 1 407 ? -20.666 1.706 -52.510 1.00 45.84 407 THR A C 1
ATOM 3214 O O . THR A 1 407 ? -19.949 0.793 -52.919 1.00 45.84 407 THR A O 1
ATOM 3217 N N . SER A 1 408 ? -20.837 1.931 -51.208 1.00 45.75 408 SER A N 1
ATOM 3218 C CA . SER A 1 408 ? -20.351 1.018 -50.172 1.00 45.75 408 SER A CA 1
ATOM 3219 C C . SER A 1 408 ? -21.532 0.348 -49.465 1.00 45.75 408 SER A C 1
ATOM 3221 O O . SER A 1 408 ? -22.328 0.942 -48.742 1.00 45.75 408 SER A O 1
ATOM 3223 N N . SER A 1 409 ? -21.680 -0.945 -49.745 1.00 48.66 409 SER A N 1
ATOM 3224 C CA . SER A 1 409 ? -22.608 -1.857 -49.088 1.00 48.66 409 SER A CA 1
ATOM 3225 C C . SER A 1 409 ? -22.114 -2.159 -47.671 1.00 48.66 409 SER A C 1
ATOM 3227 O O . SER A 1 409 ? -21.372 -3.120 -47.451 1.00 48.66 409 SER A O 1
ATOM 3229 N N . GLU A 1 410 ? -22.502 -1.336 -46.701 1.00 48.47 410 GLU A N 1
ATOM 3230 C CA . GLU A 1 410 ? -22.244 -1.611 -45.289 1.00 48.47 410 GLU A CA 1
ATOM 3231 C C . GLU A 1 410 ? -23.051 -2.825 -44.813 1.00 48.47 410 GLU A C 1
ATOM 3233 O O . GLU A 1 410 ? -24.284 -2.885 -44.892 1.00 48.47 410 GLU A O 1
ATOM 3238 N N . LYS A 1 411 ? -22.329 -3.812 -44.274 1.00 50.19 411 LYS A N 1
ATOM 3239 C CA . LYS A 1 411 ? -22.892 -4.908 -43.486 1.00 50.19 411 LYS A CA 1
ATOM 3240 C C . LYS A 1 411 ? -23.619 -4.312 -42.280 1.00 50.19 411 LYS A C 1
ATOM 3242 O O . LYS A 1 411 ? -22.995 -4.026 -41.261 1.00 50.19 411 LYS A O 1
ATOM 3247 N N . LYS A 1 412 ? -24.946 -4.190 -42.384 1.00 52.03 412 LYS A N 1
ATOM 3248 C CA . LYS A 1 412 ? -25.858 -3.986 -41.253 1.00 52.03 412 LYS A CA 1
ATOM 3249 C C . LYS A 1 412 ? -25.646 -5.118 -40.247 1.00 52.03 412 LYS A C 1
ATOM 3251 O O . LYS A 1 412 ? -26.239 -6.190 -40.370 1.00 52.03 412 LYS A O 1
ATOM 3256 N N . ARG A 1 413 ? -24.774 -4.902 -39.264 1.00 67.25 413 ARG A N 1
ATOM 3257 C CA . ARG A 1 413 ? -24.791 -5.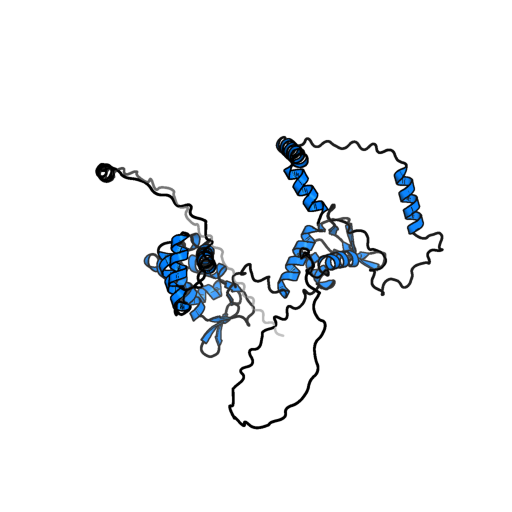689 -38.032 1.00 67.25 413 ARG A CA 1
ATOM 3258 C C . ARG A 1 413 ? -26.167 -5.444 -37.420 1.00 67.25 413 ARG A C 1
ATOM 3260 O O . ARG A 1 413 ? -26.537 -4.292 -37.217 1.00 67.25 413 ARG A O 1
ATOM 3267 N N . LYS A 1 414 ? -26.956 -6.507 -37.247 1.00 76.50 414 LYS A N 1
ATOM 3268 C CA . LYS A 1 414 ? -28.245 -6.418 -36.555 1.00 76.50 414 LYS A CA 1
ATOM 3269 C C . LYS A 1 414 ? -27.950 -5.889 -35.155 1.00 76.50 414 LYS A C 1
ATOM 3271 O O . LYS A 1 414 ? -27.213 -6.546 -34.423 1.00 76.50 414 LYS A O 1
ATOM 3276 N N . LEU A 1 415 ? -28.451 -4.696 -34.851 1.00 85.19 415 LEU A N 1
ATOM 3277 C CA . LEU A 1 415 ? -28.426 -4.172 -33.494 1.00 85.19 415 LEU A CA 1
ATOM 3278 C C . LEU A 1 415 ? -29.216 -5.126 -32.598 1.00 85.19 415 LEU A C 1
ATOM 3280 O O . LEU A 1 415 ? -30.177 -5.759 -33.048 1.00 85.19 415 LEU A O 1
ATOM 3284 N N . THR A 1 416 ? -28.768 -5.275 -31.357 1.00 89.50 416 THR A N 1
ATOM 3285 C CA . THR A 1 416 ? -29.545 -6.012 -30.364 1.00 89.50 416 THR A CA 1
ATOM 3286 C C . THR A 1 416 ? -30.778 -5.193 -29.977 1.00 89.50 416 THR A C 1
ATOM 3288 O O . THR A 1 416 ? -30.819 -3.982 -30.196 1.00 89.50 416 THR A O 1
ATOM 3291 N N . VAL A 1 417 ? -31.803 -5.848 -29.431 1.00 92.75 417 VAL A N 1
ATOM 3292 C CA . VAL A 1 417 ? -33.038 -5.168 -28.996 1.00 92.75 417 VAL A CA 1
ATOM 3293 C C . VAL A 1 417 ? -32.726 -4.074 -27.967 1.00 92.75 417 VAL A C 1
ATOM 3295 O O . VAL A 1 417 ? -33.284 -2.983 -28.048 1.00 92.75 417 VAL A O 1
ATOM 3298 N N . ASP A 1 418 ? -31.761 -4.328 -27.082 1.00 90.25 418 ASP A N 1
ATOM 3299 C CA . ASP A 1 418 ? -31.309 -3.367 -26.074 1.00 90.25 418 ASP A CA 1
ATOM 3300 C C . ASP A 1 418 ? -30.653 -2.130 -26.716 1.00 90.25 418 ASP A C 1
ATOM 3302 O O . ASP A 1 418 ? -30.878 -1.001 -26.277 1.00 90.25 418 ASP A O 1
ATOM 3306 N N . ASP A 1 419 ? -29.891 -2.314 -27.803 1.00 93.62 419 ASP A N 1
ATOM 3307 C CA . ASP A 1 419 ? -29.297 -1.196 -28.546 1.00 93.62 419 ASP A CA 1
ATOM 3308 C C . ASP A 1 419 ? -30.374 -0.353 -29.254 1.00 93.62 419 ASP A C 1
ATOM 3310 O O . ASP A 1 419 ? -30.253 0.873 -29.341 1.00 93.62 419 ASP A O 1
ATOM 3314 N N . GLU A 1 420 ? -31.437 -0.985 -29.764 1.00 94.81 420 GLU A N 1
ATOM 3315 C CA . GLU A 1 420 ? -32.566 -0.275 -30.373 1.00 94.81 420 GLU A CA 1
ATOM 3316 C C . GLU A 1 420 ? -33.348 0.543 -29.334 1.00 94.81 420 GLU A C 1
ATOM 3318 O O . GLU A 1 420 ? -33.684 1.703 -29.600 1.00 94.81 420 GLU A O 1
ATOM 3323 N N . GLU A 1 421 ? -33.574 -0.006 -28.136 1.00 94.81 421 GLU A N 1
ATOM 3324 C CA . GLU A 1 421 ? -34.237 0.698 -27.033 1.00 94.81 421 GLU A CA 1
ATOM 3325 C C . GLU A 1 421 ? -33.389 1.868 -26.513 1.00 94.81 421 GLU A C 1
ATOM 3327 O O . GLU A 1 421 ? -33.901 2.978 -26.326 1.00 94.81 421 GLU A O 1
ATOM 3332 N N . LEU A 1 422 ? -32.075 1.671 -26.373 1.00 94.62 422 LEU A N 1
ATOM 3333 C CA . LEU A 1 422 ? -31.145 2.728 -25.975 1.00 94.62 422 LEU A CA 1
ATOM 3334 C C . LEU A 1 422 ? -31.133 3.881 -26.989 1.00 94.62 422 LEU A C 1
ATOM 3336 O O . LEU A 1 422 ? -31.174 5.057 -26.611 1.00 94.62 422 LEU A O 1
ATOM 3340 N N . LEU A 1 423 ? -31.109 3.564 -28.287 1.00 95.06 423 LEU A N 1
ATOM 3341 C CA . LEU A 1 423 ? -31.155 4.570 -29.347 1.00 95.06 423 LEU A CA 1
ATOM 3342 C C . LEU A 1 423 ? -32.487 5.325 -29.373 1.00 95.06 423 LEU A C 1
ATOM 3344 O O . LEU A 1 423 ? -32.492 6.529 -29.656 1.00 95.06 423 LEU A O 1
ATOM 3348 N N . ASP A 1 424 ? -33.606 4.662 -29.080 1.00 96.38 424 ASP A N 1
ATOM 3349 C CA . ASP A 1 424 ? -34.900 5.336 -28.972 1.00 96.38 424 ASP A CA 1
ATOM 3350 C C . ASP A 1 424 ? -34.958 6.243 -27.732 1.00 96.38 424 ASP A C 1
ATOM 3352 O O . ASP A 1 424 ? -35.370 7.402 -27.831 1.00 96.38 424 ASP A O 1
ATOM 3356 N N . GLY A 1 425 ? -34.428 5.784 -26.594 1.00 96.00 425 GLY A N 1
ATOM 3357 C CA . GLY A 1 425 ? -34.265 6.587 -25.381 1.00 96.00 425 GLY A CA 1
ATOM 3358 C C . GLY A 1 425 ? -33.434 7.851 -25.620 1.00 96.00 425 GLY A C 1
ATOM 3359 O O . GLY A 1 425 ? -33.854 8.952 -25.258 1.00 96.00 425 GLY A O 1
ATOM 3360 N N . LEU A 1 426 ? -32.306 7.729 -26.328 1.00 94.06 426 LEU A N 1
ATOM 3361 C CA . LEU A 1 426 ? -31.460 8.867 -26.705 1.00 94.06 426 LEU A CA 1
ATOM 3362 C C . LEU A 1 426 ? -32.161 9.828 -27.672 1.00 94.06 426 LEU A C 1
ATOM 3364 O O . LEU A 1 426 ? -32.017 11.045 -27.540 1.00 94.06 426 LEU A O 1
ATOM 3368 N N . LYS A 1 427 ? -32.957 9.325 -28.624 1.00 95.12 427 LYS A N 1
ATOM 3369 C CA . LYS A 1 427 ? -33.758 10.179 -29.520 1.00 95.12 427 LYS A CA 1
ATOM 3370 C C . LYS A 1 427 ? -34.840 10.941 -28.757 1.00 95.12 427 LYS A C 1
ATOM 3372 O O . LYS A 1 427 ? -35.033 12.129 -29.022 1.00 95.12 427 LYS A O 1
ATOM 3377 N N . ARG A 1 428 ? -35.514 10.292 -27.802 1.00 96.19 428 ARG A N 1
ATOM 3378 C CA . ARG A 1 428 ? -36.509 10.931 -26.926 1.00 96.19 428 ARG A CA 1
ATOM 3379 C C . ARG A 1 428 ? -35.859 11.984 -26.040 1.00 96.19 428 ARG A C 1
ATOM 3381 O O . ARG A 1 428 ? -36.353 13.105 -25.991 1.00 96.19 428 ARG A O 1
ATOM 3388 N N . PHE A 1 429 ? -34.720 11.660 -25.425 1.00 96.44 429 PHE A N 1
ATOM 3389 C CA . PHE A 1 429 ? -33.948 12.606 -24.625 1.00 96.44 429 PHE A CA 1
ATOM 3390 C C . PHE A 1 429 ? -33.519 13.816 -25.459 1.00 96.44 429 PHE A C 1
ATOM 3392 O O . PHE A 1 429 ? -33.802 14.943 -25.081 1.00 96.44 429 PHE A O 1
ATOM 3399 N N . ARG A 1 430 ? -32.948 13.607 -26.651 1.00 95.44 430 ARG A N 1
ATOM 3400 C CA . ARG A 1 430 ? -32.520 14.689 -27.555 1.00 95.44 430 ARG A CA 1
ATOM 3401 C C . ARG A 1 430 ? -33.645 15.664 -27.922 1.00 95.44 430 ARG A C 1
ATOM 3403 O O . ARG A 1 430 ? -33.365 16.830 -28.207 1.00 95.44 430 ARG A O 1
ATOM 3410 N N . ASN A 1 431 ? -34.886 15.183 -27.976 1.00 94.44 431 ASN A N 1
ATOM 3411 C CA . ASN A 1 431 ? -36.057 15.973 -28.351 1.00 94.44 431 ASN A CA 1
ATOM 3412 C C . ASN A 1 431 ? -36.852 16.504 -27.140 1.00 94.44 431 ASN A C 1
ATOM 3414 O O . ASN A 1 431 ? -37.800 17.269 -27.344 1.00 94.44 431 ASN A O 1
ATOM 3418 N N . SER A 1 432 ? -36.491 16.113 -25.912 1.00 97.31 432 SER A N 1
ATOM 3419 C CA . SER A 1 432 ? -37.125 16.589 -24.680 1.00 97.31 432 SER A CA 1
ATOM 3420 C C . SER A 1 432 ? -36.661 18.004 -24.322 1.00 97.31 432 SER A C 1
ATOM 3422 O O . SER A 1 432 ? -35.646 18.484 -24.832 1.00 97.31 432 SER A O 1
ATOM 3424 N N . ASP A 1 433 ? -37.400 18.677 -23.437 1.00 96.69 433 ASP A N 1
ATOM 3425 C CA . ASP A 1 433 ? -37.012 19.994 -22.916 1.00 96.69 433 ASP A CA 1
ATOM 3426 C C . ASP A 1 433 ? -35.666 19.940 -22.190 1.00 96.69 433 ASP A C 1
ATOM 3428 O O . ASP A 1 433 ? -34.795 20.763 -22.453 1.00 96.69 433 ASP A O 1
ATOM 3432 N N . LEU A 1 434 ? -35.448 18.897 -21.382 1.00 94.00 434 LEU A N 1
ATOM 3433 C CA . LEU A 1 434 ? -34.184 18.684 -20.679 1.00 94.00 434 LEU A CA 1
ATOM 3434 C C . LEU A 1 434 ? -33.016 18.469 -21.653 1.00 94.00 434 LEU A C 1
ATOM 3436 O O . LEU A 1 434 ? -31.932 19.006 -21.454 1.00 94.00 434 LEU A O 1
ATOM 3440 N N . GLY A 1 435 ? -33.220 17.714 -22.738 1.00 97.25 435 GLY A N 1
ATOM 3441 C CA . GLY A 1 435 ? -32.178 17.520 -23.748 1.00 97.25 435 GLY A CA 1
ATOM 3442 C C . GLY A 1 435 ? -31.890 18.767 -24.587 1.00 97.25 435 GLY A C 1
ATOM 3443 O O . GLY A 1 435 ? -30.788 18.889 -25.125 1.00 97.25 435 GLY A O 1
ATOM 3444 N N . ARG A 1 436 ? -32.850 19.697 -24.704 1.00 96.38 436 ARG A N 1
ATOM 3445 C CA . ARG A 1 436 ? -32.611 21.037 -25.264 1.00 96.38 436 ARG A CA 1
ATOM 3446 C C . ARG A 1 436 ? -31.795 21.890 -24.296 1.00 96.38 436 ARG A C 1
ATOM 3448 O O . ARG A 1 436 ? -30.766 22.408 -24.701 1.00 96.38 436 ARG A O 1
ATOM 3455 N N . GLU A 1 437 ? -32.186 21.934 -23.027 1.00 95.75 437 GLU A N 1
ATOM 3456 C CA . GLU A 1 437 ? -31.496 22.707 -21.988 1.00 95.75 437 GLU A CA 1
ATOM 3457 C C . GLU A 1 437 ? -30.034 22.269 -21.815 1.00 95.75 437 GLU A C 1
ATOM 3459 O O . GLU A 1 437 ? -29.129 23.098 -21.865 1.00 95.75 437 GLU A O 1
ATOM 3464 N N . VAL A 1 438 ? -29.777 20.958 -21.726 1.00 94.81 438 VAL A N 1
ATOM 3465 C CA . VAL A 1 438 ? -28.409 20.414 -21.649 1.00 94.81 438 VAL A CA 1
ATOM 3466 C C . VAL A 1 438 ? -27.588 20.789 -22.885 1.00 94.81 438 VAL A C 1
ATOM 3468 O O . VAL A 1 438 ? -26.417 21.141 -22.765 1.00 94.81 438 VAL A O 1
ATOM 3471 N N . ARG A 1 439 ? -28.192 20.749 -24.081 1.00 94.56 439 ARG A N 1
ATOM 3472 C CA . ARG A 1 439 ? -27.508 21.153 -25.316 1.00 94.56 439 ARG A CA 1
ATOM 3473 C C . ARG A 1 439 ? -27.161 22.639 -25.301 1.00 94.56 439 ARG A C 1
ATOM 3475 O O . ARG A 1 439 ? -26.049 22.984 -25.684 1.00 94.56 439 ARG A O 1
ATOM 3482 N N . ASP A 1 440 ? -28.085 23.490 -24.871 1.00 95.25 440 ASP A N 1
ATOM 3483 C CA . ASP A 1 440 ? -27.892 24.940 -24.852 1.00 95.25 440 ASP A CA 1
ATOM 3484 C C . ASP A 1 440 ? -26.800 25.343 -23.850 1.00 95.25 440 ASP A C 1
ATOM 3486 O O . ASP A 1 440 ? -25.950 26.170 -24.179 1.00 95.25 440 ASP A O 1
ATOM 3490 N N . VAL A 1 441 ? -26.740 24.688 -22.682 1.00 93.94 441 VAL A N 1
ATOM 3491 C CA . VAL A 1 441 ? -25.649 24.867 -21.706 1.00 93.94 441 VAL A CA 1
ATOM 3492 C C . VAL A 1 441 ? -24.301 24.451 -22.301 1.00 93.94 441 VAL A C 1
ATOM 3494 O O . VAL A 1 441 ? -23.333 25.200 -22.193 1.00 93.94 441 VAL A O 1
ATOM 3497 N N . CYS A 1 442 ? -24.229 23.302 -22.981 1.00 86.12 442 CYS A N 1
ATOM 3498 C CA . CYS A 1 442 ? -22.989 22.842 -23.617 1.00 86.12 442 CYS A CA 1
ATOM 3499 C C . CYS A 1 442 ? -22.534 23.706 -24.804 1.00 86.12 442 CYS A C 1
ATOM 3501 O O . CYS A 1 442 ? -21.360 23.664 -25.143 1.00 86.12 442 CYS A O 1
ATOM 3503 N N . VAL A 1 443 ? -23.436 24.434 -25.470 1.00 89.19 443 VAL A N 1
ATOM 3504 C CA . VAL A 1 443 ? -23.080 25.368 -26.557 1.00 89.19 443 VAL A CA 1
ATOM 3505 C C . VAL A 1 443 ? -22.630 26.727 -26.009 1.00 89.19 443 VAL A C 1
ATOM 3507 O O . VAL A 1 443 ? -21.896 27.443 -26.686 1.00 89.19 443 VAL A O 1
ATOM 3510 N N . GLN A 1 444 ? -23.092 27.108 -24.815 1.00 85.75 444 GLN A N 1
ATOM 3511 C CA . GLN A 1 444 ? -22.701 28.361 -24.161 1.00 85.75 444 GLN A CA 1
ATOM 3512 C C . GLN A 1 444 ? -21.326 28.303 -23.484 1.00 85.75 444 GLN A C 1
ATOM 3514 O O . GLN A 1 444 ? -20.709 29.356 -23.319 1.00 85.75 444 GLN A O 1
ATOM 3519 N N . GLN A 1 445 ? -20.876 27.113 -23.078 1.00 69.56 445 GLN A N 1
ATOM 3520 C CA . GLN A 1 445 ? -19.513 26.853 -22.593 1.00 69.56 445 GLN A CA 1
ATOM 3521 C C . GLN A 1 445 ? -18.537 26.707 -23.761 1.00 69.56 445 GLN A C 1
ATOM 3523 O O . GLN A 1 445 ? -17.393 27.195 -23.613 1.00 69.56 445 GLN A O 1
#

pLDDT: mean 72.61, std 23.64, range [30.66, 98.12]

InterPro domains:
  IPR001356 Homeodomain [PF00046] (86-133)
  IPR001356 Homeodomain [PS50071] (85-135)
  IPR001356 Homeodomain [SM00389] (73-139)
  IPR001356 Homeodomain [cd00086] (85-133)
  IPR009057 Homedomain-like superfamily [SSF46689] (85-144)

Secondary structure (DSSP, 8-state):
------------------PPPPP-------------SSTTHHHHHHHHHTTTSS------------------------------HHHHHHHHHHHHTT-SS--HHHHHHHHHHH---HHHHHHHHHHHHHTTTTTHHHHSPPTTHHHHHHHHHHEEE--TT-EEEHHHHHHHHHHHHGGGTTTSPPPPHHHHHHHHHHHSTT-EEEEETTEEEEETEEE-----TTS---HHHHHHHHHHHHHHHHEEEEEEEEEEHHHHHHHHHHHHSS-S-----------------------------------------------PPPPPPPHHHHHHHHHHH-TT-EEEE-TTS-EEEEEEEEPTTS---S---TT-S-GGG-TTPPPTT-TT-HHHHHHHHHHHTTSS------------HHHHHHHHHHHHHHHSHHHHHHHHHHHH-

Sequence (445 aa):
MSDLQLGHVIQHDTAADEFPSPSPDRSMSYHPSDEGQEEEEEQAAQAISAAVAASSDQHHHGPSTSSSRFIYTPHTVGVGSNLSNSEQIAILREHYSRNPNPGKRELEMLAEKTGRPWNRIREYFRQRRNKLRGLDTMEEMEEPGRATGWLQVTYRTAPQTSHVSQLNLYNSYRLRFDPYSSQAPLLGGQELIQLACATFPGCELARDDDKYILKGLKERMEMSMDHQPEPELAEPIRASNWLLNNYHPSESNSITQTDLYSSYATRYSLPAHQTSEPSSPNTQRLQDLENLAAVSAHPDHLNFSTDNGFEGDEDKGNTTPPRLLNPVELISLTKIAFPDAVPAVDEEGRFVIKGLERREGVEKSRGPKMGDIYPFALMTAPTPSDPDHPLRTLIKRKLTSLEQPETSSEKKRKLTVDDEELLDGLKRFRNSDLGREVRDVCVQQ

Radius of gyration: 38.36 Å; chains: 1; bounding box: 115×116×88 Å

Foldseek 3Di:
DDDDDDDDDDDDDDDDDDDDDDDDDDDDDDDDDDPDPPPPVVVVVVVVVVVPPPDDDDDDDDDDDDDDDDDPDPDPQAPADPDDPVRLVVVLVVVCVVPLPDDPVVLVVSCNVSVNDSVVSNVVSVVVVVLCVVLVVLLPDAPPSSLLVNLVVFKAFDAQVDKDFLVRSVCVQCVVCVVSCVVHPDDDSVRSQVSNCVSYPPFDWDADPNTTITGRMDTPPPVPVPDDPPLVVVQLVVLLVVQVVFKDFDQPDKDFLCRLLVVQCVVQVPPPPDPPDDDDDDDDDDDDDDDDDDDDDDDDDDDDDDDPPPPPPPCPPPPDRRDRQDSVSSVVSNCVSQVPFDFDADPVRTTITHRMDTDPPPDPPPPDPPPPPDPVPPPDDDDPVDPVPVVVVVVVVVVVVVPDDDDDDDDPPPDDPVRVVVVVVVVCLCPDPNVVVVVVVVVVD

Organism: Tremella mesenterica (NCBI:txid5217)